Protein AF-K3X807-F1 (afdb_monomer)

pLDDT: mean 70.84, std 14.28, range [35.06, 91.25]

Structure (mmCIF, N/CA/C/O backbone):
data_AF-K3X807-F1
#
_entry.id   AF-K3X807-F1
#
loop_
_atom_site.group_PDB
_atom_site.id
_atom_site.type_symbol
_atom_site.label_atom_id
_atom_site.label_alt_id
_atom_site.label_comp_id
_atom_site.label_asym_id
_atom_site.label_entity_id
_atom_site.label_seq_id
_atom_site.pdbx_PDB_ins_code
_atom_site.Cartn_x
_atom_site.Cartn_y
_atom_site.Cartn_z
_atom_site.occupancy
_atom_site.B_iso_or_equiv
_atom_site.auth_seq_id
_atom_site.auth_comp_id
_atom_site.auth_asym_id
_atom_site.auth_atom_id
_atom_site.pdbx_PDB_model_num
ATOM 1 N N . MET A 1 1 ? 50.723 47.189 -40.783 1.00 45.72 1 MET A N 1
ATOM 2 C CA . MET A 1 1 ? 51.345 45.870 -40.535 1.00 45.72 1 MET A CA 1
ATOM 3 C C . MET A 1 1 ? 51.506 45.657 -39.024 1.00 45.72 1 MET A C 1
ATOM 5 O O . MET A 1 1 ? 52.571 45.286 -38.563 1.00 45.72 1 MET A O 1
ATOM 9 N N . GLU A 1 2 ? 50.443 45.919 -38.250 1.00 39.44 2 GLU A N 1
ATOM 10 C CA . GLU A 1 2 ? 50.491 45.964 -36.773 1.00 39.44 2 GLU A CA 1
ATOM 11 C C . GLU A 1 2 ? 49.161 45.498 -36.137 1.00 39.44 2 GLU A C 1
ATOM 13 O O . GLU A 1 2 ? 48.825 45.823 -35.007 1.00 39.44 2 GLU A O 1
ATOM 18 N N . THR A 1 3 ? 48.370 44.719 -36.880 1.00 37.34 3 THR A N 1
ATOM 19 C CA . THR A 1 3 ? 47.092 44.148 -36.415 1.00 37.34 3 THR A CA 1
ATOM 20 C C . THR A 1 3 ? 47.074 42.617 -36.438 1.00 37.34 3 THR A C 1
ATOM 22 O O . THR A 1 3 ? 46.111 42.013 -35.977 1.00 37.34 3 THR A O 1
ATOM 25 N N . ALA A 1 4 ? 48.152 41.967 -36.896 1.00 39.53 4 ALA A N 1
ATOM 26 C CA . ALA A 1 4 ? 48.264 40.504 -36.939 1.00 39.53 4 ALA A CA 1
ATOM 27 C C . ALA A 1 4 ? 48.944 39.892 -35.694 1.00 39.53 4 ALA A C 1
ATOM 29 O O . ALA A 1 4 ? 48.814 38.696 -35.449 1.00 39.53 4 ALA A O 1
ATOM 30 N N . THR A 1 5 ? 49.628 40.691 -34.869 1.00 41.91 5 THR A N 1
ATOM 31 C CA . THR A 1 5 ? 50.440 40.184 -33.743 1.00 41.91 5 THR A CA 1
ATOM 32 C C . THR A 1 5 ? 49.671 40.083 -32.418 1.00 41.91 5 THR A C 1
ATOM 34 O O . THR A 1 5 ? 50.084 39.353 -31.523 1.00 41.91 5 THR A O 1
ATOM 37 N N . LEU A 1 6 ? 48.515 40.747 -32.287 1.00 40.56 6 LEU A N 1
ATOM 38 C CA . LEU A 1 6 ? 47.689 40.702 -31.067 1.00 40.56 6 LEU A CA 1
ATOM 39 C C . LEU A 1 6 ? 46.666 39.556 -31.046 1.00 40.56 6 LEU A C 1
ATOM 41 O O . LEU A 1 6 ? 46.162 39.214 -29.975 1.00 40.56 6 LEU A O 1
ATOM 45 N N . LEU A 1 7 ? 46.387 38.918 -32.189 1.00 39.31 7 LEU A N 1
ATOM 46 C CA . LEU A 1 7 ? 45.428 37.810 -32.237 1.00 39.31 7 LEU A CA 1
ATOM 47 C C . LEU A 1 7 ? 46.014 36.485 -31.718 1.00 39.31 7 LEU A C 1
ATOM 49 O O . LEU A 1 7 ? 45.259 35.648 -31.242 1.00 39.31 7 LEU A O 1
ATOM 53 N N . ASN A 1 8 ? 47.343 36.312 -31.729 1.00 37.84 8 ASN A N 1
ATOM 54 C CA . ASN A 1 8 ? 48.001 35.070 -31.290 1.00 37.84 8 ASN A CA 1
ATOM 55 C C . ASN A 1 8 ? 48.311 35.000 -29.784 1.00 37.84 8 ASN A C 1
ATOM 57 O O . ASN A 1 8 ? 48.576 33.920 -29.261 1.00 37.84 8 ASN A O 1
ATOM 61 N N . ALA A 1 9 ? 48.235 36.115 -29.050 1.00 38.09 9 ALA A N 1
ATOM 62 C CA . ALA A 1 9 ? 48.459 36.110 -27.599 1.00 38.09 9 ALA A CA 1
ATOM 63 C C . ALA A 1 9 ? 47.201 35.723 -26.794 1.00 38.09 9 ALA A C 1
ATOM 65 O O . ALA A 1 9 ? 47.306 35.327 -25.632 1.00 38.09 9 ALA A O 1
ATOM 66 N N . LYS A 1 10 ? 46.007 35.809 -27.401 1.00 36.34 10 LYS A N 1
ATOM 67 C CA . LYS A 1 10 ? 44.731 35.479 -26.740 1.00 36.34 10 LYS A CA 1
ATOM 68 C C . LYS A 1 10 ? 44.309 34.018 -26.929 1.00 36.34 10 LYS A C 1
ATOM 70 O O . LYS A 1 10 ? 43.622 33.476 -26.070 1.00 36.34 10 LYS A O 1
ATOM 75 N N . THR A 1 11 ? 44.773 33.355 -27.987 1.00 37.78 11 THR A N 1
ATOM 76 C CA . THR A 1 11 ? 44.469 31.942 -28.286 1.00 37.78 11 THR A CA 1
ATOM 77 C C . THR A 1 11 ? 45.353 30.948 -27.530 1.00 37.78 11 THR A C 1
ATOM 79 O O . THR A 1 11 ? 44.925 29.825 -27.292 1.00 37.78 11 THR A O 1
ATOM 82 N N . LEU A 1 12 ? 46.539 31.353 -27.061 1.00 39.25 12 LEU A N 1
ATOM 83 C CA . LEU A 1 12 ? 47.438 30.477 -26.291 1.00 39.25 12 LEU A CA 1
ATOM 84 C C . LEU A 1 12 ? 47.172 30.462 -24.774 1.00 39.25 12 LEU A C 1
ATOM 86 O O . LEU A 1 12 ? 47.773 29.665 -24.060 1.00 39.25 12 LEU A O 1
ATOM 90 N N . ARG A 1 13 ? 46.249 31.290 -24.261 1.00 39.00 13 ARG A N 1
ATOM 91 C CA . ARG A 1 13 ? 45.828 31.254 -22.843 1.00 39.00 13 A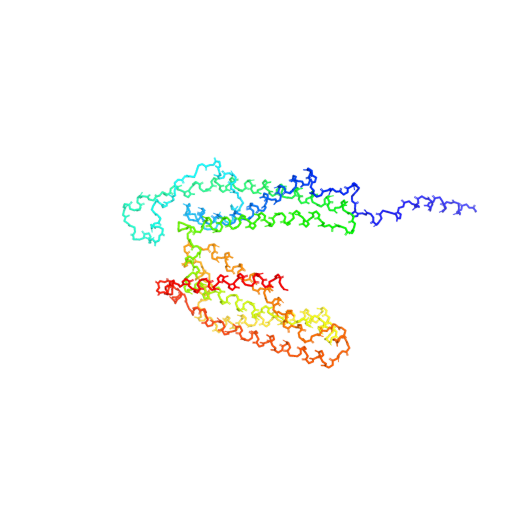RG A CA 1
ATOM 92 C C . ARG A 1 13 ? 44.563 30.436 -22.570 1.00 39.00 13 ARG A C 1
ATOM 94 O O . ARG A 1 13 ? 44.223 30.249 -21.408 1.00 39.00 13 ARG A O 1
ATOM 101 N N . HIS A 1 14 ? 43.903 29.908 -23.602 1.00 39.84 14 HIS A N 1
ATOM 102 C CA . HIS A 1 14 ? 42.716 29.055 -23.447 1.00 39.84 14 HIS A CA 1
ATOM 103 C C . HIS A 1 14 ? 42.963 27.557 -23.688 1.00 39.84 14 HIS A C 1
ATOM 105 O O . HIS A 1 14 ? 42.023 26.770 -23.653 1.00 39.84 14 HIS A O 1
ATOM 111 N N . GLY A 1 15 ? 44.220 27.128 -23.830 1.00 35.06 15 GLY A N 1
ATOM 11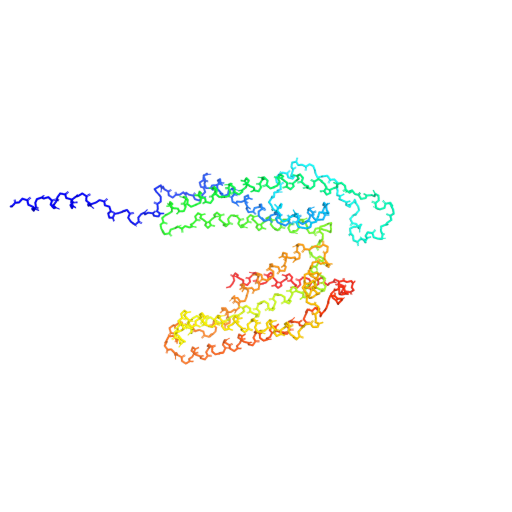2 C CA . GLY A 1 15 ? 44.594 25.713 -23.973 1.00 35.06 15 GLY A CA 1
ATOM 113 C C . GLY A 1 15 ? 44.569 24.882 -22.681 1.00 35.06 15 GLY A C 1
ATOM 114 O O . GLY A 1 15 ? 45.352 23.949 -22.567 1.00 35.06 15 GLY A O 1
ATOM 115 N N . GLY A 1 16 ? 43.736 25.222 -21.691 1.00 37.03 16 GLY A N 1
ATOM 116 C CA . GLY A 1 16 ? 43.791 24.607 -20.356 1.00 37.03 16 GLY A CA 1
ATOM 117 C C . GLY A 1 16 ? 42.452 24.248 -19.716 1.00 37.03 16 GLY A C 1
ATOM 118 O O . GLY A 1 16 ? 42.428 24.017 -18.510 1.00 37.03 16 GLY A O 1
ATOM 119 N N . ASP A 1 17 ? 41.345 24.224 -20.466 1.00 39.25 17 ASP A N 1
ATOM 120 C CA . ASP A 1 17 ? 40.018 23.976 -19.867 1.00 39.25 17 ASP A CA 1
ATOM 121 C C . ASP A 1 17 ? 39.166 22.911 -20.574 1.00 39.25 17 ASP A C 1
ATOM 123 O O . ASP A 1 17 ? 38.009 22.703 -20.215 1.00 39.25 17 ASP A O 1
ATOM 127 N N . SER A 1 18 ? 39.731 22.165 -21.527 1.00 37.16 18 SER A N 1
ATOM 128 C CA . SER A 1 18 ? 39.019 21.066 -22.198 1.00 37.16 18 SER A CA 1
ATOM 129 C C . SER A 1 18 ? 38.903 19.782 -21.365 1.00 37.16 18 SER A C 1
ATOM 131 O O . SER A 1 18 ? 38.337 18.812 -21.854 1.00 37.16 18 SER A O 1
ATOM 133 N N . ASP A 1 19 ? 39.394 19.769 -20.120 1.00 40.31 19 ASP A N 1
ATOM 134 C CA . ASP A 1 19 ? 39.337 18.596 -19.229 1.00 40.31 19 ASP A CA 1
ATOM 135 C C . ASP A 1 19 ? 38.418 18.791 -18.001 1.00 40.31 19 ASP A C 1
ATOM 137 O O . ASP A 1 19 ? 38.245 17.894 -17.175 1.00 40.31 19 ASP A O 1
ATOM 141 N N . LYS A 1 20 ? 37.769 19.961 -17.869 1.00 43.31 20 LYS A N 1
ATOM 142 C CA . LYS A 1 20 ? 36.852 20.250 -16.746 1.00 43.31 20 LYS A CA 1
ATOM 143 C C . LYS A 1 20 ? 35.375 19.978 -17.031 1.00 43.31 20 LYS A C 1
ATOM 145 O O . LYS A 1 20 ? 34.568 20.002 -16.104 1.00 43.31 20 LYS A O 1
ATOM 150 N N . SER A 1 21 ? 34.993 19.696 -18.277 1.00 39.69 21 SER A N 1
ATOM 151 C CA . SER A 1 21 ? 33.586 19.451 -18.633 1.00 39.69 21 SER A CA 1
ATOM 152 C C . SER A 1 21 ? 33.148 17.987 -18.484 1.00 39.69 21 SER A C 1
ATOM 154 O O . SER A 1 21 ? 31.949 17.725 -18.429 1.00 39.69 21 SER A O 1
ATOM 156 N N . VAL A 1 22 ? 34.085 17.039 -18.344 1.00 45.53 22 VAL A N 1
ATOM 157 C CA . VAL A 1 22 ? 33.782 15.598 -18.174 1.00 45.53 22 VAL A CA 1
ATOM 158 C C . VAL A 1 22 ? 33.858 15.154 -16.701 1.00 45.53 22 VAL A C 1
ATOM 160 O O . VAL A 1 22 ? 33.266 14.153 -16.305 1.00 45.53 22 VAL A O 1
ATOM 163 N N . THR A 1 23 ? 34.516 15.936 -15.845 1.00 46.97 23 THR A N 1
ATOM 164 C CA . THR A 1 23 ? 34.802 15.614 -14.433 1.00 46.97 23 THR A CA 1
ATOM 165 C C . THR A 1 23 ? 33.900 16.331 -13.421 1.00 46.97 23 THR A C 1
ATOM 167 O O . THR A 1 23 ? 34.031 16.110 -12.220 1.00 46.97 23 THR A O 1
ATOM 170 N N . GLY A 1 24 ? 32.930 17.138 -13.864 1.00 47.91 24 GLY A N 1
ATOM 171 C CA . GLY A 1 24 ? 32.088 17.960 -12.978 1.00 47.91 24 GLY A CA 1
ATOM 172 C C . GLY A 1 24 ? 31.165 17.190 -12.019 1.00 47.91 24 GLY A C 1
ATOM 173 O O . GLY A 1 24 ? 30.670 17.762 -11.051 1.00 47.91 24 GLY A O 1
ATOM 174 N N . ALA A 1 25 ? 30.936 15.893 -12.253 1.00 54.69 25 ALA A N 1
ATOM 175 C CA . ALA A 1 25 ? 30.078 15.058 -11.408 1.00 54.69 25 ALA A CA 1
ATOM 176 C C . ALA A 1 25 ? 30.838 14.260 -10.333 1.00 54.69 25 ALA A C 1
ATOM 178 O O . ALA A 1 25 ? 30.186 13.662 -9.468 1.00 54.69 25 ALA A O 1
ATOM 179 N N . LEU A 1 26 ? 32.174 14.222 -10.407 1.00 58.34 26 LEU A N 1
ATOM 180 C CA . LEU A 1 26 ? 33.029 13.416 -9.540 1.00 58.34 26 LEU A CA 1
ATOM 181 C C . LEU A 1 26 ? 33.805 14.318 -8.583 1.00 58.34 26 LEU A C 1
ATOM 183 O O . LEU A 1 26 ? 34.484 15.263 -8.979 1.00 58.34 26 LEU A O 1
ATOM 187 N N . ARG A 1 27 ? 33.705 14.027 -7.290 1.00 66.31 27 ARG A N 1
ATOM 188 C CA . ARG A 1 27 ? 34.417 14.761 -6.248 1.00 66.31 27 ARG A CA 1
ATOM 189 C C . ARG A 1 27 ? 35.758 14.082 -5.990 1.00 66.31 27 ARG A C 1
ATOM 191 O O . ARG A 1 27 ? 35.800 12.874 -5.799 1.00 66.31 27 ARG A O 1
ATOM 198 N N . GLY A 1 28 ? 36.840 14.859 -5.906 1.00 58.78 28 GLY A N 1
ATOM 199 C CA . GLY A 1 28 ? 38.162 14.327 -5.560 1.00 58.78 28 GLY A CA 1
ATOM 200 C C . GLY A 1 28 ? 38.173 13.573 -4.218 1.00 58.78 28 GLY A C 1
ATOM 201 O O . GLY A 1 28 ? 37.555 14.007 -3.236 1.00 58.78 28 GLY A O 1
ATOM 202 N N . GLY A 1 29 ? 38.878 12.441 -4.185 1.00 66.12 29 GLY A N 1
ATOM 203 C CA . GLY A 1 29 ? 39.029 11.554 -3.026 1.00 66.12 29 GLY A CA 1
ATOM 204 C C . GLY A 1 29 ? 38.926 10.078 -3.416 1.00 66.12 29 GLY A C 1
ATOM 205 O O . GLY A 1 29 ? 38.341 9.754 -4.442 1.00 66.12 29 GLY A O 1
ATOM 206 N N . SER A 1 30 ? 39.493 9.182 -2.604 1.00 68.00 30 SER A N 1
ATOM 207 C CA . SER A 1 30 ? 39.331 7.739 -2.803 1.00 68.00 30 SER A CA 1
ATOM 208 C C . SER A 1 30 ? 37.907 7.283 -2.475 1.00 68.00 30 SER A C 1
ATOM 210 O O . SER A 1 30 ? 37.242 7.846 -1.587 1.00 68.00 30 SER A O 1
ATOM 212 N N . GLU A 1 31 ? 37.463 6.237 -3.178 1.00 74.62 31 GLU A N 1
ATOM 213 C CA . GLU A 1 31 ? 36.243 5.501 -2.852 1.00 74.62 31 GLU A CA 1
ATOM 214 C C . GLU A 1 31 ? 36.267 5.121 -1.366 1.00 74.62 31 GLU A C 1
ATOM 216 O O . GLU A 1 31 ? 37.289 4.684 -0.828 1.00 74.62 31 GLU A O 1
ATOM 221 N N . GLN A 1 32 ? 35.152 5.351 -0.674 1.00 73.88 32 GLN A N 1
ATOM 222 C CA . GLN A 1 32 ? 35.041 4.964 0.726 1.00 73.88 32 GLN A CA 1
ATOM 223 C C . GLN A 1 32 ? 34.655 3.484 0.794 1.00 73.88 32 GLN A C 1
ATOM 225 O O . GLN A 1 32 ? 33.617 3.112 0.247 1.00 73.88 32 GLN A O 1
ATOM 230 N N . PRO A 1 33 ? 35.422 2.635 1.499 1.00 78.81 33 PRO A N 1
ATOM 231 C CA . PRO A 1 33 ? 35.004 1.264 1.744 1.00 78.81 33 PRO A CA 1
ATOM 232 C C . PRO A 1 33 ? 33.634 1.230 2.435 1.00 78.81 33 PRO A C 1
ATOM 234 O O . PRO A 1 33 ? 33.373 2.011 3.357 1.00 78.81 33 PRO A O 1
ATOM 237 N N . LEU A 1 34 ? 32.768 0.296 2.031 1.00 73.38 34 LEU A N 1
ATOM 238 C CA . LEU A 1 34 ? 31.403 0.190 2.571 1.00 73.38 34 LEU A CA 1
ATOM 239 C C . LEU A 1 34 ? 31.355 -0.036 4.089 1.00 73.38 34 LEU A C 1
ATOM 241 O O . LEU A 1 34 ? 30.411 0.391 4.743 1.00 73.38 34 LEU A O 1
ATOM 245 N N . LEU A 1 35 ? 32.380 -0.677 4.651 1.00 78.25 35 LEU A N 1
ATOM 246 C CA . LEU A 1 35 ? 32.499 -0.968 6.084 1.00 78.25 35 LEU A CA 1
ATOM 247 C C . LEU A 1 35 ? 33.518 -0.056 6.787 1.00 78.25 35 LEU A C 1
ATOM 249 O O . LEU A 1 35 ? 34.048 -0.403 7.839 1.00 78.25 35 LEU A O 1
ATOM 253 N N . SER A 1 36 ? 33.828 1.113 6.215 1.00 83.75 36 SER A N 1
ATOM 254 C CA . SER A 1 36 ? 34.693 2.082 6.896 1.00 83.75 36 SER A CA 1
ATOM 255 C C . SER A 1 36 ? 34.006 2.643 8.153 1.00 83.75 36 SER A C 1
ATOM 257 O O . SER A 1 36 ? 32.779 2.752 8.167 1.00 83.75 36 SER A O 1
ATOM 259 N N . PRO A 1 37 ? 34.746 3.098 9.182 1.00 79.38 37 PRO A N 1
ATOM 260 C CA . PRO A 1 37 ? 34.150 3.701 10.381 1.00 79.38 37 PRO A CA 1
ATOM 261 C C . PRO A 1 37 ? 33.208 4.881 10.084 1.00 79.38 37 PRO A C 1
ATOM 263 O O . PRO A 1 37 ? 32.211 5.080 10.774 1.00 79.38 37 PRO A O 1
ATOM 266 N N . LYS A 1 38 ? 33.490 5.648 9.020 1.00 78.69 38 LYS A N 1
ATOM 267 C CA . LYS A 1 38 ? 32.654 6.775 8.573 1.00 78.69 38 LYS A CA 1
ATOM 268 C C . LYS A 1 38 ? 31.366 6.293 7.903 1.00 78.69 38 LYS A C 1
ATOM 270 O O . LYS A 1 38 ? 30.298 6.843 8.160 1.00 78.69 38 LYS A O 1
ATOM 275 N N . THR A 1 39 ? 31.460 5.244 7.087 1.00 80.56 39 THR A N 1
ATOM 276 C CA . THR A 1 39 ? 30.296 4.603 6.462 1.00 80.56 39 THR A CA 1
ATOM 277 C C . THR A 1 39 ? 29.449 3.877 7.504 1.00 80.56 39 THR A C 1
ATOM 279 O O . THR A 1 39 ? 28.231 3.922 7.425 1.00 80.56 39 THR A O 1
ATOM 282 N N . LEU A 1 40 ? 30.059 3.289 8.535 1.00 83.12 40 LEU A N 1
ATOM 283 C CA . LEU A 1 40 ? 29.350 2.614 9.620 1.00 83.12 40 LEU A CA 1
ATOM 284 C C . LEU A 1 40 ? 28.491 3.585 10.440 1.00 83.12 40 LEU A C 1
ATOM 286 O O . LEU A 1 40 ? 27.353 3.259 10.760 1.00 83.12 40 LEU A O 1
ATOM 290 N N . GLY A 1 41 ? 28.990 4.796 10.717 1.00 83.50 41 GLY A N 1
ATOM 291 C CA . GLY A 1 41 ? 28.186 5.850 11.347 1.00 83.50 41 GLY A CA 1
ATOM 292 C C . GLY A 1 41 ? 26.984 6.265 10.489 1.00 83.50 41 GLY A C 1
ATOM 293 O O . GLY A 1 41 ? 25.880 6.441 11.004 1.00 83.50 41 GLY A O 1
ATOM 294 N N . LEU A 1 42 ? 27.174 6.342 9.168 1.00 84.12 42 LEU A N 1
ATOM 295 C CA . LEU A 1 42 ? 26.092 6.603 8.218 1.00 84.12 42 LEU A CA 1
ATOM 296 C C . LEU A 1 42 ? 25.069 5.454 8.209 1.00 84.12 42 LEU A C 1
ATOM 298 O O . LEU A 1 42 ? 23.874 5.696 8.330 1.00 84.12 42 LEU A O 1
ATOM 302 N N . LEU A 1 43 ? 25.525 4.201 8.156 1.00 84.88 43 LEU A N 1
ATOM 303 C CA . LEU A 1 43 ? 24.666 3.015 8.205 1.00 84.88 43 LEU A CA 1
ATOM 304 C C . LEU A 1 43 ? 23.886 2.926 9.518 1.00 84.88 43 LEU A C 1
ATOM 306 O O . LEU A 1 43 ? 22.692 2.655 9.485 1.00 84.88 43 LEU A O 1
ATOM 310 N N . ALA A 1 44 ? 24.517 3.218 10.657 1.00 84.69 44 ALA A N 1
ATOM 311 C CA . ALA A 1 44 ? 23.852 3.250 11.957 1.00 84.69 44 ALA A CA 1
ATOM 312 C C . ALA A 1 44 ? 22.731 4.302 11.998 1.00 84.69 44 ALA A C 1
ATOM 314 O O . ALA A 1 44 ? 21.637 4.013 12.483 1.00 84.69 44 ALA A O 1
ATOM 315 N N . LYS A 1 45 ? 22.954 5.492 11.419 1.00 85.62 45 LYS A N 1
ATOM 316 C CA . LYS A 1 45 ? 21.898 6.506 11.272 1.00 85.62 45 LYS A CA 1
ATOM 317 C C . LYS A 1 45 ? 20.744 5.992 10.413 1.00 85.62 45 LYS A C 1
ATOM 319 O O . LYS A 1 45 ? 19.590 6.202 10.775 1.00 85.62 45 LYS A O 1
ATOM 324 N N . TYR A 1 46 ? 21.020 5.353 9.275 1.00 84.62 46 TYR A N 1
ATOM 325 C CA . TYR A 1 46 ? 19.961 4.871 8.376 1.00 84.62 46 TYR A CA 1
ATOM 326 C C . TYR A 1 46 ? 19.237 3.638 8.926 1.00 84.62 46 TYR A C 1
ATOM 328 O O . TYR A 1 46 ? 18.034 3.507 8.727 1.00 84.62 46 TYR A O 1
ATOM 33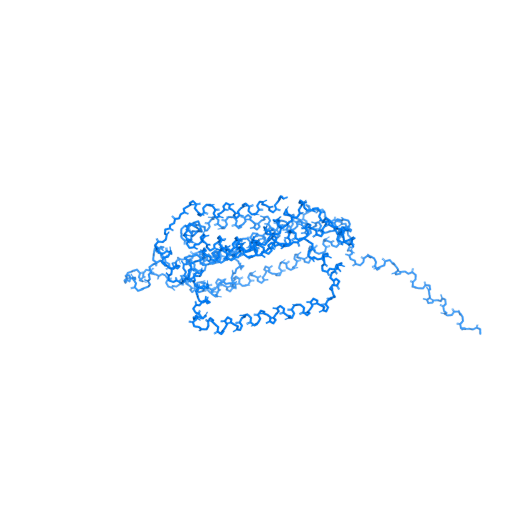6 N N . ALA A 1 47 ? 19.917 2.792 9.699 1.00 83.00 47 ALA A N 1
ATOM 337 C CA . ALA A 1 47 ? 19.294 1.738 10.493 1.00 83.00 47 ALA A CA 1
ATOM 338 C C . ALA A 1 47 ? 18.339 2.329 11.543 1.00 83.00 47 ALA A C 1
ATOM 340 O O . ALA A 1 47 ? 17.190 1.902 11.639 1.00 83.00 47 ALA A O 1
ATOM 341 N N . ALA A 1 48 ? 18.772 3.363 12.275 1.00 77.38 48 ALA A N 1
ATOM 342 C CA . ALA A 1 48 ? 17.921 4.078 13.224 1.00 77.38 48 ALA A CA 1
ATOM 343 C C . ALA A 1 48 ? 16.723 4.743 12.528 1.00 77.38 48 ALA A C 1
ATOM 345 O O . ALA A 1 48 ? 15.599 4.623 13.006 1.00 77.38 48 ALA A O 1
ATOM 346 N N . ALA A 1 49 ? 16.935 5.374 11.368 1.00 75.75 49 ALA A N 1
ATOM 347 C CA . ALA A 1 49 ? 15.863 5.906 10.528 1.00 75.75 49 ALA A CA 1
ATOM 348 C C . ALA A 1 49 ? 14.869 4.811 10.110 1.00 75.75 49 ALA A C 1
ATOM 350 O O . ALA A 1 49 ? 13.664 5.010 10.215 1.00 75.75 49 ALA A O 1
ATOM 351 N N . GLY A 1 50 ? 15.367 3.642 9.699 1.00 76.31 50 GLY A N 1
ATOM 352 C CA . GLY A 1 50 ? 14.552 2.472 9.385 1.00 76.31 50 GLY A CA 1
ATOM 353 C C . GLY A 1 50 ? 13.674 2.056 10.559 1.00 76.31 50 GLY A C 1
ATOM 354 O O . GLY A 1 50 ? 12.459 1.981 10.415 1.00 76.31 50 GLY A O 1
ATOM 355 N N . LEU A 1 51 ? 14.265 1.871 11.744 1.00 77.81 51 LEU A N 1
ATOM 356 C CA . LEU A 1 51 ? 13.527 1.530 12.966 1.00 77.81 51 LEU A CA 1
ATOM 357 C C . LEU A 1 51 ? 12.456 2.575 13.313 1.00 77.81 51 LEU A C 1
ATOM 359 O O . LEU A 1 51 ? 11.332 2.215 13.656 1.00 77.81 51 LEU A O 1
ATOM 363 N N . VAL A 1 52 ? 12.788 3.861 13.195 1.00 71.81 52 VAL A N 1
ATOM 364 C CA . VAL A 1 52 ? 11.888 5.000 13.435 1.00 71.81 52 VAL A CA 1
ATOM 365 C C . VAL A 1 52 ? 10.698 4.953 12.471 1.00 71.81 52 VAL A C 1
ATOM 367 O O . VAL A 1 52 ? 9.558 4.884 12.924 1.00 71.81 52 VAL A O 1
ATOM 370 N N . TYR A 1 53 ? 10.935 4.889 11.158 1.00 70.56 53 TYR A N 1
ATOM 371 C CA . TYR A 1 53 ? 9.862 4.811 10.160 1.00 70.56 53 TYR A CA 1
ATOM 372 C C . TYR A 1 53 ? 9.059 3.504 10.230 1.00 70.56 53 TYR A C 1
ATOM 374 O O . TYR A 1 53 ? 7.874 3.494 9.906 1.00 70.56 53 TYR A O 1
ATOM 382 N N . GLY A 1 54 ? 9.683 2.401 10.647 1.00 67.81 54 GLY A N 1
ATOM 383 C CA . GLY A 1 54 ? 9.026 1.102 10.764 1.00 67.81 54 GLY A CA 1
ATOM 384 C C . GLY A 1 54 ? 8.142 0.963 12.006 1.00 67.81 54 GLY A C 1
ATOM 385 O O . GLY A 1 54 ? 7.083 0.343 11.945 1.00 67.81 54 GLY A O 1
ATOM 386 N N . THR A 1 55 ? 8.537 1.551 13.136 1.00 68.25 55 THR A N 1
ATOM 387 C CA . THR A 1 55 ? 7.780 1.440 14.395 1.00 68.25 55 THR A CA 1
ATOM 388 C C . THR A 1 55 ? 6.742 2.545 14.549 1.00 68.25 55 THR A C 1
ATOM 390 O O . THR A 1 55 ? 5.603 2.280 14.932 1.00 68.25 55 THR A O 1
ATOM 393 N N . LEU A 1 56 ? 7.105 3.792 14.246 1.00 68.00 56 LEU A N 1
ATOM 394 C CA . LEU A 1 56 ? 6.368 4.938 14.767 1.00 68.00 56 LEU A CA 1
ATOM 395 C C . LEU A 1 56 ? 4.975 5.116 14.176 1.00 68.00 56 LEU A C 1
ATOM 397 O O . LEU A 1 56 ? 4.038 5.156 14.978 1.00 68.00 56 LEU A O 1
ATOM 401 N N . PRO A 1 57 ? 4.782 5.125 12.842 1.00 64.81 57 PRO A N 1
ATOM 402 C CA . PRO A 1 57 ? 3.446 5.243 12.262 1.00 64.81 57 PRO A CA 1
ATOM 403 C C . PRO A 1 57 ? 2.490 4.162 12.783 1.00 64.81 57 PRO A C 1
ATOM 405 O O . PRO A 1 57 ? 1.310 4.425 12.995 1.00 64.81 57 PRO A O 1
ATOM 408 N N . ASN A 1 58 ? 3.024 2.970 13.073 1.00 62.78 58 ASN A N 1
ATOM 409 C CA . ASN A 1 58 ? 2.265 1.827 13.575 1.00 62.78 58 ASN A CA 1
ATOM 410 C C . ASN A 1 58 ? 1.930 1.917 15.078 1.00 62.78 58 ASN A C 1
ATOM 412 O O . ASN A 1 58 ? 1.016 1.238 15.534 1.00 62.78 58 ASN A O 1
ATOM 416 N N . THR A 1 59 ? 2.632 2.752 15.855 1.00 65.81 59 THR A N 1
ATOM 417 C CA . THR A 1 59 ? 2.379 2.951 17.301 1.00 65.81 59 THR A CA 1
ATOM 418 C C . THR A 1 59 ? 1.456 4.123 17.622 1.00 65.81 59 THR A C 1
ATOM 420 O O . THR A 1 59 ? 0.860 4.148 18.700 1.00 65.81 59 THR A O 1
ATOM 423 N N . VAL A 1 60 ? 1.304 5.073 16.693 1.00 67.62 60 VAL A N 1
ATOM 424 C CA . VAL A 1 60 ? 0.520 6.301 16.899 1.00 67.62 60 VAL A CA 1
ATOM 425 C C . VAL A 1 60 ? -0.908 5.979 17.310 1.00 67.62 60 VAL A C 1
ATOM 427 O O . VAL A 1 60 ? -1.383 6.473 18.327 1.00 67.62 60 VAL A O 1
ATOM 430 N N . THR A 1 61 ? -1.590 5.122 16.558 1.00 65.12 61 THR A N 1
ATOM 431 C CA . THR A 1 61 ? -2.991 4.799 16.838 1.00 65.12 61 THR A CA 1
ATOM 432 C C . THR A 1 61 ? -3.156 3.967 18.111 1.00 65.12 61 THR A C 1
ATOM 434 O O . THR A 1 61 ? -3.950 4.373 18.964 1.00 65.12 61 THR A O 1
ATOM 437 N N . PRO A 1 62 ? -2.386 2.878 18.330 1.00 65.62 62 PRO A N 1
ATOM 438 C CA . PRO A 1 62 ? -2.400 2.160 19.602 1.00 65.62 62 PRO A CA 1
ATOM 439 C C . PRO A 1 62 ? -2.205 3.041 20.838 1.00 65.62 62 PRO A C 1
ATOM 441 O O . PRO A 1 62 ? -2.828 2.810 21.872 1.00 65.62 62 PRO A O 1
ATOM 444 N N . PHE A 1 63 ? -1.368 4.070 20.748 1.00 70.19 63 PHE A N 1
ATOM 445 C CA . PHE A 1 63 ? -1.064 4.917 21.892 1.00 70.19 63 PHE A CA 1
ATOM 446 C C . PHE A 1 63 ? -1.997 6.131 22.007 1.00 70.19 63 PHE A C 1
ATOM 448 O O . PHE A 1 63 ? -2.688 6.306 23.007 1.00 70.19 63 PHE A O 1
ATOM 455 N N . PHE A 1 64 ? -2.072 6.989 20.994 1.00 69.69 64 PHE A N 1
ATOM 456 C CA . PHE A 1 64 ? -2.846 8.227 21.110 1.00 69.69 64 PHE A CA 1
ATOM 457 C C . PHE A 1 64 ? -4.350 7.984 21.051 1.00 69.69 64 PHE A C 1
ATOM 459 O O . PHE A 1 64 ? -5.095 8.586 21.822 1.00 69.69 64 PHE A O 1
ATOM 466 N N . THR A 1 65 ? -4.795 7.080 20.181 1.00 66.50 65 THR A N 1
ATOM 467 C CA . THR A 1 65 ? -6.222 6.800 20.011 1.00 66.50 65 THR A CA 1
ATOM 468 C C . THR A 1 65 ? -6.709 5.796 21.048 1.00 66.50 65 THR A C 1
ATOM 470 O O . THR A 1 65 ? -7.664 6.083 21.757 1.00 66.50 65 THR A O 1
ATOM 473 N N . TYR A 1 66 ? -6.046 4.646 21.210 1.00 66.69 66 TYR A N 1
ATOM 474 C CA . TYR A 1 66 ? -6.530 3.625 22.151 1.00 66.69 66 TYR A CA 1
ATOM 475 C C . TYR A 1 66 ? -6.133 3.911 23.601 1.00 66.69 66 TYR A C 1
ATOM 477 O O . TYR A 1 66 ? -6.987 3.842 24.488 1.00 66.69 66 TYR A O 1
ATOM 485 N N . TYR A 1 67 ? -4.871 4.239 23.874 1.00 70.19 67 TYR A N 1
ATOM 486 C CA . TYR A 1 67 ? -4.411 4.410 25.255 1.00 70.19 67 TYR A CA 1
ATOM 487 C C . TYR A 1 67 ? -4.842 5.751 25.873 1.00 70.19 67 TYR A C 1
ATOM 489 O O . TYR A 1 67 ? -5.348 5.785 26.998 1.00 70.19 67 TYR A O 1
ATOM 497 N N . LEU A 1 68 ? -4.673 6.853 25.134 1.00 72.00 68 LEU A N 1
ATOM 498 C CA . LEU A 1 68 ? -4.975 8.211 25.610 1.00 72.00 68 LEU A CA 1
ATOM 499 C C . LEU A 1 68 ? -6.369 8.726 25.227 1.00 72.00 68 LEU A C 1
ATOM 501 O O . LEU A 1 68 ? -6.759 9.780 25.727 1.00 72.00 68 LEU A O 1
ATOM 505 N N . ASN A 1 69 ? -7.115 8.001 24.386 1.00 70.69 69 ASN A N 1
ATOM 506 C CA . ASN A 1 69 ? -8.458 8.376 23.926 1.00 70.69 69 ASN A CA 1
ATOM 507 C C . ASN A 1 69 ? -8.520 9.773 23.265 1.00 70.69 69 ASN A C 1
ATOM 509 O O . ASN A 1 69 ? -9.428 10.561 23.527 1.00 70.69 69 ASN A O 1
ATOM 513 N N . MET A 1 70 ? -7.517 10.111 22.443 1.00 67.25 70 MET A N 1
ATOM 514 C CA . MET A 1 70 ? -7.427 11.391 21.727 1.00 67.25 70 MET A CA 1
ATOM 515 C C . MET A 1 70 ? -8.112 11.348 20.352 1.00 67.25 70 MET A C 1
ATOM 517 O O . MET A 1 70 ? -8.101 10.322 19.669 1.00 67.25 70 MET A O 1
ATOM 521 N N . GLU A 1 71 ? -8.649 12.492 19.915 1.00 58.84 71 GLU A N 1
ATOM 522 C CA . GLU A 1 71 ? -9.294 12.654 18.605 1.00 58.84 71 GLU A CA 1
ATOM 523 C C . GLU A 1 71 ? -8.288 12.475 17.447 1.00 58.84 71 GLU A C 1
ATOM 525 O O . GLU A 1 71 ? -7.188 13.036 17.453 1.00 58.84 71 GLU A O 1
ATOM 530 N N . GLY A 1 72 ? -8.659 11.671 16.441 1.00 51.31 72 GLY A N 1
ATOM 531 C CA . GLY A 1 72 ? -7.741 11.152 15.416 1.00 51.31 72 GLY A CA 1
ATOM 532 C C . GLY A 1 72 ? -7.025 12.210 14.565 1.00 51.31 72 GLY A C 1
ATOM 533 O O . GLY A 1 72 ? -5.904 11.978 14.114 1.00 51.31 72 GLY A O 1
ATOM 534 N N . THR A 1 73 ? -7.596 13.404 14.399 1.00 46.12 73 THR A N 1
ATOM 535 C CA . THR A 1 73 ? -7.000 14.504 13.617 1.00 46.12 73 THR A CA 1
ATOM 536 C C . THR A 1 73 ? -5.755 15.116 14.268 1.00 46.12 73 THR A C 1
ATOM 538 O O . THR A 1 73 ? -4.890 15.619 13.554 1.00 46.12 73 THR A O 1
ATOM 541 N N . ALA A 1 74 ? -5.601 15.018 15.594 1.00 45.19 74 ALA A N 1
ATOM 542 C CA . ALA A 1 74 ? -4.425 15.519 16.315 1.00 45.19 74 ALA A CA 1
ATOM 543 C C . ALA A 1 74 ? -3.211 14.562 16.259 1.00 45.19 74 ALA A C 1
ATOM 545 O O . ALA A 1 74 ? -2.106 14.937 16.650 1.00 45.19 74 ALA A O 1
ATOM 546 N N . THR A 1 75 ? -3.397 13.326 15.776 1.00 47.97 75 THR A N 1
ATOM 547 C CA . THR A 1 75 ? -2.418 12.229 15.925 1.00 47.97 75 THR A CA 1
ATOM 548 C C . THR A 1 75 ? -1.481 12.036 14.730 1.00 47.97 75 THR A C 1
ATOM 550 O O . THR A 1 75 ? -0.359 11.561 14.898 1.00 47.97 75 THR A O 1
ATOM 553 N N . THR A 1 76 ? -1.869 12.480 13.532 1.00 43.81 76 THR A N 1
ATOM 554 C CA . THR A 1 76 ? -1.050 12.367 12.308 1.00 43.81 76 THR A CA 1
ATOM 555 C C . THR A 1 76 ? 0.227 13.209 12.352 1.00 43.81 76 THR A C 1
ATOM 557 O O . THR A 1 76 ? 1.209 12.864 11.701 1.00 43.81 76 THR A O 1
ATOM 560 N N . VAL A 1 77 ? 0.257 14.269 13.166 1.00 45.75 77 VAL A N 1
ATOM 561 C CA . VAL A 1 77 ? 1.413 15.176 13.304 1.00 45.75 77 VAL A CA 1
ATOM 562 C C . VAL A 1 77 ? 2.466 14.647 14.297 1.00 45.75 77 VAL A C 1
ATOM 564 O O . VAL A 1 77 ? 3.574 15.167 14.369 1.00 45.75 77 VAL A O 1
ATOM 567 N N . ALA A 1 78 ? 2.143 13.584 15.042 1.00 53.06 78 ALA A N 1
ATOM 568 C CA . ALA A 1 78 ? 2.976 12.987 16.089 1.00 53.06 78 ALA A CA 1
ATOM 569 C C . ALA A 1 78 ? 3.688 11.688 15.660 1.00 53.06 78 ALA A C 1
ATOM 571 O O . ALA A 1 78 ? 4.344 11.040 16.474 1.00 53.06 78 ALA A O 1
ATOM 572 N N . ALA A 1 79 ? 3.566 11.296 14.386 1.00 51.12 79 ALA A N 1
ATOM 573 C CA . ALA A 1 79 ? 4.027 10.004 13.867 1.00 51.12 79 ALA A CA 1
ATOM 574 C C . ALA A 1 79 ? 5.544 9.813 13.833 1.00 51.12 79 ALA A C 1
ATOM 576 O O . ALA A 1 79 ? 6.028 8.747 13.469 1.00 51.12 79 ALA A O 1
ATOM 577 N N . LEU A 1 80 ? 6.293 10.824 14.248 1.00 53.09 80 LEU A N 1
ATOM 578 C CA . LEU A 1 80 ? 7.700 10.724 14.554 1.00 53.09 80 LEU A CA 1
ATOM 579 C C . LEU A 1 80 ? 7.816 11.103 16.031 1.00 53.09 80 LEU A C 1
ATOM 581 O O . LEU A 1 80 ? 7.669 12.281 16.336 1.00 53.09 80 LEU A O 1
ATOM 585 N N . CYS A 1 81 ? 7.979 10.120 16.935 1.00 55.47 81 CYS A N 1
ATOM 586 C CA . CYS A 1 81 ? 8.909 10.118 18.086 1.00 55.47 81 CYS A CA 1
ATOM 587 C C . CYS A 1 81 ? 8.555 9.113 19.202 1.00 55.47 81 CYS A C 1
ATOM 589 O O . CYS A 1 81 ? 7.519 9.222 19.847 1.00 55.47 81 CYS A O 1
ATOM 591 N N . LEU A 1 82 ? 9.488 8.204 19.521 1.00 51.25 82 LEU A N 1
ATOM 592 C CA . LEU A 1 82 ? 9.416 7.306 20.693 1.00 51.25 82 LEU A CA 1
ATOM 593 C C . LEU A 1 82 ? 10.507 7.587 21.736 1.00 51.25 82 LEU A C 1
ATOM 595 O O . LEU A 1 82 ? 10.361 7.192 22.887 1.00 51.25 82 LEU A O 1
ATOM 599 N N . PHE A 1 83 ? 11.584 8.299 21.391 1.00 50.81 83 PHE A N 1
ATOM 600 C CA . PHE A 1 83 ? 12.704 8.467 22.326 1.00 50.81 83 PHE A CA 1
ATOM 601 C C . PHE A 1 83 ? 12.350 9.371 23.518 1.00 50.81 83 PHE A C 1
ATOM 603 O O . PHE A 1 83 ? 12.750 9.107 24.646 1.00 50.81 83 PHE A O 1
ATOM 610 N N . THR A 1 84 ? 11.522 10.394 23.293 1.00 52.31 84 THR A N 1
ATOM 611 C CA . THR A 1 84 ? 10.988 11.253 24.360 1.00 52.31 84 THR A CA 1
ATOM 612 C C . THR A 1 84 ? 9.920 10.549 25.202 1.00 52.31 84 THR A C 1
ATOM 614 O O . THR A 1 84 ? 9.777 10.872 26.376 1.00 52.31 84 THR A O 1
ATOM 617 N N . MET A 1 85 ? 9.217 9.555 24.643 1.00 54.38 85 MET A N 1
ATOM 618 C CA . MET A 1 85 ? 8.220 8.737 25.353 1.00 54.38 85 MET A CA 1
ATOM 619 C C . MET A 1 85 ? 8.858 7.749 26.330 1.00 54.38 85 MET A C 1
ATOM 621 O O . MET A 1 85 ? 8.312 7.541 27.404 1.00 54.38 85 MET A O 1
ATOM 625 N N . VAL A 1 86 ? 10.020 7.172 26.000 1.00 56.03 86 VAL A N 1
ATOM 626 C CA . VAL A 1 86 ? 10.736 6.249 26.905 1.00 56.03 86 VAL A CA 1
ATOM 627 C C . VAL A 1 86 ? 11.187 6.957 28.189 1.00 56.03 86 VAL A C 1
ATOM 629 O O . VAL A 1 86 ? 11.207 6.352 29.257 1.00 56.03 86 VAL A O 1
ATOM 632 N N . CYS A 1 87 ? 11.510 8.247 28.100 1.00 53.53 87 CYS A N 1
ATOM 633 C CA . CYS A 1 87 ? 11.987 9.039 29.234 1.00 53.53 87 CYS A CA 1
ATOM 634 C C . CYS A 1 87 ? 10.860 9.665 30.076 1.00 53.53 87 CYS A C 1
ATOM 636 O O . CYS A 1 87 ? 11.149 10.283 31.100 1.00 53.53 87 CYS A O 1
ATOM 638 N N . ILE A 1 88 ? 9.593 9.540 29.662 1.00 62.56 88 ILE A N 1
ATOM 639 C CA . ILE A 1 88 ? 8.437 10.097 30.373 1.00 62.56 88 ILE A CA 1
ATOM 640 C C . ILE A 1 88 ? 7.584 8.930 30.888 1.00 62.56 88 ILE A C 1
ATOM 642 O O . ILE A 1 88 ? 7.132 8.121 30.080 1.00 62.56 88 ILE A O 1
ATOM 646 N N . PRO A 1 89 ? 7.306 8.835 32.202 1.00 63.62 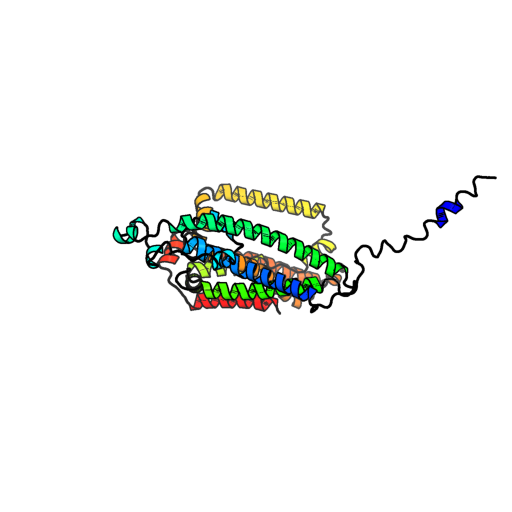89 PRO A N 1
ATOM 647 C CA . PRO A 1 89 ? 6.466 7.775 32.745 1.00 63.62 89 PRO A CA 1
ATOM 648 C C . PRO A 1 89 ? 5.119 7.696 32.018 1.00 63.62 89 PRO A C 1
ATOM 650 O O . PRO A 1 89 ? 4.422 8.704 31.837 1.00 63.62 89 PRO A O 1
ATOM 653 N N . ILE A 1 90 ? 4.757 6.483 31.599 1.00 65.62 90 ILE A N 1
ATOM 654 C CA . ILE A 1 90 ? 3.451 6.191 31.012 1.00 65.62 90 ILE A CA 1
ATOM 655 C C . ILE A 1 90 ? 2.415 6.372 32.132 1.00 65.62 90 ILE A C 1
ATOM 657 O O . ILE A 1 90 ? 2.309 5.551 33.038 1.00 65.62 90 ILE A O 1
ATOM 661 N N . GLY A 1 91 ? 1.724 7.516 32.116 1.00 68.31 91 GLY A N 1
ATOM 662 C CA . GLY A 1 91 ? 0.592 7.804 33.006 1.00 68.31 91 GLY A CA 1
ATOM 663 C C . GLY A 1 91 ? -0.563 6.826 32.781 1.00 68.31 91 GLY A C 1
ATOM 664 O O . GLY A 1 91 ? -0.566 6.117 31.786 1.00 68.31 91 GLY A O 1
ATOM 665 N N . SER A 1 92 ? -1.537 6.786 33.685 1.00 77.56 92 SER A N 1
ATOM 666 C CA . SER A 1 92 ? -2.613 5.790 33.663 1.00 77.56 92 SER A CA 1
ATOM 667 C C . SER A 1 92 ? -3.500 5.855 32.399 1.00 77.56 92 SER A C 1
ATOM 669 O O . SER A 1 92 ? -3.735 6.944 31.865 1.00 77.56 92 SER A O 1
ATOM 671 N N . PRO A 1 93 ? -4.013 4.702 31.913 1.00 76.69 93 PRO A N 1
ATOM 672 C CA . PRO A 1 93 ? -4.877 4.647 30.733 1.00 76.69 93 PRO A CA 1
ATOM 673 C C . PRO A 1 93 ? -6.208 5.356 30.996 1.00 76.69 93 PRO A C 1
ATOM 675 O O . PRO A 1 93 ? -6.669 5.399 32.138 1.00 76.69 93 PRO A O 1
ATOM 678 N N . TYR A 1 94 ? -6.847 5.871 29.938 1.00 77.56 94 TYR A N 1
ATOM 679 C CA . TYR A 1 94 ? -8.163 6.520 30.048 1.00 77.56 94 TYR A CA 1
ATOM 680 C C . TYR A 1 94 ? -9.234 5.570 30.609 1.00 77.56 94 TYR A C 1
ATOM 682 O O . TYR A 1 94 ? -10.012 5.958 31.480 1.00 77.56 94 TYR A O 1
ATOM 690 N N . PHE A 1 95 ? -9.238 4.325 30.121 1.00 77.38 95 PHE A N 1
ATOM 691 C CA . PHE A 1 95 ? -10.105 3.241 30.578 1.00 77.38 95 PHE A CA 1
ATOM 692 C C . PHE A 1 95 ? -9.297 2.305 31.491 1.00 77.38 95 PHE A C 1
ATOM 694 O O . PHE A 1 95 ? -8.405 1.616 30.986 1.00 77.38 95 PHE A O 1
ATOM 701 N N . PRO A 1 96 ? -9.552 2.279 32.812 1.00 74.50 96 PRO A N 1
ATOM 702 C CA . PRO A 1 96 ? -8.898 1.327 33.713 1.00 74.50 96 PRO A CA 1
ATOM 703 C C . PRO A 1 96 ? -9.308 -0.119 33.417 1.00 74.50 96 PRO A C 1
ATOM 705 O O . PRO A 1 96 ? -8.473 -1.017 33.481 1.00 74.50 96 PRO A O 1
ATOM 708 N N . ASP A 1 97 ? -10.578 -0.318 33.057 1.00 74.12 97 ASP A N 1
ATOM 709 C CA . ASP A 1 97 ? -11.110 -1.581 32.552 1.00 74.12 97 ASP A CA 1
ATOM 710 C C . ASP A 1 97 ? -11.216 -1.519 31.012 1.00 74.12 97 ASP A C 1
ATOM 712 O O . ASP A 1 97 ? -11.937 -0.662 30.487 1.00 74.12 97 ASP A O 1
ATOM 716 N N . PRO A 1 98 ? -10.501 -2.384 30.266 1.00 64.19 98 PRO A N 1
ATOM 717 C CA . PRO A 1 98 ? -10.554 -2.428 28.806 1.00 64.19 98 PRO A CA 1
ATOM 718 C C . PRO A 1 98 ? -11.952 -2.669 28.224 1.00 64.19 98 PRO A C 1
ATOM 720 O O . PRO A 1 98 ? -12.215 -2.213 27.110 1.00 64.19 98 PRO A O 1
ATOM 723 N N . GLU A 1 99 ? -12.850 -3.354 28.942 1.00 66.19 99 GLU A N 1
ATOM 724 C CA . GLU A 1 99 ? -14.184 -3.681 28.418 1.00 66.19 99 GLU A CA 1
ATOM 725 C C . GLU A 1 99 ? -15.089 -2.448 28.295 1.00 66.19 99 GLU A C 1
ATOM 727 O O . GLU A 1 99 ? -15.911 -2.366 27.377 1.00 66.19 99 GLU A O 1
ATOM 732 N N . LEU A 1 100 ? -14.858 -1.427 29.130 1.00 67.50 100 LEU A N 1
ATOM 733 C CA . LEU A 1 100 ? -15.578 -0.148 29.081 1.00 67.50 100 LEU A CA 1
ATOM 734 C C . LEU A 1 100 ? -15.400 0.588 27.752 1.00 67.50 100 LEU A C 1
ATOM 736 O O . LEU A 1 100 ? -16.264 1.378 27.386 1.00 67.50 100 LEU A O 1
ATOM 740 N N . ARG A 1 101 ? -14.326 0.314 26.997 1.00 63.38 101 ARG A N 1
ATOM 741 C CA . ARG A 1 101 ? -14.112 0.917 25.670 1.00 63.38 101 ARG A CA 1
ATOM 742 C C . ARG A 1 101 ? -15.223 0.545 24.682 1.00 63.38 101 ARG A C 1
ATOM 744 O O . ARG A 1 101 ? -15.503 1.311 23.763 1.00 63.38 101 ARG A O 1
ATOM 751 N N . HIS A 1 102 ? -15.813 -0.637 24.834 1.00 59.56 102 HIS A N 1
ATOM 752 C CA . HIS A 1 102 ? -16.772 -1.183 23.873 1.00 59.56 102 HIS A CA 1
ATOM 753 C C . HIS A 1 102 ? -18.232 -0.904 24.255 1.00 59.56 102 HIS A C 1
ATOM 755 O O . HIS A 1 102 ? -19.123 -1.058 23.414 1.00 59.56 102 HIS A O 1
ATOM 761 N N . ALA A 1 103 ? -18.481 -0.485 25.497 1.00 64.69 103 ALA A N 1
ATOM 762 C CA . ALA A 1 103 ? -19.789 -0.041 25.956 1.00 64.69 103 ALA A CA 1
ATOM 763 C C . ALA A 1 103 ? -20.055 1.400 25.491 1.00 64.69 103 ALA A C 1
ATOM 765 O O . ALA A 1 103 ? -19.141 2.217 25.372 1.00 64.69 103 ALA A O 1
ATOM 766 N N . LYS A 1 104 ? -21.313 1.728 25.178 1.00 60.84 104 LYS A N 1
ATOM 767 C CA . LYS A 1 104 ? -21.655 3.111 24.835 1.00 60.84 104 LYS A CA 1
ATOM 768 C C . LYS A 1 104 ? -21.663 3.967 26.102 1.00 60.84 104 LYS A C 1
ATOM 770 O O . LYS A 1 104 ? -22.075 3.464 27.142 1.00 60.84 104 LYS A O 1
ATOM 775 N N . PRO A 1 105 ? -21.349 5.271 26.007 1.00 66.62 105 PRO A N 1
ATOM 776 C CA . PRO A 1 105 ? -21.410 6.174 27.157 1.00 66.62 105 PRO A CA 1
ATOM 777 C C . PRO A 1 105 ? -22.770 6.215 27.867 1.00 66.62 105 PRO A C 1
ATOM 779 O O . PRO A 1 105 ? -22.829 6.460 29.063 1.00 66.62 105 PRO A O 1
ATOM 782 N N . GLU A 1 106 ? -23.854 5.963 27.130 1.00 68.69 106 GLU A N 1
ATOM 783 C CA . GLU A 1 106 ? -25.234 5.896 27.637 1.00 68.69 106 GLU A CA 1
ATOM 784 C C . GLU A 1 106 ? -25.488 4.671 28.534 1.00 68.69 106 GLU A C 1
ATOM 786 O O . GLU A 1 106 ? -26.390 4.698 29.366 1.00 68.69 106 GLU A O 1
ATOM 791 N N . ASP A 1 107 ? -24.687 3.615 28.365 1.00 74.06 107 ASP A N 1
ATOM 792 C CA . ASP A 1 107 ? -24.819 2.333 29.060 1.00 74.06 107 ASP A CA 1
ATOM 793 C C . ASP A 1 107 ? -23.887 2.237 30.287 1.00 74.06 107 ASP A C 1
ATOM 795 O O . ASP A 1 107 ? -23.820 1.193 30.937 1.00 74.06 107 ASP A O 1
ATOM 799 N N . TYR A 1 108 ? -23.137 3.300 30.604 1.00 76.88 108 TYR A N 1
ATOM 800 C CA . TYR A 1 108 ? -22.224 3.312 31.747 1.00 76.88 108 TYR A CA 1
ATOM 801 C C . TYR A 1 108 ? -22.992 3.410 33.063 1.00 76.88 108 TYR A C 1
ATOM 803 O O . TYR A 1 108 ? -23.885 4.242 33.231 1.00 76.88 108 TYR A O 1
ATOM 811 N N . THR A 1 109 ? -22.603 2.599 34.046 1.00 81.44 109 THR A N 1
ATOM 812 C CA . THR A 1 109 ? -23.048 2.834 35.422 1.00 81.44 109 THR A CA 1
ATOM 813 C C . THR A 1 109 ? -22.357 4.076 35.993 1.00 81.44 109 THR A C 1
ATOM 815 O O . THR A 1 109 ? -21.252 4.437 35.585 1.00 81.44 109 THR A O 1
ATOM 818 N N . LEU A 1 110 ? -22.978 4.725 36.983 1.00 78.19 110 LEU A N 1
ATOM 819 C CA . LEU A 1 110 ? -22.405 5.905 37.651 1.00 78.19 110 LEU A CA 1
ATOM 820 C C . LEU A 1 110 ? -21.005 5.632 38.237 1.00 78.19 110 LEU A C 1
ATOM 822 O O . LEU A 1 110 ? -20.143 6.507 38.221 1.00 78.19 110 LEU A O 1
ATOM 826 N N . GLU A 1 111 ? -20.760 4.411 38.721 1.00 77.81 111 GLU A N 1
ATOM 827 C CA . GLU A 1 111 ? -19.451 3.992 39.236 1.00 77.81 111 GLU A CA 1
ATOM 828 C C . GLU A 1 111 ? -18.421 3.792 38.115 1.00 77.81 111 GLU A C 1
ATOM 830 O O . GLU A 1 111 ? -17.271 4.219 38.238 1.00 77.81 111 GLU A O 1
ATOM 835 N N . GLN A 1 112 ? -18.836 3.199 36.993 1.00 77.75 112 GLN A N 1
ATOM 836 C CA . GLN A 1 112 ? -17.990 3.031 35.812 1.00 77.75 112 GLN A CA 1
ATOM 837 C C . GLN A 1 112 ? -17.606 4.381 35.205 1.00 77.75 112 GLN A C 1
ATOM 839 O O . GLN A 1 112 ? -16.437 4.595 34.884 1.00 77.75 112 GLN A O 1
ATOM 844 N N . GLU A 1 113 ? -18.546 5.323 35.117 1.00 78.62 113 GLU A N 1
ATOM 845 C CA . GLU A 1 113 ? -18.275 6.672 34.622 1.00 78.62 113 GLU A CA 1
ATOM 846 C C . GLU A 1 113 ? -17.312 7.445 35.541 1.00 78.62 113 GLU A C 1
ATOM 848 O O . GLU A 1 113 ? -16.439 8.170 35.052 1.00 78.62 113 GLU A O 1
ATOM 853 N N . ALA A 1 114 ? -17.425 7.258 36.862 1.00 79.38 114 ALA A N 1
ATOM 854 C CA . ALA A 1 114 ? -16.526 7.854 37.850 1.00 79.38 114 ALA A CA 1
ATOM 855 C C . ALA A 1 114 ? -15.106 7.256 37.819 1.00 79.38 114 ALA A C 1
ATOM 857 O O . ALA A 1 114 ? -14.145 7.949 38.152 1.00 79.38 114 ALA A O 1
ATOM 858 N N . SER A 1 115 ? -14.958 5.998 37.390 1.00 81.00 115 SER A N 1
ATOM 859 C CA . SER A 1 115 ? -13.656 5.328 37.265 1.00 81.00 115 SER A CA 1
ATOM 860 C C . SER A 1 115 ? -12.801 5.827 36.087 1.00 81.00 115 SER A C 1
ATOM 862 O O . SER A 1 115 ? -11.595 5.585 36.053 1.00 81.00 115 SER A O 1
ATOM 864 N N . LEU A 1 116 ? -13.390 6.542 35.119 1.00 80.31 116 LEU A N 1
ATOM 865 C CA . LEU A 1 116 ? -12.687 6.992 33.914 1.00 80.31 116 LEU A CA 1
ATOM 866 C C . LEU A 1 116 ? -11.639 8.072 34.224 1.00 80.31 116 LEU A C 1
ATOM 868 O O . LEU A 1 116 ? -11.941 9.135 34.776 1.00 80.31 116 LEU A O 1
ATOM 872 N N . HIS A 1 117 ? -10.405 7.873 33.758 1.00 80.88 117 HIS A N 1
ATOM 873 C CA . HIS A 1 117 ? -9.329 8.853 33.913 1.00 80.88 117 HIS A CA 1
ATOM 874 C C . HIS A 1 117 ? -9.429 9.984 32.877 1.00 80.88 117 HIS A C 1
ATOM 876 O O . HIS A 1 117 ? -8.646 10.070 31.927 1.00 80.88 117 HIS A O 1
ATOM 882 N N . ARG A 1 118 ? -10.357 10.926 33.087 1.00 76.62 118 ARG A N 1
ATOM 883 C CA . ARG A 1 118 ? -10.613 12.046 32.153 1.00 76.62 118 ARG A CA 1
ATOM 884 C C . ARG A 1 118 ? -9.434 13.002 31.932 1.00 76.62 118 ARG A C 1
ATOM 886 O O . ARG A 1 118 ? -9.457 13.774 30.982 1.00 76.62 118 ARG A O 1
ATOM 893 N N . GLN A 1 119 ? -8.405 12.960 32.779 1.00 72.62 119 GLN A N 1
ATOM 894 C CA . GLN A 1 119 ? -7.192 13.778 32.634 1.00 72.62 119 GLN A CA 1
ATOM 895 C C . GLN A 1 119 ? -6.156 13.169 31.675 1.00 72.62 119 GLN A C 1
ATOM 897 O O . GLN A 1 119 ? -5.242 13.876 31.246 1.00 72.62 119 GLN A O 1
ATOM 902 N N . ALA A 1 120 ? -6.296 11.892 31.301 1.00 73.62 120 ALA A N 1
ATOM 903 C CA . ALA A 1 120 ? -5.362 11.211 30.405 1.00 73.62 120 ALA A CA 1
ATOM 904 C C . ALA A 1 120 ? -5.143 11.943 29.058 1.00 73.62 120 ALA A C 1
ATOM 906 O O . ALA A 1 120 ? -3.977 12.120 28.685 1.00 73.62 120 ALA A O 1
ATOM 907 N N . PRO A 1 121 ? -6.176 12.482 28.369 1.00 69.88 121 PRO A N 1
ATOM 908 C CA . PRO A 1 121 ? -5.995 13.181 27.094 1.00 69.88 121 PRO A CA 1
ATOM 909 C C . PRO A 1 121 ? -5.173 14.474 27.228 1.00 69.88 121 PRO A C 1
ATOM 911 O O . PRO A 1 121 ? -4.392 14.808 26.337 1.00 69.88 121 PRO A O 1
ATOM 914 N N . ASN A 1 122 ? -5.264 15.173 28.370 1.00 69.88 122 ASN A N 1
ATOM 915 C CA . ASN A 1 122 ? -4.541 16.431 28.612 1.00 69.88 122 ASN A CA 1
ATOM 916 C C . ASN A 1 122 ? -3.021 16.227 28.703 1.00 69.88 122 ASN A C 1
ATOM 918 O O . ASN A 1 122 ? -2.250 17.129 28.377 1.00 69.88 122 ASN A O 1
ATOM 922 N N . THR A 1 123 ? -2.569 15.025 29.079 1.00 67.06 123 THR A N 1
ATOM 923 C CA . THR A 1 123 ? -1.137 14.673 29.058 1.00 67.06 123 THR A CA 1
ATOM 924 C C . THR A 1 123 ? -0.591 14.480 27.638 1.00 67.06 123 THR A C 1
ATOM 926 O O . THR A 1 123 ? 0.621 14.543 27.424 1.00 67.06 123 THR A O 1
ATOM 929 N N . GLY A 1 124 ? -1.471 14.288 26.647 1.00 64.88 124 GLY A N 1
ATOM 930 C CA . GLY A 1 124 ? -1.111 14.111 25.243 1.00 64.88 124 GLY A CA 1
ATOM 931 C C . GLY A 1 124 ? -0.589 15.383 24.571 1.00 64.88 124 GLY A C 1
ATOM 932 O O . GLY A 1 124 ? 0.324 15.303 23.756 1.00 64.88 124 GLY A O 1
ATOM 933 N N . GLY A 1 125 ? -1.090 16.567 24.942 1.00 67.12 125 GLY A N 1
ATOM 934 C CA . GLY A 1 125 ? -0.723 17.834 24.288 1.00 67.12 125 GLY A CA 1
ATOM 935 C C . GLY A 1 125 ? 0.761 18.202 24.420 1.00 67.12 125 GLY A C 1
ATOM 936 O O . GLY A 1 125 ? 1.429 18.472 23.423 1.00 67.12 125 GLY A O 1
ATOM 937 N N . VAL A 1 126 ? 1.315 18.140 25.638 1.00 67.44 126 VAL A N 1
ATOM 938 C CA . VAL A 1 126 ? 2.754 18.388 25.889 1.00 67.44 126 VAL A CA 1
ATOM 939 C C . VAL A 1 126 ? 3.621 17.367 25.153 1.00 67.44 126 VAL A C 1
ATOM 941 O O . VAL A 1 126 ? 4.661 17.710 24.591 1.00 67.44 126 VAL A O 1
ATOM 944 N N . ARG A 1 127 ? 3.164 16.113 25.102 1.00 67.69 127 ARG A N 1
ATOM 945 C CA . ARG A 1 127 ? 3.828 15.050 24.349 1.00 67.69 127 ARG A CA 1
ATOM 946 C C . ARG A 1 127 ? 3.854 15.381 22.857 1.00 67.69 127 ARG A C 1
ATOM 948 O O . ARG A 1 127 ? 4.913 15.264 22.255 1.00 67.69 127 ARG A O 1
ATOM 955 N N . ILE A 1 128 ? 2.751 15.862 22.278 1.00 66.75 128 ILE A N 1
ATOM 956 C CA . ILE A 1 128 ? 2.686 16.282 20.867 1.00 66.75 128 ILE A CA 1
ATOM 957 C C . ILE A 1 128 ? 3.723 17.359 20.550 1.00 66.75 128 ILE A C 1
ATOM 959 O O . ILE A 1 128 ? 4.489 17.196 19.604 1.00 66.75 128 ILE A O 1
ATOM 963 N N . VAL A 1 129 ? 3.818 18.409 21.366 1.00 68.62 129 VAL A N 1
ATOM 964 C CA . VAL A 1 129 ? 4.789 19.496 21.146 1.00 68.62 129 VAL A CA 1
ATOM 965 C C . VAL A 1 129 ? 6.237 18.994 21.232 1.00 68.62 129 VAL A C 1
ATOM 967 O O . VAL A 1 129 ? 7.064 19.334 20.383 1.00 68.62 129 VAL A O 1
ATOM 970 N N . LEU A 1 130 ? 6.555 18.139 22.210 1.00 66.19 130 LEU A N 1
ATOM 971 C CA . LEU A 1 130 ? 7.890 17.539 22.332 1.00 66.19 130 LEU A CA 1
ATOM 972 C C . LEU A 1 130 ? 8.227 16.622 21.141 1.00 66.19 130 LEU A C 1
ATOM 974 O O . LEU A 1 130 ? 9.360 16.632 20.654 1.00 66.19 130 LEU A O 1
ATOM 978 N N . MET A 1 131 ? 7.248 15.866 20.636 1.00 67.31 131 MET A N 1
ATOM 979 C CA . MET A 1 131 ? 7.399 15.029 19.440 1.00 67.31 131 MET A CA 1
ATOM 980 C C . MET A 1 131 ? 7.575 15.865 18.167 1.00 67.31 131 MET A C 1
ATOM 982 O O . MET A 1 131 ? 8.422 15.529 17.342 1.00 67.31 131 MET A O 1
ATOM 986 N N . MET A 1 132 ? 6.865 16.990 18.023 1.00 63.00 132 MET A N 1
ATOM 987 C CA . MET A 1 132 ? 7.062 17.932 16.911 1.00 63.00 132 MET A CA 1
ATOM 988 C C . MET A 1 132 ? 8.492 18.489 16.896 1.00 63.00 132 MET A C 1
ATOM 990 O O . MET A 1 132 ? 9.130 18.542 15.844 1.00 63.00 132 MET A O 1
ATOM 994 N N . LEU A 1 133 ? 9.039 18.847 18.062 1.00 66.06 133 LEU A N 1
ATOM 995 C CA . LEU A 1 133 ? 10.412 19.347 18.160 1.00 66.06 133 LEU A CA 1
ATOM 996 C C . LEU A 1 133 ? 11.446 18.271 17.795 1.00 66.06 133 LEU A C 1
ATOM 998 O O . LEU A 1 133 ? 12.425 18.545 17.101 1.00 66.06 133 LEU A O 1
ATOM 1002 N N . THR A 1 134 ? 11.222 17.029 18.222 1.00 67.56 134 THR A N 1
ATOM 1003 C CA . THR A 1 134 ? 12.113 15.916 17.866 1.00 67.56 134 THR A CA 1
ATOM 1004 C C . THR A 1 134 ? 11.952 15.497 16.396 1.00 67.56 134 THR A C 1
ATOM 1006 O O . THR A 1 134 ? 12.946 15.154 15.759 1.00 67.56 134 THR A O 1
ATOM 1009 N N . THR A 1 135 ? 10.759 15.637 15.808 1.00 65.94 135 THR A N 1
ATOM 1010 C CA . THR A 1 135 ? 10.521 15.484 14.359 1.00 65.94 135 THR A CA 1
ATOM 1011 C C . THR A 1 135 ? 11.373 16.460 13.558 1.00 65.94 135 THR A C 1
ATOM 1013 O O . THR A 1 135 ? 12.047 16.069 12.607 1.00 65.94 135 THR A O 1
ATOM 1016 N N . LEU A 1 136 ? 11.392 17.726 13.980 1.00 64.19 136 LEU A N 1
ATOM 1017 C CA . LEU A 1 136 ? 12.210 18.759 13.358 1.00 64.19 136 LEU A CA 1
ATOM 1018 C C . LEU A 1 136 ? 13.710 18.423 13.452 1.00 64.19 136 LEU A C 1
ATOM 1020 O O . LEU A 1 136 ? 14.428 18.515 12.458 1.00 64.19 136 LEU A O 1
ATOM 1024 N N . GLY A 1 137 ? 14.183 17.982 14.623 1.00 66.62 137 GLY A N 1
ATOM 1025 C CA . GLY A 1 137 ? 15.577 17.564 14.815 1.00 66.62 137 GLY A CA 1
ATOM 1026 C C . GLY A 1 137 ? 15.969 16.351 13.965 1.00 66.62 137 GLY A C 1
ATOM 1027 O O . GLY A 1 137 ? 17.039 16.338 13.352 1.00 66.62 137 GLY A O 1
ATOM 1028 N N . TYR A 1 138 ? 15.084 15.356 13.875 1.00 71.75 138 TYR A N 1
ATOM 1029 C CA . TYR A 1 138 ? 15.271 14.191 13.018 1.00 71.75 138 TYR A CA 1
ATOM 1030 C C . TYR A 1 138 ? 15.347 14.583 11.538 1.00 71.75 138 TYR A C 1
ATOM 1032 O O . TYR A 1 138 ? 16.262 14.139 10.849 1.00 71.75 138 TYR A O 1
ATOM 1040 N N . LEU A 1 139 ? 14.466 15.472 11.068 1.00 67.69 139 LEU A N 1
ATOM 1041 C CA . LEU A 1 139 ? 14.473 15.960 9.688 1.00 67.69 139 LEU A CA 1
ATOM 1042 C C . LEU A 1 139 ? 15.809 16.626 9.326 1.00 67.69 139 LEU A C 1
ATOM 1044 O O . LEU A 1 139 ? 16.375 16.348 8.270 1.00 67.69 139 LEU A O 1
ATOM 1048 N N . PHE A 1 140 ? 16.362 17.458 10.214 1.00 73.06 140 PHE A N 1
ATOM 1049 C CA . PHE A 1 140 ? 17.679 18.061 9.992 1.00 73.06 140 PHE A CA 1
ATOM 1050 C C . PHE A 1 140 ? 18.800 17.016 9.920 1.00 73.06 140 PHE A C 1
ATOM 1052 O O . PHE A 1 140 ? 19.680 17.118 9.062 1.00 73.06 140 PHE A O 1
ATOM 1059 N N . ALA A 1 141 ? 18.766 15.999 10.785 1.00 75.00 141 ALA A N 1
ATOM 1060 C CA . ALA A 1 141 ? 19.722 14.895 10.740 1.00 75.00 141 ALA A CA 1
ATOM 1061 C C . ALA A 1 141 ? 19.577 14.049 9.460 1.00 75.00 141 ALA A C 1
ATOM 1063 O O . ALA A 1 141 ? 20.579 13.571 8.919 1.00 75.00 141 ALA A O 1
ATOM 1064 N N . ASP A 1 142 ? 18.352 13.884 8.960 1.00 74.69 142 ASP A N 1
ATOM 1065 C CA . ASP A 1 142 ? 18.035 13.144 7.739 1.00 74.69 142 ASP A CA 1
ATOM 1066 C C . ASP A 1 142 ? 18.608 13.849 6.505 1.00 74.69 142 ASP A C 1
ATOM 1068 O O . ASP A 1 142 ? 19.465 13.286 5.821 1.00 74.69 142 ASP A O 1
ATOM 1072 N N . VAL A 1 143 ? 18.275 15.133 6.330 1.00 76.94 143 VAL A N 1
ATOM 1073 C CA . VAL A 1 143 ? 18.772 15.978 5.230 1.00 76.94 143 VAL A CA 1
ATOM 1074 C C . VAL A 1 143 ? 20.300 16.087 5.250 1.00 76.94 143 VAL A C 1
ATOM 1076 O O . VAL A 1 143 ? 20.956 16.003 4.208 1.00 76.94 143 VAL A O 1
ATOM 1079 N N . ALA A 1 144 ? 20.902 16.239 6.434 1.00 76.12 144 ALA A N 1
ATOM 1080 C CA . ALA A 1 144 ? 22.356 16.268 6.567 1.00 76.12 144 ALA A CA 1
ATOM 1081 C C . ALA A 1 144 ? 23.001 14.937 6.144 1.00 76.12 144 ALA A C 1
ATOM 1083 O O . ALA A 1 144 ? 24.069 14.935 5.528 1.00 76.12 144 ALA A O 1
ATOM 1084 N N . SER A 1 145 ? 22.352 13.811 6.441 1.00 79.50 145 SER A N 1
ATOM 1085 C CA . SER A 1 145 ? 22.839 12.480 6.077 1.00 79.50 145 SER A CA 1
ATOM 1086 C C . SER A 1 145 ? 22.683 12.195 4.585 1.00 79.50 145 SER A C 1
ATOM 1088 O O . SER A 1 145 ? 23.626 11.685 3.980 1.00 79.50 145 SER A O 1
ATOM 1090 N N . ASP A 1 146 ? 21.571 12.601 3.968 1.00 79.19 146 ASP A N 1
ATOM 1091 C CA . ASP A 1 146 ? 21.378 12.519 2.514 1.00 79.19 146 ASP A CA 1
ATOM 1092 C C . ASP A 1 146 ? 22.458 13.321 1.775 1.00 79.19 146 ASP A C 1
ATOM 1094 O O . ASP A 1 146 ? 23.076 12.841 0.821 1.00 79.19 146 ASP A O 1
ATOM 1098 N N . ALA A 1 147 ? 22.793 14.516 2.276 1.00 79.44 147 ALA A N 1
ATOM 1099 C CA . ALA A 1 147 ? 23.894 15.304 1.732 1.00 79.44 147 ALA A CA 1
ATOM 1100 C C . ALA A 1 147 ? 25.252 14.583 1.850 1.00 79.44 147 ALA A C 1
ATOM 1102 O O . ALA A 1 147 ? 26.115 14.748 0.984 1.00 79.44 147 ALA A O 1
ATOM 1103 N N . VAL A 1 148 ? 25.477 13.782 2.897 1.00 83.06 148 VAL A N 1
ATOM 1104 C CA . VAL A 1 148 ? 26.690 12.955 3.043 1.00 83.06 148 VAL A CA 1
ATOM 1105 C C . VAL A 1 148 ? 26.681 11.773 2.069 1.00 83.06 148 VAL A C 1
ATOM 1107 O O . VAL A 1 148 ? 27.713 11.521 1.445 1.00 83.06 148 VAL A O 1
ATOM 1110 N N . VAL A 1 149 ? 25.538 11.109 1.864 1.00 82.38 149 VAL A N 1
ATOM 1111 C CA . VAL A 1 149 ? 25.387 10.033 0.865 1.00 82.38 149 VAL A CA 1
ATOM 1112 C C . VAL A 1 149 ? 25.736 10.544 -0.528 1.00 82.38 149 VAL A C 1
ATOM 1114 O O . VAL A 1 149 ? 26.544 9.923 -1.214 1.00 82.38 149 VAL A O 1
ATOM 1117 N N . VAL A 1 150 ? 25.223 11.715 -0.922 1.00 81.25 150 VAL A N 1
ATOM 1118 C CA . VAL A 1 150 ? 25.550 12.332 -2.219 1.00 81.25 150 VAL A CA 1
ATOM 1119 C C . VAL A 1 150 ? 27.052 12.592 -2.338 1.00 81.25 150 VAL A C 1
ATOM 1121 O O . VAL A 1 150 ? 27.655 12.276 -3.363 1.00 81.25 150 VAL A O 1
ATOM 1124 N N . LYS A 1 151 ? 27.694 13.109 -1.282 1.00 79.69 151 LYS A N 1
ATOM 1125 C CA . LYS A 1 151 ? 29.149 13.340 -1.276 1.00 79.69 151 LYS A CA 1
ATOM 1126 C C . LYS A 1 151 ? 29.951 12.048 -1.433 1.00 79.69 151 LYS A C 1
ATOM 1128 O O . LYS A 1 151 ? 31.026 12.096 -2.025 1.00 79.69 151 LYS A O 1
ATOM 1133 N N . TYR A 1 152 ? 29.476 10.932 -0.885 1.00 80.06 152 TYR A N 1
ATOM 1134 C CA . TYR A 1 152 ? 30.136 9.631 -1.018 1.00 80.06 152 TYR A CA 1
ATOM 1135 C C . TYR A 1 152 ? 29.878 9.012 -2.393 1.00 80.06 152 TYR A C 1
ATOM 1137 O O . TYR A 1 152 ? 30.833 8.599 -3.041 1.00 80.06 152 TYR A O 1
ATOM 1145 N N . ALA A 1 153 ? 28.649 9.083 -2.905 1.00 77.44 153 ALA A N 1
ATOM 1146 C CA . ALA A 1 153 ? 28.298 8.631 -4.252 1.00 77.44 153 ALA A CA 1
ATOM 1147 C C . ALA A 1 153 ? 29.021 9.425 -5.359 1.00 77.44 153 ALA A C 1
ATOM 1149 O O . ALA A 1 153 ? 29.306 8.897 -6.429 1.00 77.44 153 ALA A O 1
ATOM 1150 N N . GLN A 1 154 ? 29.354 10.698 -5.120 1.00 78.12 154 GLN A N 1
ATOM 1151 C CA . GLN A 1 154 ? 30.190 11.501 -6.024 1.00 78.12 154 GLN A CA 1
ATOM 1152 C C . GLN A 1 154 ? 31.672 11.089 -6.025 1.00 78.12 154 GLN A C 1
ATOM 1154 O O . GLN A 1 154 ? 32.404 11.525 -6.906 1.00 78.12 154 GLN A O 1
ATOM 1159 N N . ARG A 1 155 ? 32.139 10.303 -5.046 1.00 79.69 155 ARG A N 1
ATOM 1160 C CA . ARG A 1 155 ? 33.517 9.776 -4.991 1.00 79.69 155 ARG A CA 1
ATOM 1161 C C . ARG A 1 155 ? 33.641 8.374 -5.589 1.00 79.69 155 ARG A C 1
ATOM 1163 O O . ARG A 1 155 ? 34.751 7.865 -5.703 1.00 79.69 155 ARG A O 1
ATOM 1170 N N . GLU A 1 156 ? 32.522 7.742 -5.930 1.00 76.00 156 GLU A N 1
ATOM 1171 C CA . GLU A 1 156 ? 32.509 6.424 -6.556 1.00 76.00 156 GLU A CA 1
ATOM 1172 C C . GLU A 1 156 ? 32.871 6.538 -8.046 1.00 76.00 156 GLU A C 1
ATOM 1174 O O . GLU A 1 156 ? 32.376 7.444 -8.730 1.00 76.00 156 GLU A O 1
ATOM 1179 N N . PRO A 1 157 ? 33.706 5.628 -8.579 1.00 76.69 157 PRO A N 1
ATOM 1180 C CA . PRO A 1 157 ? 33.929 5.510 -10.015 1.00 76.69 157 PRO A CA 1
ATOM 1181 C C . PRO A 1 157 ? 32.612 5.343 -10.784 1.00 76.69 157 PRO A C 1
ATOM 1183 O O . PRO A 1 157 ? 31.674 4.714 -10.298 1.00 76.69 157 PRO A O 1
ATOM 1186 N N . LEU A 1 158 ? 32.551 5.834 -12.028 1.00 71.62 158 LEU A N 1
ATOM 1187 C CA . LEU A 1 158 ? 31.334 5.757 -12.856 1.00 71.62 158 LEU A CA 1
ATOM 1188 C C . LEU A 1 158 ? 30.785 4.327 -13.007 1.00 71.62 158 LEU A C 1
ATOM 1190 O O . LEU A 1 158 ? 29.575 4.157 -13.095 1.00 71.62 158 LEU A O 1
ATOM 1194 N N . ALA A 1 159 ? 31.654 3.311 -12.991 1.00 71.69 159 ALA A N 1
ATOM 1195 C CA . ALA A 1 159 ? 31.264 1.906 -13.107 1.00 71.69 159 ALA A CA 1
ATOM 1196 C C . ALA A 1 159 ? 30.560 1.336 -11.857 1.00 71.69 159 ALA A C 1
ATOM 1198 O O . ALA A 1 159 ? 29.822 0.363 -11.972 1.00 71.69 159 ALA A O 1
ATOM 1199 N N . THR A 1 160 ? 30.781 1.911 -10.671 1.00 71.31 160 THR A N 1
ATOM 1200 C CA . THR A 1 160 ? 30.251 1.413 -9.383 1.00 71.31 160 THR A CA 1
ATOM 1201 C C . THR A 1 160 ? 29.373 2.438 -8.661 1.00 71.31 160 THR A C 1
ATOM 1203 O O . THR A 1 160 ? 28.985 2.233 -7.509 1.00 71.31 160 THR A O 1
ATOM 1206 N N . ARG A 1 161 ? 29.029 3.538 -9.340 1.00 69.31 161 ARG A N 1
ATOM 1207 C CA . ARG A 1 161 ? 28.258 4.652 -8.790 1.00 69.31 161 ARG A CA 1
ATOM 1208 C C . ARG A 1 161 ? 26.852 4.223 -8.373 1.00 69.31 161 ARG A C 1
ATOM 1210 O O . ARG A 1 161 ? 26.130 3.589 -9.134 1.00 69.31 161 ARG A O 1
ATOM 1217 N N . GLY A 1 162 ? 26.448 4.626 -7.172 1.00 73.31 162 GLY A N 1
ATOM 1218 C CA . GLY A 1 162 ? 25.164 4.269 -6.565 1.00 73.31 162 GLY A CA 1
ATOM 1219 C C . GLY A 1 162 ? 25.259 3.104 -5.579 1.00 73.31 162 GLY A C 1
ATOM 1220 O O . GLY A 1 162 ? 24.260 2.763 -4.940 1.00 73.31 162 GLY A O 1
ATOM 1221 N N . ARG A 1 163 ? 26.447 2.518 -5.387 1.00 77.69 163 ARG A N 1
ATOM 1222 C CA . ARG A 1 163 ? 26.674 1.413 -4.446 1.00 77.69 163 ARG A CA 1
ATOM 1223 C C . ARG A 1 163 ? 26.446 1.850 -2.999 1.00 77.69 163 ARG A C 1
ATOM 1225 O O . ARG A 1 163 ? 25.697 1.187 -2.283 1.00 77.69 163 ARG A O 1
ATOM 1232 N N . THR A 1 164 ? 27.008 2.986 -2.584 1.00 77.94 164 THR A N 1
ATOM 1233 C CA . THR A 1 164 ? 26.788 3.566 -1.248 1.00 77.94 164 THR A CA 1
ATOM 1234 C C . THR A 1 164 ? 25.309 3.868 -1.022 1.00 77.94 164 THR A C 1
ATOM 1236 O O . THR A 1 164 ? 24.768 3.518 0.023 1.00 77.94 164 THR A O 1
ATOM 1239 N N . GLN A 1 165 ? 24.633 4.457 -2.014 1.00 76.25 165 GLN A N 1
ATOM 1240 C CA . GLN A 1 165 ? 23.207 4.784 -1.939 1.00 76.25 165 GLN A CA 1
ATOM 1241 C C . GLN A 1 165 ? 22.347 3.522 -1.769 1.00 76.25 165 GLN A C 1
ATOM 1243 O O . GLN A 1 165 ? 21.520 3.451 -0.863 1.00 76.25 165 GLN A O 1
ATOM 1248 N N . THR A 1 166 ? 22.588 2.505 -2.598 1.00 82.38 166 THR A N 1
ATOM 1249 C CA . THR A 1 166 ? 21.876 1.221 -2.536 1.00 82.38 166 THR A CA 1
ATOM 1250 C C . THR A 1 166 ? 22.072 0.552 -1.178 1.00 82.38 166 THR A C 1
ATOM 1252 O O . THR A 1 166 ? 21.110 0.102 -0.565 1.00 82.38 166 THR A O 1
ATOM 1255 N N . PHE A 1 167 ? 23.306 0.524 -0.669 1.00 81.75 167 PHE A N 1
ATOM 1256 C CA . PHE A 1 167 ? 23.642 -0.135 0.593 1.00 81.75 167 PHE A CA 1
ATOM 1257 C C . PHE A 1 167 ? 23.020 0.555 1.815 1.00 81.75 167 PHE A C 1
ATOM 1259 O O . PHE A 1 167 ? 22.492 -0.099 2.719 1.00 81.75 167 PHE A O 1
ATOM 1266 N N . VAL A 1 168 ? 23.038 1.887 1.819 1.00 82.56 168 VAL A N 1
ATOM 1267 C CA . VAL A 1 168 ? 22.444 2.713 2.871 1.00 82.56 168 VAL A CA 1
ATOM 1268 C C . VAL A 1 168 ? 20.916 2.581 2.891 1.00 82.56 168 VAL A C 1
ATOM 1270 O O . VAL A 1 168 ? 20.350 2.313 3.953 1.00 82.56 168 VAL A O 1
ATOM 1273 N N . TYR A 1 169 ? 20.243 2.673 1.739 1.00 80.75 169 TYR A N 1
ATOM 1274 C CA . TYR A 1 169 ? 18.789 2.487 1.693 1.00 80.75 169 TYR A CA 1
ATOM 1275 C C . TYR A 1 169 ? 18.377 1.042 1.985 1.00 80.75 169 TYR A C 1
ATOM 1277 O O . TYR A 1 169 ? 17.415 0.834 2.717 1.00 80.75 169 TYR A O 1
ATOM 1285 N N . ALA A 1 170 ? 19.124 0.039 1.513 1.00 82.50 170 ALA A N 1
ATOM 1286 C CA . ALA A 1 170 ? 18.866 -1.358 1.867 1.00 82.50 170 ALA A CA 1
ATOM 1287 C C . ALA A 1 170 ? 18.924 -1.574 3.387 1.00 82.50 170 ALA A C 1
ATOM 1289 O O . ALA A 1 170 ? 18.059 -2.240 3.951 1.00 82.50 170 ALA A O 1
ATOM 1290 N N . THR A 1 171 ? 19.892 -0.947 4.063 1.00 85.81 171 THR A N 1
ATOM 1291 C CA . THR A 1 171 ? 19.987 -0.978 5.528 1.00 85.81 171 THR A CA 1
ATOM 1292 C C . THR A 1 171 ? 18.755 -0.337 6.171 1.00 85.81 171 THR A C 1
ATOM 1294 O O . THR A 1 171 ? 18.148 -0.938 7.054 1.00 85.81 171 THR A O 1
ATOM 1297 N N . GLN A 1 172 ? 18.320 0.835 5.700 1.00 86.75 172 GLN A N 1
ATOM 1298 C CA . GLN A 1 172 ? 17.098 1.479 6.192 1.00 86.75 172 GLN A CA 1
ATOM 1299 C C . GLN A 1 172 ? 15.864 0.575 6.048 1.00 86.75 172 GLN A C 1
ATOM 1301 O O . GLN A 1 172 ? 15.110 0.414 7.007 1.00 86.75 172 GLN A O 1
ATOM 1306 N N . TYR A 1 173 ? 15.666 -0.045 4.883 1.00 81.69 173 TYR A N 1
ATOM 1307 C CA . TYR A 1 173 ? 14.514 -0.915 4.645 1.00 81.69 173 TYR A CA 1
ATOM 1308 C C . TYR A 1 173 ? 14.551 -2.191 5.491 1.00 81.69 173 TYR A C 1
ATOM 1310 O O . TYR A 1 173 ? 13.527 -2.552 6.064 1.00 81.69 173 TYR A O 1
ATOM 1318 N N . LEU A 1 174 ? 15.708 -2.845 5.639 1.00 86.06 174 LEU A N 1
ATOM 1319 C CA . LEU A 1 174 ? 15.836 -4.062 6.453 1.00 86.06 174 LEU A CA 1
ATOM 1320 C C . LEU A 1 174 ? 15.465 -3.816 7.920 1.00 86.06 174 LEU A C 1
ATOM 1322 O O . LEU A 1 174 ? 14.674 -4.562 8.500 1.00 86.06 174 LEU A O 1
ATOM 1326 N N . PHE A 1 175 ? 15.994 -2.742 8.508 1.00 82.19 175 PHE A N 1
ATOM 1327 C CA . PHE A 1 175 ? 15.662 -2.363 9.880 1.00 82.19 175 PHE A CA 1
ATOM 1328 C C . PHE A 1 175 ? 14.209 -1.887 10.005 1.00 82.19 175 PHE A C 1
ATOM 1330 O O . PHE A 1 175 ? 13.551 -2.203 10.994 1.00 82.19 175 PHE A O 1
ATOM 1337 N N . GLY A 1 176 ? 13.679 -1.196 8.991 1.00 79.44 176 GLY A N 1
ATOM 1338 C CA . GLY A 1 176 ? 12.270 -0.805 8.935 1.00 79.44 176 GLY A CA 1
ATOM 1339 C C . GLY A 1 176 ? 11.312 -1.992 8.908 1.00 79.44 176 GLY A C 1
ATOM 1340 O O . GLY A 1 176 ? 10.361 -2.013 9.683 1.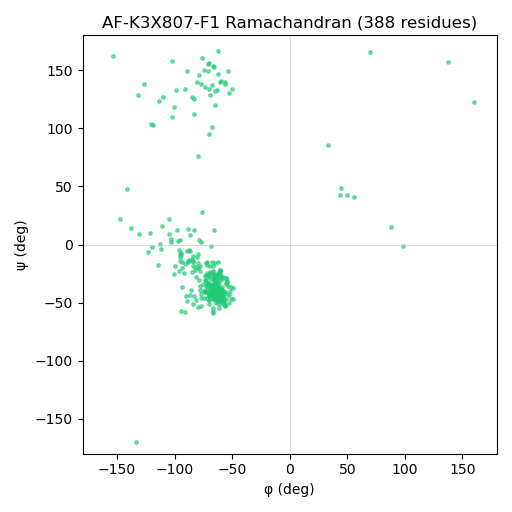00 79.44 176 GLY A O 1
ATOM 1341 N N . ILE A 1 177 ? 11.589 -3.013 8.097 1.00 79.12 177 ILE A N 1
ATOM 1342 C CA . ILE A 1 177 ? 10.798 -4.251 8.050 1.00 79.12 177 ILE A CA 1
ATOM 1343 C C . ILE A 1 177 ? 10.839 -4.960 9.406 1.00 79.12 177 ILE A C 1
ATOM 1345 O O . ILE A 1 177 ? 9.791 -5.321 9.938 1.00 79.12 177 ILE A O 1
ATOM 1349 N N . GLY A 1 178 ? 12.026 -5.111 10.004 1.00 77.06 178 GLY A N 1
ATOM 1350 C CA . GLY A 1 178 ? 12.166 -5.720 11.331 1.00 77.06 178 GLY A CA 1
ATOM 1351 C C . GLY A 1 178 ? 11.353 -4.986 12.401 1.00 77.06 178 GLY A C 1
ATOM 1352 O O . GLY A 1 178 ? 10.623 -5.611 13.170 1.00 77.06 178 GLY A O 1
ATOM 1353 N N . ALA A 1 179 ? 11.408 -3.653 12.399 1.00 74.19 179 ALA A N 1
ATOM 1354 C CA . ALA A 1 179 ? 10.588 -2.807 13.260 1.00 74.19 179 ALA A CA 1
ATOM 1355 C C . ALA A 1 179 ? 9.083 -3.001 13.028 1.00 74.19 179 ALA A C 1
ATOM 1357 O O . ALA A 1 179 ? 8.340 -3.172 13.992 1.00 74.19 179 ALA A O 1
ATOM 1358 N N . GLN A 1 180 ? 8.632 -3.026 11.770 1.00 72.38 180 GLN A N 1
ATOM 1359 C CA . GLN A 1 180 ? 7.220 -3.235 11.437 1.00 72.38 180 GLN A CA 1
ATOM 1360 C C . GLN A 1 180 ? 6.710 -4.600 11.895 1.00 72.38 180 GLN A C 1
ATOM 1362 O O . GLN A 1 180 ? 5.591 -4.689 12.390 1.00 72.38 180 GLN A O 1
ATOM 1367 N N . VAL A 1 181 ? 7.523 -5.652 11.784 1.00 73.81 181 VAL A N 1
ATOM 1368 C CA . VAL A 1 181 ? 7.176 -6.985 12.294 1.00 73.81 181 VAL A CA 1
ATOM 1369 C C . VAL A 1 181 ? 7.036 -6.943 13.818 1.00 73.81 181 VAL A C 1
ATOM 1371 O O . VAL A 1 181 ? 6.010 -7.357 14.351 1.00 73.81 181 VAL A O 1
ATOM 1374 N N . ILE A 1 182 ? 8.015 -6.383 14.532 1.00 73.31 182 ILE A N 1
ATOM 1375 C CA . ILE A 1 182 ? 7.984 -6.308 16.002 1.00 73.31 182 ILE A CA 1
ATOM 1376 C C . ILE A 1 182 ? 6.781 -5.494 16.488 1.00 73.31 182 ILE A C 1
ATOM 1378 O O . ILE A 1 182 ? 6.067 -5.933 17.386 1.00 73.31 182 ILE A O 1
ATOM 1382 N N . THR A 1 183 ? 6.521 -4.331 15.892 1.00 69.19 183 THR A N 1
ATOM 1383 C CA . THR A 1 183 ? 5.383 -3.484 16.261 1.00 69.19 183 THR A CA 1
ATOM 1384 C C . THR A 1 183 ? 4.056 -4.108 15.847 1.00 69.19 183 THR A C 1
ATOM 1386 O O . THR A 1 183 ? 3.122 -4.128 16.643 1.00 69.19 183 THR A O 1
ATOM 1389 N N . GLY A 1 184 ? 3.974 -4.659 14.636 1.00 65.38 184 GLY A N 1
ATOM 1390 C CA . GLY A 1 184 ? 2.775 -5.297 14.107 1.00 65.38 184 GLY A CA 1
ATOM 1391 C C . GLY A 1 184 ? 2.337 -6.486 14.954 1.00 65.38 184 GLY A C 1
ATOM 1392 O O . GLY A 1 184 ? 1.179 -6.545 15.351 1.00 65.38 184 GLY A O 1
ATOM 1393 N N . PHE A 1 185 ? 3.246 -7.399 15.305 1.00 68.75 185 PHE A N 1
ATOM 1394 C CA . PHE A 1 185 ? 2.922 -8.542 16.167 1.00 68.75 185 PHE A CA 1
ATOM 1395 C C . PHE A 1 185 ? 2.839 -8.158 17.652 1.00 68.75 185 PHE A C 1
ATOM 1397 O O . PHE A 1 185 ? 1.941 -8.625 18.351 1.00 68.75 185 PHE A O 1
ATOM 1404 N N . GLY A 1 186 ? 3.722 -7.280 18.136 1.00 66.00 186 GLY A N 1
ATOM 1405 C CA . GLY A 1 186 ? 3.784 -6.868 19.542 1.00 66.00 186 GLY A CA 1
ATOM 1406 C C . GLY A 1 186 ? 2.605 -6.002 19.996 1.00 66.00 186 GLY A C 1
ATOM 1407 O O . GLY A 1 186 ? 2.148 -6.143 21.128 1.00 66.00 186 GLY A O 1
ATOM 1408 N N . LEU A 1 187 ? 2.066 -5.154 19.112 1.00 63.62 187 LEU A N 1
ATOM 1409 C CA . LEU A 1 187 ? 0.871 -4.336 19.365 1.00 63.62 187 LEU A CA 1
ATOM 1410 C C . LEU A 1 187 ? -0.416 -4.958 18.800 1.00 63.62 187 LEU A C 1
ATOM 1412 O O . LEU A 1 187 ? -1.448 -4.300 18.768 1.00 63.62 187 LEU A O 1
ATOM 1416 N N . SER A 1 188 ? -0.394 -6.229 18.386 1.00 64.56 188 SER A N 1
ATOM 1417 C CA . SER A 1 188 ? -1.604 -6.972 17.987 1.00 64.56 188 SER A CA 1
ATOM 1418 C C . SER A 1 188 ? -2.299 -7.684 19.156 1.00 64.56 188 SER A C 1
ATOM 1420 O O . SER A 1 188 ? -3.158 -8.538 18.931 1.00 64.56 188 SER A O 1
ATOM 1422 N N . SER A 1 189 ? -1.951 -7.372 20.407 1.00 60.97 189 SER A N 1
ATOM 1423 C CA . SER A 1 189 ? -2.635 -7.949 21.568 1.00 60.97 189 SER A CA 1
ATOM 1424 C C . SER A 1 189 ? -4.071 -7.400 21.708 1.00 60.97 189 SER A C 1
ATOM 1426 O O . SER A 1 189 ? -4.368 -6.309 21.207 1.00 60.97 189 SER A O 1
ATOM 1428 N N . PRO A 1 190 ? -4.992 -8.133 22.374 1.00 57.94 190 PRO A N 1
ATOM 1429 C CA . PRO A 1 190 ? -6.391 -7.715 22.534 1.00 57.94 190 PRO A CA 1
ATOM 1430 C C . PRO A 1 190 ? -6.606 -6.264 23.025 1.00 57.94 190 PRO A C 1
ATOM 1432 O O . PRO A 1 190 ? -7.483 -5.602 22.473 1.00 57.94 190 PRO A O 1
ATOM 1435 N N . PRO A 1 191 ? -5.785 -5.699 23.944 1.00 54.16 191 PRO A N 1
ATOM 1436 C CA . PRO A 1 191 ? -5.911 -4.300 24.383 1.00 54.16 191 PRO A CA 1
ATOM 1437 C C . PRO A 1 191 ? -5.742 -3.241 23.273 1.00 54.16 191 PRO A C 1
ATOM 1439 O O . PRO A 1 191 ? -6.211 -2.107 23.416 1.00 54.16 191 PRO A O 1
ATOM 1442 N N . TYR A 1 192 ? -5.080 -3.598 22.168 1.00 53.81 192 TYR A N 1
ATOM 1443 C CA . TYR A 1 192 ? -4.750 -2.712 21.044 1.00 53.81 192 TYR A CA 1
ATOM 1444 C C . TYR A 1 192 ? -5.536 -3.041 19.758 1.00 53.81 192 TYR A C 1
ATOM 1446 O O . TYR A 1 192 ? -5.175 -2.586 18.675 1.00 53.81 192 TYR A O 1
ATOM 1454 N N . GLY A 1 193 ? -6.621 -3.820 19.858 1.00 57.03 193 GLY A N 1
ATOM 1455 C CA . GLY A 1 193 ? -7.562 -4.027 18.748 1.00 57.03 193 GLY A CA 1
ATOM 1456 C C . GLY A 1 193 ? -7.229 -5.182 17.791 1.00 57.03 193 GLY A C 1
ATOM 1457 O O . GLY A 1 193 ? -7.785 -5.229 16.697 1.00 57.03 193 GLY A O 1
ATOM 1458 N N . GLY A 1 194 ? -6.323 -6.096 18.172 1.00 69.44 194 GLY A N 1
ATOM 1459 C CA . GLY A 1 194 ? -6.100 -7.427 17.578 1.00 69.44 194 GLY A CA 1
ATOM 1460 C C . GLY A 1 194 ? -6.326 -7.588 16.066 1.00 69.44 194 GLY A C 1
ATOM 1461 O O . GLY A 1 194 ? -7.379 -8.063 15.643 1.00 69.44 194 GLY A O 1
ATOM 1462 N N . LEU A 1 195 ? -5.312 -7.295 15.241 1.00 70.94 195 LEU A N 1
ATOM 1463 C CA . LEU A 1 195 ? -5.380 -7.379 13.769 1.00 70.94 195 LEU A CA 1
ATOM 1464 C C . LEU A 1 195 ? -5.888 -8.737 13.253 1.00 70.94 195 LEU A C 1
ATOM 1466 O O . LEU A 1 195 ? -6.684 -8.804 12.316 1.00 70.94 195 LEU A O 1
ATOM 1470 N N . TRP A 1 196 ? -5.452 -9.825 13.891 1.00 74.88 196 TRP A N 1
ATOM 1471 C CA . TRP A 1 196 ? -5.890 -11.176 13.550 1.00 74.88 196 TRP A CA 1
ATOM 1472 C C . TRP A 1 196 ? -7.399 -11.358 13.745 1.00 74.88 196 TRP A C 1
ATOM 1474 O O . TRP A 1 196 ? -8.061 -11.887 12.860 1.00 74.88 196 TRP A O 1
ATOM 1484 N N . LEU A 1 197 ? -7.964 -10.857 14.846 1.00 72.50 197 LEU A N 1
ATOM 1485 C CA . LEU A 1 197 ? -9.406 -10.917 15.113 1.00 72.50 197 LEU A CA 1
ATOM 1486 C C . LEU A 1 197 ? -10.198 -10.096 14.087 1.00 72.50 197 LEU A C 1
ATOM 1488 O O . LEU A 1 197 ? -11.260 -10.527 13.639 1.00 72.50 197 LEU A O 1
ATOM 1492 N N . ALA A 1 198 ? -9.654 -8.951 13.662 1.00 73.50 198 ALA A N 1
ATOM 1493 C CA . ALA A 1 198 ? -10.270 -8.120 12.633 1.00 73.50 198 ALA A CA 1
ATOM 1494 C C . ALA A 1 198 ? -10.333 -8.841 11.276 1.00 73.50 198 ALA A C 1
ATOM 1496 O O . ALA A 1 198 ? -11.397 -8.889 10.663 1.00 73.50 198 ALA A O 1
ATOM 1497 N N . ILE A 1 199 ? -9.234 -9.463 10.831 1.00 76.69 199 ILE A N 1
ATOM 1498 C CA . ILE A 1 199 ? -9.167 -10.177 9.541 1.00 76.69 199 ILE A CA 1
ATOM 1499 C C . ILE A 1 199 ? -10.103 -11.394 9.503 1.00 76.69 199 ILE A C 1
ATOM 1501 O O . ILE A 1 199 ? -10.610 -11.747 8.441 1.00 76.69 199 ILE A O 1
ATOM 1505 N N . GLN A 1 200 ? -10.382 -12.026 10.646 1.00 79.00 200 GLN A N 1
ATOM 1506 C CA . GLN A 1 200 ? -11.337 -13.137 10.717 1.00 79.00 200 GLN A CA 1
ATOM 1507 C C . GLN A 1 200 ? -12.791 -12.710 10.491 1.00 79.00 200 GLN A C 1
ATOM 1509 O O . GLN A 1 200 ? -13.638 -13.562 10.210 1.00 79.00 200 GLN A O 1
ATOM 1514 N N . ASN A 1 201 ? -13.109 -11.422 10.633 1.00 77.75 201 ASN A N 1
ATOM 1515 C CA . ASN A 1 201 ? -14.468 -10.933 10.468 1.00 77.75 201 ASN A CA 1
ATOM 1516 C C . ASN A 1 201 ? -14.892 -11.000 8.997 1.00 77.75 201 ASN A C 1
ATOM 1518 O O . ASN A 1 201 ? -14.178 -10.540 8.103 1.00 77.75 201 ASN A O 1
ATOM 1522 N N . LYS A 1 202 ? -16.103 -11.513 8.759 1.00 77.75 202 LYS A N 1
ATOM 1523 C CA . LYS A 1 202 ? -16.668 -11.661 7.417 1.00 77.75 202 LYS A CA 1
ATOM 1524 C C . LYS A 1 202 ? -16.659 -10.399 6.572 1.00 77.75 202 LYS A C 1
ATOM 1526 O O . LYS A 1 202 ? -16.279 -10.464 5.407 1.00 77.75 202 LYS A O 1
ATOM 1531 N N . ALA A 1 203 ? -17.010 -9.259 7.153 1.00 71.44 203 ALA A N 1
ATOM 1532 C CA . ALA A 1 203 ? -16.997 -8.001 6.416 1.00 71.44 203 ALA A CA 1
ATOM 1533 C C . ALA A 1 203 ? -15.574 -7.602 5.979 1.00 71.44 203 ALA A C 1
ATOM 1535 O O . ALA A 1 203 ? -15.390 -7.041 4.903 1.00 71.44 203 ALA A O 1
ATOM 1536 N N . VAL A 1 204 ? -14.564 -7.920 6.792 1.00 74.38 204 VAL A N 1
ATOM 1537 C CA . VAL A 1 204 ? -13.182 -7.473 6.585 1.00 74.38 204 VAL A CA 1
ATOM 1538 C C . VAL A 1 204 ? -12.503 -8.285 5.488 1.00 74.38 204 VAL A C 1
ATOM 1540 O O . VAL A 1 204 ? -12.025 -7.697 4.517 1.00 74.38 204 VAL A O 1
ATOM 1543 N N . TYR A 1 205 ? -12.511 -9.622 5.561 1.00 79.81 205 TYR A N 1
ATOM 1544 C CA . TYR A 1 205 ? -11.880 -10.427 4.507 1.00 79.81 205 TYR A CA 1
ATOM 1545 C C . TYR A 1 205 ? -12.585 -10.294 3.149 1.00 79.81 205 TYR A C 1
ATOM 1547 O O . TYR A 1 205 ? -11.932 -10.391 2.114 1.00 79.81 205 TYR A O 1
ATOM 1555 N N . GLN A 1 206 ? -13.896 -10.017 3.120 1.00 77.88 206 GLN A N 1
ATOM 1556 C CA . GLN A 1 206 ? -14.626 -9.757 1.872 1.00 77.88 206 GLN A CA 1
ATOM 1557 C C . GLN A 1 206 ? -14.148 -8.476 1.181 1.00 77.88 206 GLN A C 1
ATOM 1559 O O . GLN A 1 206 ? -13.924 -8.474 -0.030 1.00 77.88 206 GLN A O 1
ATOM 1564 N N . VAL A 1 207 ? -13.949 -7.400 1.949 1.00 75.31 207 VAL A N 1
ATOM 1565 C CA . VAL A 1 207 ? -13.418 -6.134 1.426 1.00 75.31 207 VAL A CA 1
ATOM 1566 C C . VAL A 1 207 ? -11.972 -6.305 0.962 1.00 75.31 207 VAL A C 1
ATOM 1568 O O . VAL A 1 207 ? -11.634 -5.851 -0.129 1.00 75.31 207 VAL A O 1
ATOM 1571 N N . ILE A 1 208 ? -11.131 -7.002 1.736 1.00 80.56 208 ILE A N 1
ATOM 1572 C CA . ILE A 1 208 ? -9.736 -7.271 1.352 1.00 80.56 208 ILE A CA 1
ATOM 1573 C C . ILE A 1 208 ? -9.679 -8.096 0.059 1.00 80.56 208 ILE A C 1
ATOM 1575 O O . ILE A 1 208 ? -8.914 -7.762 -0.845 1.00 80.56 208 ILE A O 1
ATOM 1579 N N . ALA A 1 209 ? -10.504 -9.139 -0.062 1.00 84.69 209 ALA A N 1
ATOM 1580 C CA . ALA A 1 209 ? -10.587 -9.950 -1.272 1.00 84.69 209 ALA A CA 1
ATOM 1581 C C . ALA A 1 209 ? -11.047 -9.115 -2.474 1.00 84.69 209 ALA A C 1
ATOM 1583 O O . ALA A 1 209 ? -10.415 -9.161 -3.527 1.00 84.69 209 ALA A O 1
ATOM 1584 N N . TYR A 1 210 ? -12.093 -8.298 -2.318 1.00 83.50 210 TYR A N 1
ATOM 1585 C CA . TYR A 1 210 ? -12.532 -7.389 -3.376 1.00 83.50 210 TYR A CA 1
ATOM 1586 C C . TYR A 1 210 ? -11.402 -6.460 -3.836 1.00 83.50 210 TYR A C 1
ATOM 1588 O O . TYR A 1 210 ? -11.110 -6.418 -5.030 1.00 83.50 210 TYR A O 1
ATOM 1596 N N . LEU A 1 211 ? -10.754 -5.744 -2.910 1.00 79.81 211 LEU A N 1
ATOM 1597 C CA . LEU A 1 211 ? -9.696 -4.789 -3.247 1.00 79.81 211 LEU A CA 1
ATOM 1598 C C . LEU A 1 211 ? -8.524 -5.471 -3.947 1.00 79.81 211 LEU A C 1
ATOM 1600 O O . LEU A 1 211 ? -8.047 -4.970 -4.962 1.00 79.81 211 LEU A O 1
ATOM 1604 N N . PHE A 1 212 ? -8.097 -6.628 -3.439 1.00 89.44 212 PHE A N 1
ATOM 1605 C CA . PHE A 1 212 ? -6.980 -7.360 -4.013 1.00 89.44 212 PHE A CA 1
ATOM 1606 C C . PHE A 1 212 ? -7.305 -7.888 -5.414 1.00 89.44 212 PHE A C 1
ATOM 1608 O O . PHE A 1 212 ? -6.636 -7.523 -6.375 1.00 89.44 212 PHE A O 1
ATOM 1615 N N . PHE A 1 213 ? -8.346 -8.713 -5.564 1.00 90.00 213 PHE A N 1
ATOM 1616 C CA . PHE A 1 213 ? -8.633 -9.380 -6.837 1.00 90.00 213 PHE A CA 1
ATOM 1617 C C . PHE A 1 213 ? -9.168 -8.416 -7.900 1.00 90.00 213 PHE A C 1
ATOM 1619 O O . PHE A 1 213 ? -8.763 -8.503 -9.059 1.00 90.00 213 PHE A O 1
ATOM 1626 N N . SER A 1 214 ? -10.017 -7.452 -7.520 1.00 84.69 214 SER A N 1
ATOM 1627 C CA . SER A 1 214 ? -10.452 -6.397 -8.442 1.00 84.69 214 SER A CA 1
ATOM 1628 C C . SER A 1 214 ? -9.276 -5.513 -8.855 1.00 84.69 214 SER A C 1
ATOM 1630 O O . SER A 1 214 ? -9.128 -5.228 -10.042 1.00 84.69 214 SER A O 1
ATOM 1632 N N . GLY A 1 215 ? -8.404 -5.149 -7.904 1.00 86.38 215 GLY A N 1
ATOM 1633 C CA . GLY A 1 215 ? -7.181 -4.389 -8.162 1.00 86.38 215 GLY A CA 1
ATOM 1634 C C . GLY A 1 215 ? -6.236 -5.114 -9.117 1.00 86.38 215 GLY A C 1
ATOM 1635 O O . GLY A 1 215 ? -5.811 -4.528 -10.108 1.00 86.38 215 GLY A O 1
ATOM 1636 N N . VAL A 1 216 ? -5.997 -6.413 -8.900 1.00 91.25 216 VAL A N 1
ATOM 1637 C CA . VAL A 1 216 ? -5.176 -7.244 -9.792 1.00 91.25 216 VAL A CA 1
ATOM 1638 C C . VAL A 1 216 ? -5.791 -7.299 -11.191 1.00 91.25 216 VAL A C 1
ATOM 1640 O O . VAL A 1 216 ? -5.116 -6.987 -12.168 1.00 91.25 216 VAL A O 1
ATOM 1643 N N . CYS A 1 217 ? -7.081 -7.623 -11.321 1.00 89.94 217 CYS A N 1
ATOM 1644 C CA . CYS A 1 217 ? -7.747 -7.696 -12.625 1.00 89.94 217 CYS A CA 1
ATOM 1645 C C . CYS A 1 217 ? -7.782 -6.351 -13.367 1.00 89.94 217 CYS A C 1
ATOM 1647 O O . CYS A 1 217 ? -7.636 -6.321 -14.589 1.00 89.94 217 CYS A O 1
ATOM 1649 N N . MET A 1 218 ? -7.958 -5.242 -12.645 1.00 87.06 218 MET A N 1
ATOM 1650 C CA . MET A 1 218 ? -7.916 -3.889 -13.209 1.00 87.06 218 MET A CA 1
ATOM 1651 C C . MET A 1 218 ? -6.500 -3.449 -13.593 1.00 87.06 218 MET A C 1
ATOM 1653 O O . MET A 1 218 ? -6.344 -2.723 -14.579 1.00 87.06 218 MET A O 1
ATOM 1657 N N . GLY A 1 219 ? -5.496 -3.884 -12.830 1.00 88.12 219 GLY A N 1
ATOM 1658 C CA . GLY A 1 219 ? -4.087 -3.550 -13.018 1.00 88.12 219 GLY A CA 1
ATOM 1659 C C . GLY A 1 219 ? -3.388 -4.361 -14.107 1.00 88.12 219 GLY A C 1
ATOM 1660 O O . GLY A 1 219 ? -2.354 -3.921 -14.607 1.00 88.12 219 GLY A O 1
ATOM 1661 N N . ILE A 1 220 ? -3.931 -5.523 -14.500 1.00 88.38 220 ILE A N 1
ATOM 1662 C CA . ILE A 1 220 ? -3.365 -6.311 -15.604 1.00 88.38 220 ILE A CA 1
ATOM 1663 C C . ILE A 1 220 ? -3.384 -5.447 -16.863 1.00 88.38 220 ILE A C 1
ATOM 1665 O O . ILE A 1 220 ? -4.332 -4.699 -17.109 1.00 88.38 220 ILE A O 1
ATOM 1669 N N . SER A 1 221 ? -2.323 -5.552 -17.654 1.00 86.44 221 SER A N 1
ATOM 1670 C CA . SER A 1 221 ? -2.146 -4.853 -18.924 1.00 86.44 221 SER A CA 1
ATOM 1671 C C . SER A 1 221 ? -1.652 -5.833 -19.993 1.00 86.44 221 SER A C 1
ATOM 1673 O O . SER A 1 221 ? -1.653 -7.04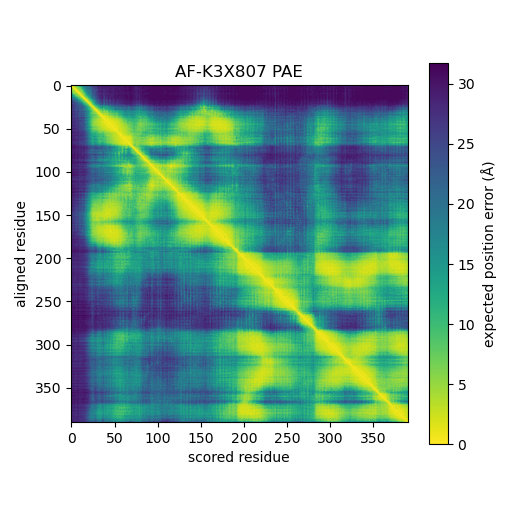8 -19.792 1.00 86.44 221 SER A O 1
ATOM 1675 N N . TYR A 1 222 ? -1.236 -5.327 -21.149 1.00 86.00 222 TYR A N 1
ATOM 1676 C CA . TYR A 1 222 ? -0.550 -6.097 -22.179 1.00 86.00 222 TYR A CA 1
ATOM 1677 C C . TYR A 1 222 ? 0.771 -5.408 -22.548 1.00 86.00 222 TYR A C 1
ATOM 1679 O O . TYR A 1 222 ? 0.840 -4.188 -22.671 1.00 86.00 222 TYR A O 1
ATOM 1687 N N . VAL A 1 223 ? 1.839 -6.193 -22.715 1.00 85.38 223 VAL A N 1
ATOM 1688 C CA . VAL A 1 223 ? 3.218 -5.678 -22.861 1.00 85.38 223 VAL A CA 1
ATOM 1689 C C . VAL A 1 223 ? 3.421 -4.872 -24.150 1.00 85.38 223 VAL A C 1
ATOM 1691 O O . VAL A 1 223 ? 4.235 -3.957 -24.193 1.00 85.38 223 VAL A O 1
ATOM 1694 N N . ALA A 1 224 ? 2.654 -5.169 -25.199 1.00 85.12 224 ALA A N 1
ATOM 1695 C CA . ALA A 1 224 ? 2.796 -4.517 -26.499 1.00 85.12 224 ALA A CA 1
ATOM 1696 C C . ALA A 1 224 ? 2.153 -3.117 -26.583 1.00 85.12 224 ALA A C 1
ATOM 1698 O O . ALA A 1 224 ? 2.160 -2.523 -27.660 1.00 85.12 224 ALA A O 1
ATOM 1699 N N . GLN A 1 225 ? 1.603 -2.578 -25.488 1.00 84.31 225 GLN A N 1
ATOM 1700 C CA . GLN A 1 225 ? 0.892 -1.297 -25.499 1.00 84.31 225 GLN A CA 1
ATOM 1701 C C . GLN A 1 225 ? 1.755 -0.146 -26.027 1.00 84.31 225 GLN A C 1
ATOM 1703 O O . GLN A 1 225 ? 1.339 0.560 -26.950 1.00 84.31 225 GLN A O 1
ATOM 1708 N N . ASP A 1 226 ? 2.967 0.016 -25.495 1.00 82.88 226 ASP A N 1
ATOM 1709 C CA . ASP A 1 226 ? 3.844 1.122 -25.890 1.00 82.88 226 ASP A CA 1
ATOM 1710 C C . ASP A 1 226 ? 4.420 0.929 -27.307 1.00 82.88 226 ASP A C 1
ATOM 1712 O O . ASP A 1 226 ? 4.310 1.856 -28.119 1.00 82.88 226 ASP A O 1
ATOM 1716 N N . PRO A 1 227 ? 4.943 -0.261 -27.687 1.00 80.75 227 PRO A N 1
ATOM 1717 C CA . PRO A 1 227 ? 5.403 -0.508 -29.053 1.00 80.75 227 PRO A CA 1
ATOM 1718 C C . PRO A 1 227 ? 4.318 -0.323 -30.121 1.00 80.75 227 PRO A C 1
ATOM 1720 O O . PRO A 1 227 ? 4.597 0.256 -31.165 1.00 80.75 227 PRO A O 1
ATOM 1723 N N . ILE A 1 228 ? 3.075 -0.757 -29.883 1.00 83.75 228 ILE A N 1
ATOM 1724 C CA . ILE A 1 228 ? 1.969 -0.563 -30.840 1.00 83.75 228 ILE A CA 1
ATOM 1725 C C . ILE A 1 228 ? 1.631 0.918 -30.984 1.00 83.75 228 ILE A C 1
ATOM 1727 O O . ILE A 1 228 ? 1.461 1.413 -32.101 1.00 83.75 228 ILE A O 1
ATOM 1731 N N . THR A 1 229 ? 1.550 1.630 -29.859 1.00 80.69 229 THR A N 1
ATOM 1732 C CA . THR A 1 229 ? 1.248 3.065 -29.841 1.00 80.69 229 THR A CA 1
ATOM 1733 C C . THR A 1 229 ? 2.305 3.861 -30.615 1.00 80.69 229 THR A C 1
ATOM 1735 O O . THR A 1 229 ? 1.971 4.793 -31.350 1.00 80.69 229 THR A O 1
ATOM 1738 N N . SER A 1 230 ? 3.572 3.452 -30.513 1.00 77.06 230 SER A N 1
ATOM 1739 C CA . SER A 1 230 ? 4.701 4.079 -31.204 1.00 77.06 230 SER A CA 1
ATOM 1740 C C . SER A 1 230 ? 4.827 3.661 -32.677 1.00 77.06 230 SER A C 1
ATOM 1742 O O . SER A 1 230 ? 4.854 4.515 -33.561 1.00 77.06 230 SER A O 1
ATOM 1744 N N . TYR A 1 231 ? 4.877 2.360 -32.975 1.00 80.12 231 TYR A N 1
ATOM 1745 C CA . TYR A 1 231 ? 5.214 1.855 -34.311 1.00 80.12 231 TYR A CA 1
ATOM 1746 C C . TYR A 1 231 ? 4.010 1.753 -35.247 1.00 80.12 231 TYR A C 1
ATOM 1748 O O . TYR A 1 231 ? 4.111 2.144 -36.408 1.00 80.12 231 TYR A O 1
ATOM 1756 N N . TRP A 1 232 ? 2.869 1.252 -34.767 1.00 82.44 232 TRP A N 1
ATOM 1757 C CA . TRP A 1 232 ? 1.686 1.040 -35.613 1.00 82.44 232 TRP A CA 1
ATOM 1758 C C . TRP A 1 232 ? 0.786 2.264 -35.655 1.00 82.44 232 TRP A C 1
ATOM 1760 O O . TRP A 1 232 ? 0.373 2.702 -36.726 1.00 82.44 232 TRP A O 1
ATOM 1770 N N . VAL A 1 233 ? 0.481 2.823 -34.483 1.00 81.94 233 VAL A N 1
ATOM 1771 C CA . VAL A 1 233 ? -0.412 3.981 -34.363 1.00 81.94 233 VAL A CA 1
ATOM 1772 C C . VAL A 1 233 ? 0.336 5.279 -34.662 1.00 81.94 233 VAL A C 1
ATOM 1774 O O . VAL A 1 233 ? -0.275 6.239 -35.129 1.00 81.94 233 VAL A O 1
ATOM 1777 N N . ARG A 1 234 ? 1.656 5.313 -34.418 1.00 76.94 234 ARG A N 1
ATOM 1778 C CA . ARG A 1 234 ? 2.500 6.511 -34.567 1.00 76.94 234 ARG A CA 1
ATOM 1779 C C . ARG A 1 234 ? 1.885 7.710 -33.846 1.00 76.94 234 ARG A C 1
ATOM 1781 O O . ARG A 1 234 ? 1.833 8.821 -34.377 1.00 76.94 234 ARG A O 1
ATOM 1788 N N . ALA A 1 235 ? 1.367 7.461 -32.641 1.00 77.00 235 ALA A N 1
ATOM 1789 C CA . ALA A 1 235 ? 0.699 8.478 -31.851 1.00 77.00 235 ALA A CA 1
ATOM 1790 C C . ALA A 1 235 ? 1.704 9.571 -31.464 1.00 77.00 235 ALA A C 1
ATOM 1792 O O . ALA A 1 235 ? 2.705 9.312 -30.800 1.00 77.00 235 ALA A O 1
ATOM 1793 N N . THR A 1 236 ? 1.438 10.807 -31.880 1.00 83.75 236 THR A N 1
ATOM 1794 C CA . THR A 1 236 ? 2.203 11.970 -31.425 1.00 83.75 236 THR A CA 1
ATOM 1795 C C . THR A 1 236 ? 1.791 12.343 -30.000 1.00 83.75 236 THR A C 1
ATOM 1797 O O . THR A 1 236 ? 0.687 12.010 -29.559 1.00 83.75 236 THR A O 1
ATOM 1800 N N . SER A 1 237 ? 2.628 13.102 -29.286 1.00 81.12 237 SER A N 1
ATOM 1801 C CA . SER A 1 237 ? 2.272 13.629 -27.959 1.00 81.12 237 SER A CA 1
ATOM 1802 C C . SER A 1 237 ? 0.951 14.403 -27.987 1.00 81.12 237 SER A C 1
ATOM 1804 O O . SER A 1 237 ? 0.156 14.285 -27.064 1.00 81.12 237 SER A O 1
ATOM 1806 N N . PHE A 1 238 ? 0.673 15.118 -29.083 1.00 82.00 238 PHE A N 1
ATOM 1807 C CA . PHE A 1 238 ? -0.600 15.805 -29.298 1.00 82.00 238 PHE A CA 1
ATOM 1808 C C . PHE A 1 238 ? -1.790 14.835 -29.374 1.00 82.00 238 PHE A C 1
ATOM 1810 O O . PHE A 1 238 ? -2.797 15.052 -28.701 1.00 82.00 238 PHE A O 1
ATOM 1817 N N . ASN A 1 239 ? -1.665 13.732 -30.122 1.00 80.31 239 ASN A N 1
ATOM 1818 C CA . ASN A 1 239 ? -2.708 12.703 -30.207 1.00 80.31 239 ASN A CA 1
ATOM 1819 C C . ASN A 1 239 ? -2.971 12.054 -28.837 1.00 80.31 239 ASN A C 1
ATOM 1821 O O . ASN A 1 239 ? -4.126 11.836 -28.469 1.00 80.31 239 ASN A O 1
ATOM 1825 N N . LEU A 1 240 ? -1.916 11.796 -28.056 1.00 77.06 240 LEU A N 1
ATOM 1826 C CA . LEU A 1 240 ? -2.034 11.281 -26.687 1.00 77.06 240 LEU A CA 1
ATOM 1827 C C . LEU A 1 240 ? -2.699 12.299 -25.750 1.00 77.06 240 LEU A C 1
ATOM 1829 O O . LEU A 1 240 ? -3.557 11.921 -24.955 1.00 77.06 240 LEU A O 1
ATOM 1833 N N . SER A 1 241 ? -2.375 13.590 -25.875 1.00 83.00 241 SER A N 1
ATOM 1834 C CA . SER A 1 241 ? -3.034 14.659 -25.117 1.00 83.00 241 SER A CA 1
ATOM 1835 C C . SER A 1 241 ? -4.521 14.777 -25.454 1.00 83.00 241 SER A C 1
ATOM 1837 O O . SER A 1 241 ? -5.330 14.907 -24.538 1.00 83.00 241 SER A O 1
ATOM 1839 N N . ILE A 1 242 ? -4.908 14.670 -26.732 1.00 86.25 242 ILE A N 1
ATOM 1840 C CA . ILE A 1 242 ? -6.323 14.635 -27.138 1.00 86.25 242 ILE A CA 1
ATOM 1841 C C . ILE A 1 242 ? -7.021 13.403 -26.559 1.00 86.25 242 ILE A C 1
ATOM 1843 O O . ILE A 1 242 ? -8.121 13.527 -26.026 1.00 86.25 242 ILE A O 1
ATOM 1847 N N . SER A 1 243 ? -6.391 12.226 -26.618 1.00 79.31 243 SER A N 1
ATOM 1848 C CA . SER A 1 243 ? -6.948 11.006 -26.024 1.00 79.31 243 SER A CA 1
ATOM 1849 C C . SER A 1 243 ? -7.131 11.145 -24.510 1.00 79.31 243 SER A C 1
ATOM 1851 O O . SER A 1 243 ? -8.151 10.717 -23.974 1.00 79.31 243 SER A O 1
ATOM 1853 N N . GLY A 1 244 ? -6.175 11.770 -23.819 1.00 78.69 244 GLY A N 1
ATOM 1854 C CA . GLY A 1 244 ? -6.280 12.088 -22.396 1.00 78.69 244 GLY A CA 1
ATOM 1855 C C . GLY A 1 244 ? -7.409 13.077 -22.103 1.00 78.69 244 GLY A C 1
ATOM 1856 O O . GLY A 1 244 ? -8.176 12.865 -21.166 1.00 78.69 244 GLY A O 1
ATOM 1857 N N . LEU A 1 245 ? -7.573 14.107 -22.940 1.00 86.38 245 LEU A N 1
ATOM 1858 C CA . LEU A 1 245 ? -8.664 15.076 -22.825 1.00 86.38 245 LEU A CA 1
ATOM 1859 C C . LEU A 1 245 ? -10.027 14.401 -23.021 1.00 86.38 245 LEU A C 1
ATOM 1861 O O . LEU A 1 245 ? -10.924 14.605 -22.212 1.00 86.38 245 LEU A O 1
ATOM 1865 N N . LEU A 1 246 ? -10.167 13.557 -24.048 1.00 84.88 246 LEU A N 1
ATOM 1866 C CA . LEU A 1 246 ? -11.377 12.777 -24.320 1.00 84.88 246 LEU A CA 1
ATOM 1867 C C . LEU A 1 246 ? -11.683 11.790 -23.191 1.00 84.88 246 LEU A C 1
ATOM 1869 O O . LEU A 1 246 ? -12.827 11.669 -22.767 1.00 84.88 246 LEU A O 1
ATOM 1873 N N . SER A 1 247 ? -10.669 11.111 -22.657 1.00 78.12 247 SER A N 1
ATOM 1874 C CA . SER A 1 247 ? -10.841 10.260 -21.478 1.00 78.12 247 SER A CA 1
ATOM 1875 C C . SER A 1 247 ? -11.307 11.079 -20.273 1.00 78.12 247 SER A C 1
ATOM 1877 O O . SER A 1 247 ? -12.193 10.646 -19.540 1.00 78.12 247 SER A O 1
ATOM 1879 N N . GLY A 1 248 ? -10.745 12.274 -20.079 1.00 76.12 248 GLY A N 1
ATOM 1880 C CA . GLY A 1 248 ? -11.154 13.211 -19.039 1.00 76.12 248 GLY A CA 1
ATOM 1881 C C . GLY A 1 248 ? -12.594 13.694 -19.214 1.00 76.12 248 GLY A C 1
ATOM 1882 O O . GLY A 1 248 ? -13.347 13.704 -18.246 1.00 76.12 248 GLY A O 1
ATOM 1883 N N . THR A 1 249 ? -13.024 14.028 -20.435 1.00 86.19 249 THR A N 1
ATOM 1884 C CA . THR A 1 249 ? -14.409 14.446 -20.703 1.00 86.19 249 THR A CA 1
ATOM 1885 C C . THR A 1 249 ? -15.390 13.293 -20.554 1.00 86.19 249 THR A C 1
ATOM 1887 O O . THR A 1 249 ? -16.453 13.497 -19.978 1.00 86.19 249 THR A O 1
ATOM 1890 N N . VAL A 1 250 ? -15.036 12.078 -20.983 1.00 85.00 250 VAL A N 1
ATOM 1891 C CA . VAL A 1 250 ? -15.834 10.867 -20.735 1.00 85.00 250 VAL A CA 1
ATOM 1892 C C . VAL A 1 250 ? -15.932 10.588 -19.241 1.00 85.00 250 VAL A C 1
ATOM 1894 O O . VAL A 1 250 ? -17.018 10.279 -18.760 1.00 85.00 250 VAL A O 1
ATOM 1897 N N . MET A 1 251 ? -14.846 10.747 -18.483 1.00 71.38 251 MET A N 1
ATOM 1898 C CA . MET A 1 251 ? -14.867 10.616 -17.027 1.00 71.38 251 MET A CA 1
ATOM 1899 C C . MET A 1 251 ? -15.778 11.670 -16.388 1.00 71.38 251 MET A C 1
ATOM 1901 O O . MET A 1 251 ? -16.638 11.312 -15.593 1.00 71.38 251 MET A O 1
ATOM 1905 N N . VAL A 1 252 ? -15.664 12.945 -16.772 1.00 76.19 252 VAL A N 1
ATOM 1906 C CA . VAL A 1 252 ? -16.539 14.026 -16.285 1.00 76.19 252 VAL A CA 1
ATOM 1907 C C . VAL A 1 252 ? -17.996 13.779 -16.675 1.00 76.19 252 VAL A C 1
ATOM 1909 O O . VAL A 1 252 ? -18.879 13.965 -15.846 1.00 76.19 252 VAL A O 1
ATOM 1912 N N . ALA A 1 253 ? -18.270 13.308 -17.892 1.00 77.00 253 ALA A N 1
ATOM 1913 C CA . ALA A 1 253 ? -19.614 12.962 -18.348 1.00 77.00 253 ALA A CA 1
ATOM 1914 C C . ALA A 1 253 ? -20.175 11.745 -17.602 1.00 77.00 253 ALA A C 1
ATOM 1916 O O . ALA A 1 253 ? -21.347 11.743 -17.242 1.00 77.00 253 ALA A O 1
ATOM 1917 N N . THR A 1 254 ? -19.341 10.742 -17.321 1.00 74.06 254 THR A N 1
ATOM 1918 C CA . THR A 1 254 ? -19.698 9.570 -16.510 1.00 74.06 254 THR A CA 1
ATOM 1919 C C . THR A 1 254 ? -20.000 9.991 -15.079 1.00 74.06 254 THR A C 1
ATOM 1921 O O . THR A 1 254 ? -21.022 9.587 -14.542 1.00 74.06 254 THR A O 1
ATOM 1924 N N . LEU A 1 255 ? -19.185 10.865 -14.484 1.00 63.66 255 LEU A N 1
ATOM 1925 C CA . LEU A 1 255 ? -19.418 11.433 -13.155 1.00 63.66 255 LEU A CA 1
ATOM 1926 C C . LEU A 1 255 ? -20.656 12.338 -13.117 1.00 63.66 255 LEU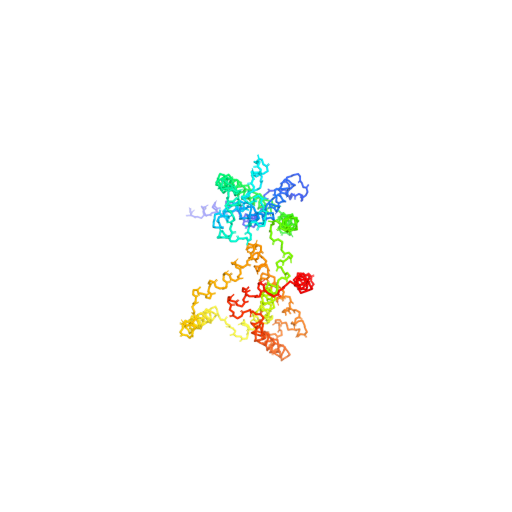 A C 1
ATOM 1928 O O . LEU A 1 255 ? -21.397 12.311 -12.143 1.00 63.66 255 LEU A O 1
ATOM 1932 N N . ALA A 1 256 ? -20.926 13.113 -14.169 1.00 67.88 256 ALA A N 1
ATOM 1933 C CA . ALA A 1 256 ? -22.131 13.934 -14.283 1.00 67.88 256 ALA A CA 1
ATOM 1934 C C . ALA A 1 256 ? -23.386 13.075 -14.504 1.00 67.88 256 ALA A C 1
ATOM 1936 O O . ALA A 1 256 ? -24.450 13.386 -13.972 1.00 67.88 256 ALA A O 1
ATOM 1937 N N . ALA A 1 257 ? -23.267 11.973 -15.248 1.00 66.69 257 ALA A N 1
ATOM 1938 C CA . ALA A 1 257 ? -24.313 10.970 -15.400 1.00 66.69 257 ALA A CA 1
ATOM 1939 C C . ALA A 1 257 ? -24.559 10.236 -14.076 1.00 66.69 257 ALA A C 1
ATOM 1941 O O . ALA A 1 257 ? -25.711 10.120 -13.673 1.00 66.69 257 ALA A O 1
ATOM 1942 N N . MET A 1 258 ? -23.509 9.839 -13.351 1.00 54.59 258 MET A N 1
ATOM 1943 C CA . MET A 1 258 ? -23.610 9.363 -11.967 1.00 54.59 258 MET A CA 1
ATOM 1944 C C . MET A 1 258 ? -24.312 10.414 -11.101 1.00 54.59 258 MET A C 1
ATOM 1946 O O . MET A 1 258 ? -25.310 10.116 -10.465 1.00 54.59 258 MET A O 1
ATOM 1950 N N . GLY A 1 259 ? -23.924 11.685 -11.191 1.00 46.72 259 GLY A N 1
ATOM 1951 C CA . GLY A 1 259 ? -24.593 12.789 -10.502 1.00 46.72 259 GLY A CA 1
ATOM 1952 C C . GLY A 1 259 ? -26.060 13.001 -10.899 1.00 46.72 259 GLY A C 1
ATOM 1953 O O . GLY A 1 259 ? -26.813 13.548 -10.106 1.00 46.72 259 GLY A O 1
ATOM 1954 N N . LYS A 1 260 ? -26.500 12.567 -12.087 1.00 61.56 260 LYS A N 1
ATOM 1955 C CA . LYS A 1 260 ? -27.886 12.705 -12.572 1.00 61.56 260 LYS A CA 1
ATOM 1956 C C . LYS A 1 260 ? -28.755 11.479 -12.270 1.00 61.56 260 LYS A C 1
ATOM 1958 O O . LYS A 1 260 ? -29.936 11.643 -11.981 1.00 61.56 260 LYS A O 1
ATOM 1963 N N . TYR A 1 261 ? -28.189 10.273 -12.340 1.00 59.62 261 TYR A N 1
ATOM 1964 C CA . TYR A 1 261 ? -28.898 8.997 -12.170 1.00 59.62 261 TYR A CA 1
ATOM 1965 C C . TYR A 1 261 ? -28.723 8.385 -10.769 1.00 59.62 261 TYR A C 1
ATOM 1967 O O . TYR A 1 261 ? -29.601 7.663 -10.304 1.00 59.62 261 TYR A O 1
ATOM 1975 N N . GLU A 1 262 ? -27.637 8.703 -10.063 1.00 46.56 262 GLU A N 1
ATOM 1976 C CA . GLU A 1 262 ? -27.380 8.301 -8.671 1.00 46.56 262 GLU A CA 1
ATOM 1977 C C . GLU A 1 262 ? -27.798 9.387 -7.663 1.00 46.56 262 GLU A C 1
ATOM 1979 O O . GLU A 1 262 ? -27.615 9.206 -6.466 1.00 46.56 262 GLU A O 1
ATOM 1984 N N . LEU A 1 263 ? -28.406 10.503 -8.097 1.00 42.06 263 LEU A N 1
ATOM 1985 C CA . LEU A 1 263 ? -28.791 11.638 -7.233 1.00 42.06 263 LEU A CA 1
ATOM 1986 C C . LEU A 1 263 ? -29.790 11.261 -6.120 1.00 42.06 263 LEU A C 1
ATOM 1988 O O . LEU A 1 263 ? -29.899 11.948 -5.106 1.00 42.06 263 LEU A O 1
ATOM 1992 N N . HIS A 1 264 ? -30.526 10.163 -6.302 1.00 48.88 264 HIS A N 1
ATOM 1993 C CA . HIS A 1 264 ? -31.438 9.611 -5.294 1.00 48.88 264 HIS A CA 1
ATOM 1994 C C . HIS A 1 264 ? -30.703 8.800 -4.224 1.00 48.88 264 HIS A C 1
ATOM 1996 O O . HIS A 1 264 ? -31.259 8.497 -3.167 1.00 48.88 264 HIS A O 1
ATOM 2002 N N . TRP A 1 265 ? -29.454 8.425 -4.492 1.00 53.38 265 TRP A N 1
ATOM 2003 C CA . TRP A 1 265 ? -28.568 7.875 -3.494 1.00 53.38 265 TRP A CA 1
ATOM 2004 C C . TRP A 1 265 ? -27.910 9.025 -2.765 1.00 53.38 265 TRP A C 1
ATOM 2006 O O . TRP A 1 265 ? -27.327 9.942 -3.337 1.00 53.38 265 TRP A O 1
ATOM 2016 N N . ASN A 1 266 ? -28.029 8.988 -1.451 1.00 48.81 266 ASN A N 1
ATOM 2017 C CA . ASN A 1 266 ? -27.491 10.032 -0.619 1.00 48.81 266 ASN A CA 1
ATOM 2018 C C . ASN A 1 266 ? -25.955 9.909 -0.662 1.00 48.81 266 ASN A C 1
ATOM 2020 O O . ASN A 1 266 ? -25.373 9.075 0.021 1.00 48.81 266 ASN A O 1
ATOM 2024 N N . TRP A 1 267 ? -25.295 10.670 -1.541 1.00 42.91 267 TRP A N 1
ATOM 2025 C CA . TRP A 1 267 ? -23.851 10.588 -1.814 1.00 42.91 267 TRP A CA 1
ATOM 2026 C C . TRP A 1 267 ? -23.010 10.963 -0.594 1.00 42.91 267 TRP A C 1
ATOM 2028 O O . TRP A 1 267 ? -21.921 10.431 -0.399 1.00 42.91 267 TRP A O 1
ATOM 2038 N N . ARG A 1 268 ? -23.559 11.815 0.286 1.00 37.47 268 ARG A N 1
ATOM 2039 C CA . ARG A 1 268 ? -23.013 12.035 1.624 1.00 37.47 268 ARG A CA 1
ATOM 2040 C C . ARG A 1 268 ? -23.044 10.736 2.391 1.00 37.47 268 ARG A C 1
ATOM 2042 O O . ARG A 1 268 ? -22.031 10.378 2.953 1.00 37.47 268 ARG A O 1
ATOM 2049 N N . THR A 1 269 ? -24.143 9.988 2.342 1.00 47.47 269 THR A N 1
ATOM 2050 C CA . THR A 1 269 ? -24.226 8.638 2.897 1.00 47.47 269 THR A CA 1
ATOM 2051 C C . THR A 1 269 ? -23.336 7.658 2.145 1.00 47.47 269 THR A C 1
ATOM 2053 O O . THR A 1 269 ? -22.761 6.851 2.822 1.00 47.47 269 THR A O 1
ATOM 2056 N N . ILE A 1 270 ? -23.095 7.711 0.835 1.00 51.66 270 ILE A N 1
ATOM 2057 C CA . ILE A 1 270 ? -22.159 6.783 0.162 1.00 51.66 270 ILE A CA 1
ATOM 2058 C C . ILE A 1 270 ? -20.700 7.073 0.520 1.00 51.66 270 ILE A C 1
ATOM 2060 O O . ILE A 1 270 ? -19.968 6.134 0.806 1.00 51.66 270 ILE A O 1
ATOM 2064 N N . GLN A 1 271 ? -20.286 8.339 0.594 1.00 44.06 271 GLN A N 1
ATOM 2065 C CA . GLN A 1 271 ? -18.942 8.713 1.041 1.00 44.06 271 GLN A CA 1
ATOM 2066 C C . GLN A 1 271 ? -18.780 8.430 2.541 1.00 44.06 271 GLN A C 1
ATOM 2068 O O . GLN A 1 271 ? -17.814 7.811 2.953 1.00 44.06 271 GLN A O 1
ATOM 2073 N N . ILE A 1 272 ? -19.779 8.770 3.362 1.00 43.12 272 ILE A N 1
ATOM 2074 C CA . ILE A 1 272 ? -19.857 8.410 4.787 1.00 43.12 272 ILE A CA 1
ATOM 2075 C C . ILE A 1 272 ? -19.995 6.891 4.942 1.00 43.12 272 ILE A C 1
ATOM 2077 O O . ILE A 1 272 ? -19.553 6.372 5.936 1.00 43.12 272 ILE A O 1
ATOM 2081 N N . ILE A 1 273 ? -20.542 6.118 4.008 1.00 49.75 273 ILE A N 1
ATOM 2082 C CA . ILE A 1 273 ? -20.645 4.652 4.099 1.00 49.75 273 ILE A CA 1
ATOM 2083 C C . ILE A 1 273 ? -19.352 4.010 3.643 1.00 49.75 273 ILE A C 1
ATOM 2085 O O . ILE A 1 273 ? -18.895 3.121 4.329 1.00 49.75 273 ILE A O 1
ATOM 2089 N N . ALA A 1 274 ? -18.722 4.427 2.554 1.00 50.75 274 ALA A N 1
ATOM 2090 C CA . ALA A 1 274 ? -17.419 3.909 2.158 1.00 50.75 274 ALA A CA 1
ATOM 2091 C C . ALA A 1 274 ? -16.380 4.246 3.235 1.00 50.75 274 ALA A C 1
ATOM 2093 O O . ALA A 1 274 ? -15.678 3.361 3.712 1.00 50.75 274 ALA A O 1
ATOM 2094 N N . THR A 1 275 ? -16.387 5.488 3.720 1.00 46.00 275 THR A N 1
ATOM 2095 C CA . THR A 1 275 ? -15.481 5.946 4.768 1.00 46.00 275 THR A CA 1
ATOM 2096 C C . THR A 1 275 ? -15.876 5.402 6.150 1.00 46.00 275 THR A C 1
ATOM 2098 O O . THR A 1 275 ? -15.009 4.835 6.778 1.00 46.00 275 THR A O 1
ATOM 2101 N N . LEU A 1 276 ? -17.135 5.412 6.631 1.00 41.50 276 LEU A N 1
ATOM 2102 C CA . LEU A 1 276 ? -17.528 4.813 7.939 1.00 41.50 276 LEU A CA 1
ATOM 2103 C C . LEU A 1 276 ? -17.746 3.287 7.937 1.00 41.50 276 LEU A C 1
ATOM 2105 O O . LEU A 1 276 ? -17.746 2.698 9.012 1.00 41.50 276 LEU A O 1
ATOM 2109 N N . SER A 1 277 ? -17.966 2.611 6.811 1.00 47.94 277 SER A N 1
ATOM 2110 C CA . SER A 1 277 ? -17.955 1.131 6.793 1.00 47.94 277 SER A CA 1
ATOM 2111 C C . SER A 1 277 ? -16.531 0.605 6.918 1.00 47.94 277 SER A C 1
ATOM 2113 O O . SER A 1 277 ? -16.340 -0.489 7.438 1.00 47.94 277 SER A O 1
ATOM 2115 N N . ILE A 1 278 ? -15.555 1.399 6.465 1.00 48.97 278 ILE A N 1
ATOM 2116 C CA . ILE A 1 278 ? -14.126 1.158 6.648 1.00 48.97 278 ILE A CA 1
ATOM 2117 C C . ILE A 1 278 ? -13.641 1.716 8.007 1.00 48.97 278 ILE A C 1
ATOM 2119 O O . ILE A 1 278 ? -12.862 1.043 8.673 1.00 48.97 278 ILE A O 1
ATOM 2123 N N . LEU A 1 279 ? -14.133 2.886 8.454 1.00 45.28 279 LEU A N 1
ATOM 2124 C CA . LEU A 1 279 ? -13.713 3.572 9.692 1.00 45.28 279 LEU A CA 1
ATOM 2125 C C . LEU A 1 279 ? -14.590 3.274 10.927 1.00 45.28 279 LEU A C 1
ATOM 2127 O O . LEU A 1 279 ? -14.092 2.796 11.934 1.00 45.28 279 LEU A O 1
ATOM 2131 N N . ALA A 1 280 ? -15.903 3.520 10.900 1.00 41.22 280 ALA A N 1
ATOM 2132 C CA . ALA A 1 280 ? -16.747 3.523 12.113 1.00 41.22 280 ALA A CA 1
ATOM 2133 C C . ALA A 1 280 ? -17.234 2.143 12.578 1.00 41.22 280 ALA A C 1
ATOM 2135 O O . ALA A 1 280 ? -18.159 2.032 13.387 1.00 41.22 280 ALA A O 1
ATOM 2136 N N . GLY A 1 281 ? -16.665 1.082 12.019 1.00 46.50 281 GLY A N 1
ATOM 2137 C CA . GLY A 1 281 ? -17.013 -0.288 12.342 1.00 46.50 281 GLY A CA 1
ATOM 2138 C C . GLY A 1 281 ? -15.914 -1.038 13.071 1.00 46.50 281 GLY A C 1
ATOM 2139 O O . GLY A 1 281 ? -16.149 -2.186 13.410 1.00 46.50 281 GLY A O 1
ATOM 2140 N N . LEU A 1 282 ? -14.726 -0.493 13.304 1.00 49.56 282 LEU A N 1
ATOM 2141 C CA . LEU A 1 282 ? -13.597 -1.301 13.767 1.00 49.56 282 LEU A CA 1
ATOM 2142 C C . LEU A 1 282 ? -12.940 -0.608 14.952 1.00 49.56 282 LEU A C 1
ATOM 2144 O O . LEU A 1 282 ? -12.534 0.540 14.840 1.00 49.56 282 LEU A O 1
ATOM 2148 N N . ASP A 1 283 ? -12.753 -1.335 16.054 1.00 50.78 283 ASP A N 1
ATOM 2149 C CA . ASP A 1 283 ? -11.929 -0.899 17.192 1.00 50.78 283 ASP A CA 1
ATOM 2150 C C . ASP A 1 283 ? -10.430 -0.777 16.804 1.00 50.78 283 ASP A C 1
ATOM 2152 O O . ASP A 1 283 ? -9.571 -0.712 17.677 1.00 50.78 283 ASP A O 1
ATOM 2156 N N . ASN A 1 284 ? -10.109 -0.810 15.494 1.00 56.97 284 ASN A N 1
ATOM 2157 C CA . ASN A 1 284 ? -8.770 -0.764 14.914 1.00 56.97 284 ASN A CA 1
ATOM 2158 C C . ASN A 1 284 ? -8.657 0.075 13.608 1.00 56.97 284 ASN A C 1
ATOM 2160 O O . ASN A 1 284 ? -8.119 -0.385 12.599 1.00 56.97 284 ASN A O 1
ATOM 2164 N N . GLU A 1 285 ? -9.207 1.292 13.599 1.00 55.84 285 GLU A N 1
ATOM 2165 C CA . GLU A 1 285 ? -9.419 2.144 12.412 1.00 55.84 285 GLU A CA 1
ATOM 2166 C C . GLU A 1 285 ? -8.161 2.373 11.544 1.00 55.84 285 GLU A C 1
ATOM 2168 O O . GLU A 1 285 ? -8.174 2.142 10.332 1.00 55.84 285 GLU A O 1
ATOM 2173 N N . ALA A 1 286 ? -7.041 2.769 12.155 1.00 53.53 286 ALA A N 1
ATOM 2174 C CA . ALA A 1 286 ? -5.822 3.070 11.403 1.00 53.53 286 ALA A CA 1
ATOM 2175 C C . ALA A 1 286 ? -5.079 1.821 10.910 1.00 53.53 286 ALA A C 1
ATOM 2177 O O . ALA A 1 286 ? -4.512 1.846 9.818 1.00 53.53 286 ALA A O 1
ATOM 2178 N N . ALA A 1 287 ? -5.099 0.716 11.668 1.00 60.12 287 ALA A N 1
ATOM 2179 C CA . ALA A 1 287 ? -4.502 -0.538 11.208 1.00 60.12 287 ALA A CA 1
ATOM 2180 C C . ALA A 1 287 ? -5.262 -1.093 9.998 1.00 60.12 287 ALA A C 1
ATOM 2182 O O . ALA A 1 287 ? -4.657 -1.646 9.084 1.00 60.12 287 ALA A O 1
ATOM 2183 N N . MET A 1 288 ? -6.582 -0.895 9.959 1.00 63.91 288 MET A N 1
ATOM 2184 C CA . MET A 1 288 ? -7.416 -1.254 8.815 1.00 63.91 288 MET A CA 1
ATOM 2185 C C . MET A 1 288 ? -7.150 -0.346 7.619 1.00 63.91 288 MET A C 1
ATOM 2187 O O . MET A 1 288 ? -6.953 -0.853 6.521 1.00 63.91 288 MET A O 1
ATOM 2191 N N . TYR A 1 289 ? -7.035 0.970 7.814 1.00 61.09 289 TYR A N 1
ATOM 2192 C CA . TYR A 1 289 ? -6.623 1.876 6.738 1.00 61.09 289 TYR A CA 1
ATOM 2193 C C . TYR A 1 289 ? -5.251 1.497 6.153 1.00 61.09 289 TYR A C 1
ATOM 2195 O O . TYR A 1 289 ? -5.103 1.387 4.934 1.00 61.09 289 TYR A O 1
ATOM 2203 N N . GLY A 1 290 ? -4.267 1.225 7.018 1.00 65.56 290 GLY A N 1
ATOM 2204 C CA . GLY A 1 290 ? -2.945 0.744 6.619 1.00 65.56 290 GLY A CA 1
ATOM 2205 C C . GLY A 1 290 ? -3.018 -0.574 5.849 1.00 65.56 290 GLY A C 1
ATOM 2206 O O . GLY A 1 290 ? -2.457 -0.677 4.763 1.00 65.56 290 GLY A O 1
ATOM 2207 N N . LEU A 1 291 ? -3.777 -1.552 6.351 1.00 72.62 291 LEU A N 1
ATOM 2208 C CA . LEU A 1 291 ? -3.971 -2.847 5.695 1.00 72.62 291 LEU A CA 1
ATOM 2209 C C . LEU A 1 291 ? -4.599 -2.703 4.303 1.00 72.62 291 LEU A C 1
ATOM 2211 O O . LEU A 1 291 ? -4.090 -3.277 3.345 1.00 72.62 291 LEU A O 1
ATOM 2215 N N . LEU A 1 292 ? -5.677 -1.929 4.165 1.00 70.94 292 LEU A N 1
ATOM 2216 C CA . LEU A 1 292 ? -6.367 -1.743 2.884 1.00 70.94 292 LEU A CA 1
ATOM 2217 C C . LEU A 1 292 ? -5.497 -0.982 1.870 1.00 70.94 292 LEU A C 1
ATOM 2219 O O . LEU A 1 292 ? -5.495 -1.316 0.681 1.00 70.94 292 LEU A O 1
ATOM 2223 N N . SER A 1 293 ? -4.715 -0.004 2.336 1.00 67.12 293 SER A N 1
ATOM 2224 C CA . SER A 1 293 ? -3.712 0.682 1.515 1.00 67.12 293 SER A CA 1
ATOM 2225 C C . SER A 1 293 ? -2.632 -0.292 1.035 1.00 67.12 293 SER A C 1
ATOM 2227 O O . SER A 1 293 ? -2.364 -0.371 -0.163 1.00 67.12 293 SER A O 1
ATOM 2229 N N . THR A 1 294 ? -2.086 -1.120 1.931 1.00 77.06 294 THR A N 1
ATOM 2230 C CA . THR A 1 294 ? -1.103 -2.158 1.584 1.00 77.06 294 THR A CA 1
ATOM 2231 C C . THR A 1 294 ? -1.659 -3.147 0.566 1.00 77.06 294 THR A C 1
ATOM 2233 O O . THR A 1 294 ? -0.982 -3.462 -0.406 1.00 77.06 294 THR A O 1
ATOM 2236 N N . VAL A 1 295 ? -2.905 -3.595 0.727 1.00 80.12 295 VAL A N 1
ATOM 2237 C CA . VAL A 1 295 ? -3.565 -4.505 -0.224 1.00 80.12 295 VAL A CA 1
ATOM 2238 C C . VAL A 1 295 ? -3.682 -3.868 -1.610 1.00 80.12 295 VAL A C 1
ATOM 2240 O O . VAL A 1 295 ? -3.414 -4.520 -2.618 1.00 80.12 295 VAL A O 1
ATOM 2243 N N . THR A 1 296 ? -4.030 -2.581 -1.667 1.00 78.44 296 THR A N 1
ATOM 2244 C CA . THR A 1 296 ? -4.117 -1.834 -2.930 1.00 78.44 296 THR A CA 1
ATOM 2245 C C . THR A 1 296 ? -2.737 -1.690 -3.577 1.00 78.44 296 THR A C 1
ATOM 2247 O O . THR A 1 296 ? -2.580 -1.972 -4.767 1.00 78.44 296 THR A O 1
ATOM 2250 N N . ASN A 1 297 ? -1.720 -1.347 -2.784 1.00 78.19 297 ASN A N 1
ATOM 2251 C CA . ASN A 1 297 ? -0.338 -1.221 -3.243 1.00 78.19 297 ASN A CA 1
ATOM 2252 C C . ASN A 1 297 ? 0.261 -2.559 -3.694 1.00 78.19 297 ASN A C 1
ATOM 2254 O O . ASN A 1 297 ? 1.076 -2.552 -4.605 1.00 78.19 297 ASN A O 1
ATOM 2258 N N . LEU A 1 298 ? -0.173 -3.688 -3.121 1.00 87.12 298 LEU A N 1
ATOM 2259 C CA . LEU A 1 298 ? 0.252 -5.039 -3.507 1.00 87.12 298 LEU A CA 1
ATOM 2260 C C . LEU A 1 298 ? -0.448 -5.546 -4.778 1.00 87.12 298 LEU A C 1
ATOM 2262 O O . LEU A 1 298 ? 0.120 -6.317 -5.547 1.00 87.12 298 LEU A O 1
ATOM 2266 N N . SER A 1 299 ? -1.683 -5.107 -5.032 1.00 87.38 299 SER A N 1
ATOM 2267 C CA . SER A 1 299 ? -2.439 -5.539 -6.216 1.00 87.38 299 SER A CA 1
ATOM 2268 C C . SER A 1 299 ? -1.779 -5.114 -7.537 1.00 87.38 299 SER A C 1
ATOM 2270 O O . SER A 1 299 ? -1.812 -5.861 -8.514 1.00 87.38 299 SER A O 1
ATOM 2272 N N . THR A 1 300 ? -1.123 -3.948 -7.556 1.00 88.38 300 THR A N 1
ATOM 2273 C CA . THR A 1 300 ? -0.448 -3.390 -8.741 1.00 88.38 300 THR A CA 1
ATOM 2274 C C . THR A 1 300 ? 0.769 -4.216 -9.193 1.00 88.38 300 THR A C 1
ATOM 2276 O O . THR A 1 300 ? 0.778 -4.659 -10.343 1.00 88.38 300 THR A O 1
ATOM 2279 N N . PRO A 1 301 ? 1.792 -4.467 -8.352 1.00 87.88 301 PRO A N 1
ATOM 2280 C CA . PRO A 1 301 ? 2.936 -5.293 -8.733 1.00 87.88 301 PRO A CA 1
ATOM 2281 C C . PRO A 1 301 ? 2.526 -6.738 -9.041 1.00 87.88 301 PRO A C 1
ATOM 2283 O O . PRO A 1 301 ? 2.972 -7.283 -10.049 1.00 87.88 301 PRO A O 1
ATOM 2286 N N . ALA A 1 302 ? 1.587 -7.323 -8.287 1.00 90.25 302 ALA A N 1
ATOM 2287 C CA . ALA A 1 302 ? 1.038 -8.642 -8.608 1.00 90.25 302 ALA A CA 1
ATOM 2288 C C . ALA A 1 302 ? 0.403 -8.687 -10.014 1.00 90.25 302 ALA A C 1
ATOM 2290 O O . ALA A 1 3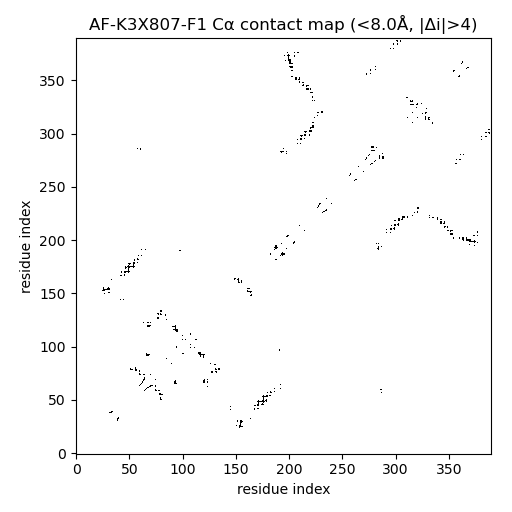02 ? 0.598 -9.648 -10.764 1.00 90.25 302 ALA A O 1
ATOM 2291 N N . ALA A 1 303 ? -0.312 -7.630 -10.411 1.00 90.38 303 ALA A N 1
ATOM 2292 C CA . ALA A 1 303 ? -0.881 -7.506 -11.749 1.00 90.38 303 ALA A CA 1
ATOM 2293 C C . ALA A 1 303 ? 0.183 -7.384 -12.850 1.00 90.38 303 ALA A C 1
ATOM 2295 O O . ALA A 1 303 ? 0.018 -7.958 -13.932 1.00 90.38 303 ALA A O 1
ATOM 2296 N N . LEU A 1 304 ? 1.281 -6.668 -12.584 1.00 87.56 304 LEU A N 1
ATOM 2297 C CA . LEU A 1 304 ? 2.412 -6.550 -13.506 1.00 87.56 304 LEU A CA 1
ATOM 2298 C C . LEU A 1 304 ? 3.120 -7.893 -13.693 1.00 87.56 304 LEU A C 1
ATOM 2300 O O . LEU A 1 304 ? 3.342 -8.303 -14.832 1.00 87.56 304 LEU A O 1
ATOM 2304 N N . THR A 1 305 ? 3.402 -8.620 -12.610 1.00 89.25 305 THR A N 1
ATOM 2305 C CA . THR A 1 305 ? 4.007 -9.956 -12.692 1.00 89.25 305 THR A CA 1
ATOM 2306 C C . THR A 1 305 ? 3.111 -10.923 -13.456 1.00 89.25 305 THR A C 1
ATOM 2308 O O . THR A 1 305 ? 3.570 -11.661 -14.326 1.00 89.25 305 THR A O 1
ATOM 2311 N N . LEU A 1 306 ? 1.800 -10.890 -13.213 1.00 88.19 306 LEU A N 1
ATOM 2312 C CA . LEU A 1 306 ? 0.870 -11.716 -13.974 1.00 88.19 306 LEU A CA 1
ATOM 2313 C C . LEU A 1 306 ? 0.838 -11.309 -15.458 1.00 88.19 306 LEU A C 1
ATOM 2315 O O . LEU A 1 306 ? 0.852 -12.172 -16.333 1.00 88.19 306 LEU A O 1
ATOM 2319 N N . THR A 1 307 ? 0.876 -10.007 -15.752 1.00 88.81 307 THR A N 1
ATOM 2320 C CA . THR A 1 307 ? 0.952 -9.474 -17.121 1.00 88.81 307 THR A CA 1
ATOM 2321 C C . THR A 1 307 ? 2.180 -9.996 -17.862 1.00 88.81 307 THR A C 1
ATOM 2323 O O . THR A 1 307 ? 2.054 -10.473 -18.991 1.00 88.81 307 THR A O 1
ATOM 2326 N N . THR A 1 308 ? 3.370 -9.946 -17.261 1.00 87.19 308 THR A N 1
ATOM 2327 C CA . THR A 1 308 ? 4.593 -10.429 -17.920 1.00 87.19 308 THR A CA 1
ATOM 2328 C C . THR A 1 308 ? 4.515 -11.931 -18.169 1.00 87.19 308 THR A C 1
ATOM 2330 O O . THR A 1 308 ? 4.742 -12.370 -19.297 1.00 87.19 308 THR A O 1
ATOM 2333 N N . ARG A 1 309 ? 4.081 -12.713 -17.174 1.00 85.50 309 ARG A N 1
ATOM 2334 C CA . ARG A 1 309 ? 3.914 -14.173 -17.280 1.00 85.50 309 ARG A CA 1
ATOM 2335 C C . ARG A 1 309 ? 2.934 -14.586 -18.370 1.00 85.50 309 ARG A C 1
ATOM 2337 O O . ARG A 1 309 ? 3.235 -15.493 -19.140 1.00 85.50 309 ARG A O 1
ATOM 2344 N N . LEU A 1 310 ? 1.798 -13.901 -18.473 1.00 85.19 310 LEU A N 1
ATOM 2345 C CA . LEU A 1 310 ? 0.798 -14.153 -19.512 1.00 85.19 310 LEU A CA 1
ATOM 2346 C C . LEU A 1 310 ? 1.313 -13.838 -20.920 1.00 85.19 310 LEU A C 1
ATOM 2348 O O . LEU A 1 310 ? 0.833 -14.432 -21.881 1.00 85.19 310 LEU A O 1
ATOM 2352 N N . ASN A 1 311 ? 2.280 -12.925 -21.058 1.00 84.69 311 ASN A N 1
ATOM 2353 C CA . ASN A 1 311 ? 2.849 -12.552 -22.353 1.00 84.69 311 ASN A CA 1
ATOM 2354 C C . ASN A 1 311 ? 3.977 -13.491 -22.821 1.00 84.69 311 ASN A C 1
ATOM 2356 O O . ASN A 1 311 ? 4.184 -13.610 -24.029 1.00 84.69 311 ASN A O 1
ATOM 2360 N N . VAL A 1 312 ? 4.663 -14.205 -21.913 1.00 86.12 312 VAL A N 1
ATOM 2361 C CA . VAL A 1 312 ? 5.781 -15.116 -22.254 1.00 86.12 312 VAL A CA 1
ATOM 2362 C C . VAL A 1 312 ? 5.440 -16.117 -23.374 1.00 86.12 312 VAL A C 1
ATOM 2364 O O . VAL A 1 312 ? 6.237 -16.234 -24.309 1.00 86.12 312 VAL A O 1
ATOM 2367 N N . PRO A 1 313 ? 4.285 -16.816 -23.366 1.00 85.50 313 PRO A N 1
ATOM 2368 C CA . PRO A 1 313 ? 3.964 -17.802 -24.400 1.00 85.50 313 PRO A CA 1
ATOM 2369 C C . PRO A 1 313 ? 3.835 -17.211 -25.808 1.00 85.50 313 PRO A C 1
ATOM 2371 O O . PRO A 1 313 ? 4.039 -17.924 -26.788 1.00 85.50 313 PRO A O 1
ATOM 2374 N N . PHE A 1 314 ? 3.503 -15.922 -25.918 1.00 83.12 314 PHE A N 1
ATOM 2375 C CA . PHE A 1 314 ? 3.260 -15.259 -27.198 1.00 83.12 314 PHE A CA 1
ATOM 2376 C C . PHE A 1 314 ? 4.542 -14.751 -27.870 1.00 83.12 314 PHE A C 1
ATOM 2378 O O . PHE A 1 314 ? 4.482 -14.407 -29.047 1.00 83.12 314 PHE A O 1
ATOM 2385 N N . LYS A 1 315 ? 5.682 -14.723 -27.153 1.00 79.88 315 LYS A N 1
ATOM 2386 C CA . LYS A 1 315 ? 7.025 -14.368 -27.667 1.00 79.88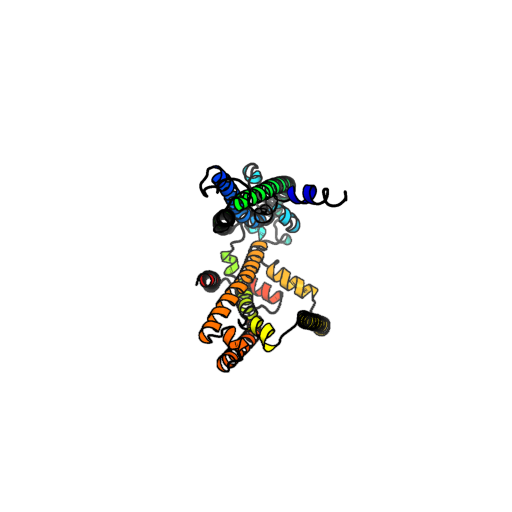 315 LYS A CA 1
ATOM 2387 C C . LYS A 1 315 ? 7.031 -13.142 -28.596 1.00 79.88 315 LYS A C 1
ATOM 2389 O O . LYS A 1 315 ? 7.675 -13.149 -29.639 1.00 79.88 315 LYS A O 1
ATOM 2394 N N . VAL A 1 316 ? 6.284 -12.102 -28.232 1.00 78.94 316 VAL A N 1
ATOM 2395 C CA . VAL A 1 316 ? 6.162 -10.882 -29.036 1.00 78.94 316 VAL A CA 1
ATOM 2396 C C . VAL A 1 316 ? 7.347 -9.965 -28.735 1.00 78.94 316 VAL A C 1
ATOM 2398 O O . VAL A 1 316 ? 7.429 -9.428 -27.631 1.00 78.94 316 VAL A O 1
ATOM 2401 N N . HIS A 1 317 ? 8.245 -9.768 -29.704 1.00 82.06 317 HIS A N 1
ATOM 2402 C CA . HIS A 1 317 ? 9.369 -8.833 -29.587 1.00 82.06 317 HIS A CA 1
ATOM 2403 C C . HIS A 1 317 ? 9.098 -7.539 -30.355 1.00 82.06 317 HIS A C 1
ATOM 2405 O O . HIS A 1 317 ? 8.320 -7.510 -31.309 1.00 82.06 317 HIS A O 1
ATOM 2411 N N . ASN A 1 318 ? 9.789 -6.463 -29.975 1.00 80.12 318 ASN A N 1
ATOM 2412 C CA . ASN A 1 318 ? 9.637 -5.156 -30.617 1.00 80.12 318 ASN A CA 1
ATOM 2413 C C . ASN A 1 318 ? 9.948 -5.197 -32.120 1.00 80.12 318 ASN A C 1
ATOM 2415 O O . ASN A 1 318 ? 9.242 -4.555 -32.892 1.00 80.12 318 ASN A O 1
ATOM 2419 N N . ASP A 1 319 ? 10.936 -5.990 -32.541 1.00 76.06 319 ASP A N 1
ATOM 2420 C CA . ASP A 1 319 ? 11.279 -6.152 -33.959 1.00 76.06 319 ASP A CA 1
ATOM 2421 C C . ASP A 1 319 ? 10.161 -6.846 -34.746 1.00 76.06 319 ASP A C 1
ATOM 2423 O O . ASP A 1 319 ? 9.902 -6.503 -35.900 1.00 76.06 319 ASP A O 1
ATOM 2427 N N . ASP A 1 320 ? 9.449 -7.790 -34.128 1.00 80.25 320 ASP A N 1
ATOM 2428 C CA . ASP A 1 320 ? 8.320 -8.468 -34.766 1.00 80.25 320 ASP A CA 1
ATOM 2429 C C . ASP A 1 320 ? 7.120 -7.523 -34.933 1.00 80.25 320 ASP A C 1
ATOM 2431 O O . ASP A 1 320 ? 6.391 -7.617 -35.922 1.00 80.25 320 ASP A O 1
ATOM 2435 N N . ILE A 1 321 ? 6.943 -6.590 -33.989 1.00 80.88 321 ILE A N 1
ATOM 2436 C CA . ILE A 1 321 ? 5.943 -5.516 -34.062 1.00 80.88 321 ILE A CA 1
ATOM 2437 C C . ILE A 1 321 ? 6.338 -4.512 -35.148 1.00 80.88 321 ILE A C 1
ATOM 2439 O O . ILE A 1 321 ? 5.513 -4.181 -35.996 1.00 80.88 321 ILE A O 1
ATOM 2443 N N . LEU A 1 322 ? 7.593 -4.057 -35.173 1.00 78.44 322 LEU A N 1
ATOM 2444 C CA . LEU A 1 322 ? 8.086 -3.091 -36.159 1.00 78.44 322 LEU A CA 1
ATOM 2445 C C . LEU A 1 322 ? 7.937 -3.611 -37.597 1.00 78.44 322 LEU A C 1
ATOM 2447 O O . LEU A 1 322 ? 7.552 -2.857 -38.486 1.00 78.44 322 LEU A O 1
ATOM 2451 N N . ASN A 1 323 ? 8.194 -4.904 -37.807 1.00 79.81 323 ASN A N 1
ATOM 2452 C CA . ASN A 1 323 ? 8.072 -5.567 -39.107 1.00 79.81 323 ASN A CA 1
ATOM 2453 C C . ASN A 1 323 ? 6.650 -6.097 -39.408 1.00 79.81 323 ASN A C 1
ATOM 2455 O O . ASN A 1 323 ? 6.482 -6.832 -40.379 1.00 79.81 323 ASN A O 1
ATOM 2459 N N . ASP A 1 324 ? 5.651 -5.773 -38.575 1.00 81.62 324 ASP A N 1
ATOM 2460 C CA . ASP A 1 324 ? 4.242 -6.211 -38.669 1.00 81.62 324 ASP A CA 1
ATOM 2461 C C . ASP A 1 324 ? 4.077 -7.713 -38.982 1.00 81.62 324 ASP A C 1
ATOM 2463 O O . ASP A 1 324 ? 3.338 -8.126 -39.880 1.00 81.62 324 ASP A O 1
ATOM 2467 N N . ARG A 1 325 ? 4.798 -8.570 -38.245 1.00 85.88 325 ARG A N 1
ATOM 2468 C CA . ARG A 1 325 ? 4.702 -10.023 -38.437 1.00 85.88 325 ARG A CA 1
ATOM 2469 C C . ARG A 1 325 ? 3.325 -10.539 -38.018 1.00 85.88 325 ARG A C 1
ATOM 2471 O O . ARG A 1 325 ? 2.820 -10.226 -36.938 1.00 85.88 325 ARG A O 1
ATOM 2478 N N . TYR A 1 326 ? 2.757 -11.432 -38.831 1.00 86.06 326 TYR A N 1
ATOM 2479 C CA . TYR A 1 326 ? 1.426 -12.007 -38.594 1.00 86.06 326 TYR A CA 1
ATOM 2480 C C . TYR A 1 326 ? 1.291 -12.696 -37.224 1.00 86.06 326 TYR A C 1
ATOM 2482 O O . TYR A 1 326 ? 0.282 -12.528 -36.537 1.00 86.06 326 TYR A O 1
ATOM 2490 N N . GLU A 1 327 ? 2.313 -13.441 -36.792 1.00 84.69 327 GLU A N 1
ATOM 2491 C CA . GLU A 1 327 ? 2.307 -14.138 -35.499 1.00 84.69 327 GLU A CA 1
ATOM 2492 C C . GLU A 1 327 ? 2.278 -13.166 -34.313 1.00 84.69 327 GLU A C 1
ATOM 2494 O O . GLU A 1 327 ? 1.490 -13.360 -33.384 1.00 84.69 327 GLU A O 1
ATOM 2499 N N . ALA A 1 328 ? 3.050 -12.076 -34.384 1.00 84.56 328 ALA A N 1
ATOM 2500 C CA . ALA A 1 328 ? 3.053 -11.024 -33.371 1.00 84.56 328 ALA A CA 1
ATOM 2501 C C . ALA A 1 328 ? 1.690 -10.328 -33.292 1.00 84.56 328 ALA A C 1
ATOM 2503 O O . ALA A 1 328 ? 1.128 -10.188 -32.206 1.00 84.56 328 ALA A O 1
ATOM 2504 N N . ARG A 1 329 ? 1.096 -9.981 -34.442 1.00 87.12 329 ARG A N 1
ATOM 2505 C CA . ARG A 1 329 ? -0.248 -9.390 -34.508 1.00 87.12 329 ARG A CA 1
ATOM 2506 C C . ARG A 1 329 ? -1.313 -10.311 -33.913 1.00 87.12 329 ARG A C 1
ATOM 2508 O O . ARG A 1 329 ? -2.154 -9.852 -33.140 1.00 87.12 329 ARG A O 1
ATOM 2515 N N . ARG A 1 330 ? -1.264 -11.614 -34.204 1.00 88.56 330 ARG A N 1
ATOM 2516 C CA . ARG A 1 330 ? -2.179 -12.598 -33.605 1.00 88.56 330 ARG A CA 1
ATOM 2517 C C . ARG A 1 330 ? -1.977 -12.710 -32.092 1.00 88.56 330 ARG A C 1
ATOM 2519 O O . ARG A 1 330 ? -2.970 -12.709 -31.365 1.00 88.56 330 ARG A O 1
ATOM 2526 N N . GLY A 1 331 ? -0.731 -12.783 -31.621 1.00 87.06 331 GLY A N 1
ATOM 2527 C CA . GLY A 1 331 ? -0.410 -12.848 -30.193 1.00 87.06 331 GLY A CA 1
ATOM 2528 C C . GLY A 1 331 ? -0.929 -11.632 -29.429 1.00 87.06 331 GLY A C 1
ATOM 2529 O O . GLY A 1 331 ? -1.631 -11.783 -28.432 1.00 87.06 331 GLY A O 1
ATOM 2530 N N . ILE A 1 332 ? -0.695 -10.436 -29.971 1.00 88.81 332 ILE A N 1
ATOM 2531 C CA . ILE A 1 332 ? -1.184 -9.159 -29.436 1.00 88.81 332 ILE A CA 1
ATOM 2532 C C . ILE A 1 332 ? -2.712 -9.121 -29.343 1.00 88.81 332 ILE A C 1
ATOM 2534 O O . ILE A 1 332 ? -3.265 -8.705 -28.329 1.00 88.81 332 ILE A O 1
ATOM 2538 N N . ILE A 1 333 ? -3.426 -9.555 -30.385 1.00 89.44 333 ILE A N 1
ATOM 2539 C CA . ILE A 1 333 ? -4.896 -9.547 -30.373 1.00 89.44 333 ILE A CA 1
ATOM 2540 C C . ILE A 1 333 ? -5.433 -10.477 -29.278 1.00 89.44 333 ILE A C 1
ATOM 2542 O O . ILE A 1 333 ? -6.410 -10.140 -28.606 1.00 89.44 333 ILE A O 1
ATOM 2546 N N . VAL A 1 334 ? -4.811 -11.643 -29.086 1.00 88.50 334 VAL A N 1
ATOM 2547 C CA . VAL A 1 334 ? -5.214 -12.588 -28.036 1.00 88.50 334 VAL A CA 1
ATOM 2548 C C . VAL A 1 334 ? -4.959 -11.999 -26.648 1.00 88.50 334 VAL A C 1
ATOM 2550 O O . VAL A 1 334 ? -5.865 -12.034 -25.814 1.00 88.50 334 VAL A O 1
ATOM 2553 N N . THR A 1 335 ? -3.788 -11.405 -26.404 1.00 88.56 335 THR A N 1
ATOM 2554 C CA . THR A 1 335 ? -3.462 -10.797 -25.102 1.00 88.56 335 THR A CA 1
ATOM 2555 C C . THR A 1 335 ? -4.329 -9.572 -24.806 1.00 88.56 335 THR A C 1
ATOM 2557 O O . THR A 1 335 ? -4.811 -9.425 -23.685 1.00 88.56 335 THR A O 1
ATOM 2560 N N . MET A 1 336 ? -4.647 -8.756 -25.815 1.00 88.75 336 MET A N 1
ATOM 2561 C CA . MET A 1 336 ? -5.566 -7.618 -25.694 1.00 88.75 336 MET A CA 1
ATOM 2562 C C . MET A 1 336 ? -7.004 -8.061 -25.379 1.00 88.75 336 MET A C 1
ATOM 2564 O O . MET A 1 336 ? -7.658 -7.474 -24.518 1.00 88.75 336 MET A O 1
ATOM 2568 N N . ARG A 1 337 ? -7.508 -9.126 -26.020 1.00 88.06 337 ARG A N 1
ATOM 2569 C CA . ARG A 1 337 ? -8.832 -9.699 -25.696 1.00 88.06 337 ARG A CA 1
ATOM 2570 C C . ARG A 1 337 ? -8.877 -10.249 -24.277 1.00 88.06 337 ARG A C 1
ATOM 2572 O O . ARG A 1 337 ? -9.853 -10.018 -23.568 1.00 88.06 337 ARG A O 1
ATOM 2579 N N . PHE A 1 338 ? -7.828 -10.955 -23.868 1.00 87.38 338 PHE A N 1
ATOM 2580 C CA . PHE A 1 338 ? -7.713 -11.497 -22.520 1.00 87.38 338 PHE A CA 1
ATOM 2581 C C . PHE A 1 338 ? -7.692 -10.385 -21.461 1.00 87.38 338 PHE A C 1
ATOM 2583 O O . PHE A 1 338 ? -8.405 -10.465 -20.464 1.00 87.38 338 PHE A O 1
ATOM 2590 N N . TRP A 1 339 ? -6.960 -9.303 -21.723 1.00 87.25 339 TRP A N 1
ATOM 2591 C CA . TRP A 1 339 ? -6.938 -8.108 -20.884 1.00 87.25 339 TRP A CA 1
ATOM 2592 C C . TRP A 1 339 ? -8.326 -7.473 -20.707 1.00 87.25 339 TRP A C 1
ATOM 2594 O O . TRP A 1 339 ? -8.767 -7.265 -19.576 1.00 87.25 339 TRP A O 1
ATOM 2604 N N . TYR A 1 340 ? -9.058 -7.222 -21.801 1.00 86.81 340 TYR A N 1
ATOM 2605 C CA . TYR A 1 340 ? -10.426 -6.696 -21.706 1.00 86.81 340 TYR A CA 1
ATOM 2606 C C . TYR A 1 340 ? -11.373 -7.658 -20.982 1.00 86.81 340 TYR A C 1
ATOM 2608 O O . TYR A 1 340 ? -12.209 -7.211 -20.199 1.00 86.81 340 TYR A O 1
ATOM 2616 N N . ALA A 1 341 ? -11.229 -8.968 -21.201 1.00 89.31 341 ALA A N 1
ATOM 2617 C CA . ALA A 1 341 ? -12.028 -9.977 -20.514 1.00 89.31 341 ALA A CA 1
ATOM 2618 C C . ALA A 1 341 ? -11.783 -9.963 -18.999 1.00 89.31 341 ALA A C 1
ATOM 2620 O O . ALA A 1 341 ? -12.743 -9.997 -18.235 1.00 89.31 341 ALA A O 1
ATOM 2621 N N . LEU A 1 342 ? -10.530 -9.836 -18.554 1.00 86.50 342 LEU A N 1
ATOM 2622 C CA . LEU A 1 342 ? -10.189 -9.709 -17.134 1.00 86.50 342 LEU A CA 1
ATOM 2623 C C . LEU A 1 342 ? -10.706 -8.407 -16.518 1.00 86.50 342 LEU A C 1
ATOM 2625 O O . LEU A 1 342 ? -11.203 -8.419 -15.392 1.00 86.50 342 LEU A O 1
ATOM 2629 N N . LYS A 1 343 ? -10.658 -7.295 -17.261 1.00 83.06 343 LYS A N 1
ATOM 2630 C CA . LYS A 1 343 ? -11.246 -6.030 -16.807 1.00 83.06 343 LYS A CA 1
ATOM 2631 C C . LYS A 1 343 ? -12.761 -6.111 -16.657 1.00 83.06 343 LYS A C 1
ATOM 2633 O O . LYS A 1 343 ? -13.307 -5.572 -15.704 1.00 83.06 343 LYS A O 1
ATOM 2638 N N . LEU A 1 344 ? -13.446 -6.810 -17.558 1.00 83.50 344 LEU A N 1
ATOM 2639 C CA . LEU A 1 344 ? -14.878 -7.074 -17.417 1.00 83.50 344 LEU A CA 1
ATOM 2640 C C . LEU A 1 344 ? -15.162 -8.048 -16.269 1.00 83.50 344 LEU A C 1
ATOM 2642 O O . LEU A 1 344 ? -16.103 -7.834 -15.507 1.00 83.50 344 LEU A O 1
ATOM 2646 N N . ALA A 1 345 ? -14.330 -9.077 -16.103 1.00 83.00 345 ALA A N 1
ATOM 2647 C CA . ALA A 1 345 ? -14.435 -10.021 -14.997 1.00 83.00 345 ALA A CA 1
ATOM 2648 C C . ALA A 1 345 ? -14.249 -9.333 -13.640 1.00 83.00 345 ALA A C 1
ATOM 2650 O O . ALA A 1 345 ? -14.862 -9.754 -12.666 1.00 83.00 345 ALA A O 1
ATOM 2651 N N . SER A 1 346 ? -13.500 -8.227 -13.553 1.00 81.06 346 SER A N 1
ATOM 2652 C CA . SER A 1 346 ? -13.359 -7.522 -12.276 1.00 81.06 346 SER A CA 1
ATOM 2653 C C . SER A 1 346 ? -14.701 -7.010 -11.721 1.00 81.06 346 SER A C 1
ATOM 2655 O O . SER A 1 346 ? -14.878 -6.913 -10.505 1.00 81.06 346 SER A O 1
ATOM 2657 N N . LEU A 1 347 ? -15.691 -6.769 -12.593 1.00 75.94 347 LEU A N 1
ATOM 2658 C CA . LEU A 1 347 ? -17.041 -6.359 -12.203 1.00 75.94 347 LEU A CA 1
ATOM 2659 C C . LEU A 1 347 ? -17.766 -7.436 -11.389 1.00 75.94 347 LEU A C 1
ATOM 2661 O O . LEU A 1 347 ? -18.621 -7.097 -10.569 1.00 75.94 347 LEU A O 1
ATOM 2665 N N . THR A 1 348 ? -17.423 -8.720 -11.555 1.00 78.62 348 THR A N 1
ATOM 2666 C CA . THR A 1 348 ? -18.059 -9.797 -10.783 1.00 78.62 348 THR A CA 1
ATOM 2667 C C . THR A 1 348 ? -17.676 -9.734 -9.308 1.00 78.62 348 THR A C 1
ATOM 2669 O O . THR A 1 348 ? -18.505 -10.068 -8.457 1.00 78.62 348 THR A O 1
ATOM 2672 N N . PHE A 1 349 ? -16.475 -9.230 -8.982 1.00 75.12 349 PHE A N 1
ATOM 2673 C CA . PHE A 1 349 ? -16.018 -9.066 -7.596 1.00 75.12 349 PHE A CA 1
ATOM 2674 C C . PHE A 1 349 ? -16.823 -8.020 -6.824 1.00 75.12 349 PHE A C 1
ATOM 2676 O O . PHE A 1 349 ? -16.862 -8.078 -5.598 1.00 75.12 349 PHE A O 1
ATOM 2683 N N . ARG A 1 350 ? -17.549 -7.120 -7.504 1.00 67.56 350 ARG A N 1
ATOM 2684 C CA . ARG A 1 350 ? -18.481 -6.187 -6.847 1.00 67.56 350 ARG A CA 1
ATOM 2685 C C . ARG A 1 350 ? -19.524 -6.915 -5.992 1.00 67.56 350 ARG A C 1
ATOM 2687 O O . ARG A 1 350 ? -19.969 -6.370 -4.989 1.00 67.56 350 ARG A O 1
ATOM 2694 N N . SER A 1 351 ? -19.871 -8.150 -6.353 1.00 66.44 351 SER A N 1
ATOM 2695 C CA . SER A 1 351 ? -20.819 -8.994 -5.613 1.00 66.44 351 SER A CA 1
ATOM 2696 C C . SER A 1 351 ? -20.304 -9.435 -4.236 1.00 66.44 351 SER A C 1
ATOM 2698 O O . SER A 1 351 ? -21.089 -9.915 -3.426 1.00 66.44 351 SER A O 1
ATOM 2700 N N . TRP A 1 352 ? -18.999 -9.307 -3.967 1.00 67.31 352 TRP A N 1
ATOM 2701 C CA . TRP A 1 352 ? -18.406 -9.621 -2.663 1.00 67.31 352 TRP A CA 1
ATOM 2702 C C . TRP A 1 352 ? -18.501 -8.471 -1.663 1.00 67.31 352 TRP A C 1
ATOM 2704 O O . TRP A 1 352 ? -18.319 -8.702 -0.470 1.00 67.31 352 TRP A O 1
ATOM 2714 N N . LEU A 1 353 ? -18.809 -7.254 -2.121 1.00 65.38 353 LEU A N 1
ATOM 2715 C CA . LEU A 1 353 ? -19.040 -6.125 -1.231 1.00 65.38 353 LEU A CA 1
ATOM 2716 C C . LEU A 1 353 ? -20.467 -6.162 -0.657 1.00 65.38 353 LEU A C 1
ATOM 2718 O O . LEU A 1 353 ? -21.417 -6.429 -1.399 1.00 65.38 353 LEU A O 1
ATOM 2722 N N . PRO A 1 354 ? -20.647 -5.835 0.636 1.00 60.00 354 PRO A N 1
ATOM 2723 C CA . PRO A 1 354 ? -21.973 -5.609 1.202 1.00 60.00 354 PRO A CA 1
ATOM 2724 C C . PRO A 1 354 ? -22.661 -4.445 0.477 1.00 60.00 354 PRO A C 1
ATOM 2726 O O . PRO A 1 354 ? -22.031 -3.436 0.148 1.00 60.00 354 PRO A O 1
ATOM 2729 N N . ARG A 1 355 ? -23.964 -4.573 0.207 1.00 54.69 355 ARG A N 1
ATOM 2730 C CA . ARG A 1 355 ? -24.702 -3.638 -0.656 1.00 54.69 355 ARG A CA 1
ATOM 2731 C C . ARG A 1 355 ? -24.942 -2.294 0.034 1.00 54.69 355 ARG A C 1
ATOM 2733 O O . ARG A 1 355 ? -25.103 -1.296 -0.665 1.00 54.69 355 ARG A O 1
ATOM 2740 N N . GLN A 1 356 ? -24.989 -2.248 1.374 1.00 55.62 356 GLN A N 1
ATOM 2741 C CA . GLN A 1 356 ? -25.287 -1.038 2.162 1.00 55.62 356 GLN A CA 1
ATOM 2742 C C . GLN A 1 356 ? -24.671 -1.042 3.578 1.00 55.62 356 GLN A C 1
ATOM 2744 O O . GLN A 1 356 ? -24.380 -2.095 4.140 1.00 55.62 356 GLN A O 1
ATOM 2749 N N . LYS A 1 357 ? -24.578 0.143 4.214 1.00 54.12 357 LYS A N 1
ATOM 2750 C CA . LYS A 1 357 ? -24.086 0.337 5.604 1.00 54.12 357 LYS A CA 1
ATOM 2751 C C . LYS A 1 357 ? -24.722 -0.600 6.619 1.00 54.12 357 LYS A C 1
ATOM 2753 O O . LYS A 1 357 ? -24.039 -1.134 7.486 1.00 54.12 357 LYS A O 1
ATOM 2758 N N . ALA A 1 358 ? -26.048 -0.716 6.545 1.00 56.78 358 ALA A N 1
ATOM 2759 C CA . ALA A 1 358 ? -26.835 -1.474 7.504 1.00 56.78 358 ALA A CA 1
ATOM 2760 C C . ALA A 1 358 ? -26.493 -2.963 7.414 1.00 56.78 358 ALA A C 1
ATOM 2762 O O . ALA A 1 358 ? -26.352 -3.624 8.437 1.00 56.78 358 ALA A O 1
ATOM 2763 N N . GLU A 1 359 ? -26.262 -3.455 6.195 1.00 61.62 359 GLU A N 1
ATOM 2764 C CA . GLU A 1 359 ? -25.795 -4.813 5.944 1.00 61.62 359 GLU A CA 1
ATOM 2765 C C . GLU A 1 359 ? -24.369 -5.008 6.476 1.00 61.62 359 GLU A C 1
ATOM 2767 O O . GLU A 1 359 ? -24.138 -5.969 7.198 1.00 61.62 359 GLU A O 1
ATOM 2772 N N . THR A 1 360 ? -23.439 -4.070 6.259 1.00 62.03 360 THR A N 1
ATOM 2773 C CA . THR A 1 360 ? -22.085 -4.152 6.842 1.00 62.03 360 THR A CA 1
ATOM 2774 C C . THR A 1 360 ? -22.111 -4.181 8.373 1.00 62.03 360 THR A C 1
ATOM 2776 O O . THR A 1 360 ? -21.415 -4.981 8.995 1.00 62.03 360 THR A O 1
ATOM 2779 N N . GLN A 1 361 ? -22.937 -3.340 9.003 1.00 57.03 361 GLN A N 1
ATOM 2780 C CA . GLN A 1 361 ? -23.088 -3.323 10.461 1.00 57.03 361 GLN A CA 1
ATOM 2781 C C . GLN A 1 361 ? -23.761 -4.599 10.986 1.00 57.03 361 GLN A C 1
ATOM 2783 O O . GLN A 1 361 ? -23.367 -5.104 12.038 1.00 57.03 361 GLN A O 1
ATOM 2788 N N . ALA A 1 362 ? -24.725 -5.156 10.248 1.00 62.06 362 ALA A N 1
ATOM 2789 C CA . ALA A 1 362 ? -25.339 -6.442 10.564 1.00 62.06 362 ALA A CA 1
ATOM 2790 C C . ALA A 1 362 ? -24.347 -7.603 10.403 1.00 62.06 362 ALA A C 1
ATOM 2792 O O . ALA A 1 362 ? -24.286 -8.468 11.269 1.00 62.06 362 ALA A O 1
ATOM 2793 N N . LEU A 1 363 ? -23.515 -7.600 9.358 1.00 65.50 363 LEU A N 1
ATOM 2794 C CA . LEU A 1 363 ? -22.433 -8.568 9.162 1.00 65.50 363 LEU A CA 1
ATOM 2795 C C . LEU A 1 363 ? -21.359 -8.456 10.243 1.00 65.50 363 LEU A C 1
ATOM 2797 O O . LEU A 1 363 ? -20.849 -9.476 10.690 1.00 65.50 363 LEU A O 1
ATOM 2801 N N . LYS A 1 364 ? -21.051 -7.250 10.727 1.00 61.62 364 LYS A N 1
ATOM 2802 C CA . LYS A 1 364 ? -20.150 -7.093 11.871 1.00 61.62 364 LYS A CA 1
ATOM 2803 C C . LYS A 1 364 ? -20.742 -7.722 13.136 1.00 61.62 364 LYS A C 1
ATOM 2805 O O . LYS A 1 364 ? -20.030 -8.423 13.845 1.00 61.62 364 LYS A O 1
ATOM 2810 N N . ARG A 1 365 ? -22.021 -7.449 13.424 1.00 63.31 365 ARG A N 1
ATOM 2811 C CA . ARG A 1 365 ? -22.698 -7.907 14.652 1.00 63.31 365 ARG A CA 1
ATOM 2812 C C . ARG A 1 365 ? -23.014 -9.404 14.637 1.00 63.31 365 ARG A C 1
ATOM 2814 O O . ARG A 1 365 ? -22.843 -10.062 15.652 1.00 63.31 365 ARG A O 1
ATOM 2821 N N . ASN A 1 366 ? -23.437 -9.932 13.490 1.00 67.12 366 ASN A N 1
ATOM 2822 C CA . ASN A 1 366 ? -24.037 -11.266 13.376 1.00 67.12 366 ASN A CA 1
ATOM 2823 C C . ASN A 1 366 ? -23.302 -12.188 12.384 1.00 67.12 366 ASN A C 1
ATOM 2825 O O . ASN A 1 366 ? -23.660 -13.354 12.256 1.00 67.12 366 ASN A O 1
ATOM 2829 N N . GLY A 1 367 ? -22.311 -11.688 11.637 1.00 63.31 367 GLY A N 1
ATOM 2830 C CA . GLY A 1 367 ? -21.660 -12.425 10.544 1.00 63.31 367 GLY A CA 1
ATOM 2831 C C . GLY A 1 367 ? -20.599 -13.436 10.979 1.00 63.31 367 GLY A C 1
ATOM 2832 O O . GLY A 1 367 ? -20.143 -14.210 10.137 1.00 63.31 367 GLY A O 1
ATOM 2833 N N . GLY A 1 368 ? -20.241 -13.449 12.266 1.00 68.94 368 GLY A N 1
ATOM 2834 C CA . GLY A 1 368 ? -19.279 -14.380 12.852 1.00 68.94 368 GLY A CA 1
ATOM 2835 C C . GLY A 1 368 ? -17.827 -14.151 12.410 1.00 68.94 368 GLY A C 1
ATOM 2836 O O . GLY A 1 368 ? -17.534 -13.445 11.441 1.00 68.94 368 GLY A O 1
ATOM 2837 N N . ALA A 1 369 ? -16.905 -14.768 13.145 1.00 75.94 369 ALA A N 1
ATOM 2838 C CA . ALA A 1 369 ? -15.490 -14.832 12.798 1.00 75.94 369 ALA A CA 1
ATOM 2839 C C . ALA A 1 369 ? -15.189 -16.188 12.145 1.00 75.94 369 ALA A C 1
ATOM 2841 O O . ALA A 1 369 ? -15.607 -17.227 12.655 1.00 75.94 369 ALA A O 1
ATOM 2842 N N . ASN A 1 370 ? -14.477 -16.189 11.015 1.00 83.38 370 ASN A N 1
ATOM 2843 C CA . ASN A 1 370 ? -14.022 -17.416 10.365 1.00 83.38 370 ASN A CA 1
ATOM 2844 C C . ASN A 1 370 ? -12.483 -17.430 10.268 1.00 83.38 370 ASN A C 1
ATOM 2846 O O . ASN A 1 370 ? -11.922 -16.764 9.390 1.00 83.38 370 ASN A O 1
ATOM 2850 N N . PRO A 1 371 ? -11.789 -18.205 11.125 1.00 83.44 371 PRO A N 1
ATOM 2851 C CA . PRO A 1 371 ? -10.329 -18.253 11.147 1.00 83.44 371 PRO A CA 1
ATOM 2852 C C . PRO A 1 371 ? -9.724 -18.836 9.871 1.00 83.44 371 PRO A C 1
ATOM 2854 O O . PRO A 1 371 ? -8.639 -18.422 9.469 1.00 83.44 371 PRO A O 1
ATOM 2857 N N . HIS A 1 372 ? -10.428 -19.739 9.184 1.00 86.06 372 HIS A N 1
ATOM 2858 C CA . HIS A 1 372 ? -9.938 -20.333 7.942 1.00 86.06 372 HIS A CA 1
ATOM 2859 C C . HIS A 1 372 ? -9.927 -19.323 6.794 1.00 86.06 372 HIS A C 1
ATOM 2861 O O . HIS A 1 372 ? -8.945 -19.243 6.060 1.00 86.06 372 HIS A O 1
ATOM 2867 N N . LEU A 1 373 ? -10.984 -18.516 6.657 1.00 85.62 373 LEU A N 1
ATOM 2868 C CA . LEU A 1 373 ? -11.046 -17.465 5.634 1.00 85.62 373 LEU A CA 1
ATOM 2869 C C . LEU A 1 373 ? -10.108 -16.296 5.958 1.00 85.62 373 LEU A C 1
ATOM 2871 O O . LEU A 1 373 ? -9.479 -15.749 5.052 1.00 85.62 373 LEU A O 1
ATOM 2875 N N . GLY A 1 374 ? -9.934 -15.968 7.242 1.00 82.56 374 GLY A N 1
ATOM 2876 C CA . GLY A 1 374 ? -8.900 -15.028 7.673 1.00 82.56 374 GLY A CA 1
ATOM 2877 C C . GLY A 1 374 ? -7.485 -15.525 7.343 1.00 82.56 374 GLY A C 1
ATOM 2878 O O . GLY A 1 374 ? -6.679 -14.781 6.790 1.00 82.56 374 GLY A O 1
ATOM 2879 N N . GLY A 1 375 ? -7.195 -16.807 7.590 1.00 86.19 375 GLY A N 1
ATOM 2880 C CA . GLY A 1 375 ? -5.922 -17.435 7.222 1.00 86.19 375 GLY A CA 1
ATOM 2881 C C . GLY A 1 375 ? -5.691 -17.487 5.710 1.00 86.19 375 GLY A C 1
ATOM 2882 O O . GLY A 1 375 ? -4.606 -17.147 5.245 1.00 86.19 375 GLY A O 1
ATOM 2883 N N . LEU A 1 376 ? -6.723 -17.825 4.930 1.00 90.62 376 LEU A N 1
ATOM 2884 C CA . LEU A 1 376 ? -6.679 -17.787 3.464 1.00 90.62 376 LEU A CA 1
ATOM 2885 C C . LEU A 1 376 ? -6.352 -16.379 2.947 1.00 90.62 376 LEU A C 1
ATOM 2887 O O . LEU A 1 376 ? -5.570 -16.241 2.009 1.00 90.62 376 LEU A O 1
ATOM 2891 N N . THR A 1 377 ? -6.910 -15.351 3.594 1.00 87.12 377 THR A N 1
ATOM 2892 C CA . THR A 1 377 ? -6.650 -13.939 3.280 1.00 87.12 377 THR A CA 1
ATOM 2893 C C . THR A 1 377 ? -5.175 -13.595 3.409 1.00 87.12 377 THR A C 1
ATOM 2895 O O . THR A 1 377 ? -4.580 -13.034 2.494 1.00 87.12 377 THR A O 1
ATOM 2898 N N . ILE A 1 378 ? -4.553 -14.001 4.514 1.00 87.38 378 ILE A N 1
ATOM 2899 C CA . ILE A 1 378 ? -3.113 -13.818 4.716 1.00 87.38 378 ILE A CA 1
ATOM 2900 C C . ILE A 1 378 ? -2.316 -14.639 3.694 1.00 87.38 378 ILE A C 1
ATOM 2902 O O . ILE A 1 378 ? -1.354 -14.134 3.120 1.00 87.38 378 ILE A O 1
ATOM 2906 N N . ALA A 1 379 ? -2.726 -15.882 3.432 1.00 89.44 379 ALA A N 1
ATOM 2907 C CA . ALA A 1 379 ? -2.009 -16.787 2.541 1.00 89.44 379 ALA A CA 1
ATOM 2908 C C . ALA A 1 379 ? -1.911 -16.254 1.104 1.00 89.44 379 ALA A C 1
ATOM 2910 O O . ALA A 1 379 ? -0.820 -16.273 0.536 1.00 89.44 379 ALA A O 1
ATOM 2911 N N . TYR A 1 380 ? -3.002 -15.744 0.516 1.00 90.75 380 TYR A N 1
ATOM 2912 C CA . TYR A 1 380 ? -2.924 -15.207 -0.848 1.00 90.75 380 TYR A CA 1
ATOM 2913 C C . TYR A 1 380 ? -2.182 -13.866 -0.913 1.00 90.75 380 TYR A C 1
ATOM 2915 O O . TYR A 1 380 ? -1.515 -13.606 -1.911 1.00 90.75 380 TYR A O 1
ATOM 2923 N N . LEU A 1 381 ? -2.240 -13.031 0.133 1.00 87.81 381 LEU A N 1
ATOM 2924 C CA . LEU A 1 381 ? -1.460 -11.789 0.190 1.00 87.81 381 LEU A CA 1
ATOM 2925 C C . LEU A 1 381 ? 0.042 -12.091 0.281 1.00 87.81 381 LEU A C 1
ATOM 2927 O O . LEU A 1 381 ? 0.829 -11.525 -0.470 1.00 87.81 381 LEU A O 1
ATOM 2931 N N . LEU A 1 382 ? 0.448 -13.038 1.131 1.00 87.12 382 LEU A N 1
ATOM 2932 C CA . LEU A 1 382 ? 1.839 -13.500 1.188 1.00 87.12 382 LEU A CA 1
ATOM 2933 C C . LEU A 1 382 ? 2.266 -14.176 -0.118 1.00 87.12 382 LEU A C 1
ATOM 2935 O O . LEU A 1 382 ? 3.376 -13.951 -0.590 1.00 87.12 382 LEU A O 1
ATOM 2939 N N . GLY A 1 383 ? 1.383 -14.966 -0.731 1.00 86.50 383 GLY A N 1
ATOM 2940 C CA . GLY A 1 383 ? 1.621 -15.566 -2.041 1.00 86.50 383 GLY A CA 1
ATOM 2941 C C . GLY A 1 383 ? 1.863 -14.521 -3.131 1.00 86.50 383 GLY A C 1
ATOM 2942 O O . GLY A 1 383 ? 2.745 -14.714 -3.961 1.00 86.50 383 GLY A O 1
ATOM 2943 N N . ALA A 1 384 ? 1.142 -13.398 -3.102 1.00 85.81 384 ALA A N 1
ATOM 2944 C CA . ALA A 1 384 ? 1.352 -12.285 -4.024 1.00 85.81 384 ALA A CA 1
ATOM 2945 C C . ALA A 1 384 ? 2.716 -11.613 -3.821 1.00 85.81 384 ALA A C 1
ATOM 2947 O O . ALA A 1 384 ? 3.403 -11.358 -4.802 1.00 85.81 384 ALA A O 1
ATOM 2948 N N . VAL A 1 385 ? 3.145 -11.418 -2.568 1.00 83.50 385 VAL A N 1
ATOM 2949 C CA . VAL A 1 385 ? 4.500 -10.929 -2.254 1.00 83.50 385 VAL A CA 1
ATOM 2950 C C . VAL A 1 385 ? 5.562 -11.904 -2.767 1.00 83.50 385 VAL A C 1
ATOM 2952 O O . VAL A 1 385 ? 6.539 -11.493 -3.378 1.00 83.50 385 VAL A O 1
ATOM 2955 N N . LEU A 1 386 ? 5.374 -13.210 -2.561 1.00 82.12 386 LEU A N 1
ATOM 2956 C CA . LEU A 1 386 ? 6.313 -14.224 -3.049 1.00 82.12 386 LEU A CA 1
ATOM 2957 C C . LEU A 1 386 ? 6.371 -14.277 -4.577 1.00 82.12 386 LEU A C 1
ATOM 2959 O O . LEU A 1 386 ? 7.448 -14.484 -5.129 1.00 82.12 386 LEU A O 1
ATOM 2963 N N . LEU A 1 387 ? 5.240 -14.060 -5.253 1.00 78.75 387 LEU A N 1
ATOM 2964 C CA . LEU A 1 387 ? 5.164 -14.009 -6.711 1.00 78.75 387 LEU A CA 1
ATOM 2965 C C . LEU A 1 387 ? 6.068 -12.910 -7.291 1.00 78.75 387 LEU A C 1
ATOM 2967 O O . LEU A 1 387 ? 6.573 -13.079 -8.392 1.00 78.75 387 LEU A O 1
ATOM 2971 N N . GLU A 1 388 ? 6.319 -11.817 -6.566 1.00 74.00 388 GLU A N 1
ATOM 2972 C CA . GLU A 1 388 ? 7.215 -10.739 -7.017 1.00 74.00 388 GLU A CA 1
ATOM 2973 C C . GLU A 1 388 ? 8.687 -11.164 -7.115 1.00 74.00 388 GLU A C 1
ATOM 2975 O O . GLU A 1 388 ? 9.450 -10.554 -7.862 1.00 74.00 388 GLU A O 1
ATOM 2980 N N . PHE A 1 389 ? 9.096 -12.211 -6.394 1.00 73.12 389 PHE A N 1
ATOM 2981 C CA . PHE A 1 389 ? 10.480 -12.695 -6.396 1.00 73.12 389 PHE A CA 1
ATOM 2982 C C . PHE A 1 389 ? 10.768 -13.743 -7.480 1.00 73.12 389 PHE A C 1
ATOM 2984 O O . PHE A 1 389 ? 11.924 -14.146 -7.626 1.00 73.12 389 PHE A O 1
ATOM 2991 N N . TYR A 1 390 ? 9.749 -14.185 -8.226 1.00 59.72 390 TYR A N 1
ATOM 2992 C CA . TYR A 1 390 ? 9.861 -15.210 -9.268 1.00 59.72 390 TYR A CA 1
ATOM 2993 C C . TYR A 1 390 ? 9.517 -14.664 -10.644 1.00 59.72 390 TYR A C 1
ATOM 2995 O O . TYR A 1 390 ? 10.342 -14.872 -11.564 1.00 59.72 390 TYR A O 1
#

InterPro domains:
  IPR039309 Biopterin transporter family [PTHR31585] (34-188)

Radius of gyration: 29.3 Å; Cα contacts (8 Å, |Δi|>4): 367; chains: 1; bounding box: 83×66×80 Å

Nearest PDB structures (foldseek):
  2cmr-assembly1_A  TM=1.962E-01  e=3.733E+00  Human immunodeficiency virus 1
  4ayx-assembly1_A  TM=1.552E-01  e=6.018E+00  Homo sapiens

Solvent-accessible surface area (backbone atoms only — not comparable to full-atom values): 21331 Å² total; per-residue (Å²): 144,83,76,75,74,71,64,63,67,63,63,71,74,64,82,80,59,92,73,58,81,83,47,74,74,54,47,91,64,76,63,75,56,80,82,33,76,71,42,43,55,52,40,52,52,31,30,50,50,10,32,47,68,22,29,28,62,73,43,38,50,49,43,44,40,65,38,29,64,41,67,72,85,72,46,73,73,39,37,43,67,60,74,72,52,76,78,42,84,87,70,72,48,26,57,80,53,75,68,61,75,78,51,56,84,90,74,51,49,75,67,59,60,69,60,44,38,80,64,32,44,69,61,46,56,65,50,41,56,55,20,42,55,50,37,54,52,49,50,54,54,48,56,56,47,53,54,48,48,51,58,53,35,22,24,37,55,88,91,58,50,49,51,63,53,52,54,40,51,51,40,15,49,55,33,15,51,54,24,34,51,52,45,55,62,67,53,33,43,75,95,48,39,18,59,69,65,50,37,14,25,48,59,45,40,31,47,52,50,32,46,28,55,30,34,21,32,62,45,37,56,56,88,59,54,63,59,42,41,51,66,75,64,54,59,45,72,67,55,50,51,50,51,50,49,51,52,48,50,50,48,50,50,50,52,51,46,45,58,66,74,44,59,87,49,57,58,68,54,50,53,48,31,60,50,34,61,61,37,76,70,45,87,35,40,64,64,48,52,51,49,55,49,51,40,48,63,49,13,43,59,43,10,48,53,50,29,56,62,69,45,57,87,48,70,68,47,71,68,39,56,69,66,65,33,68,66,34,54,51,35,51,52,52,46,51,51,51,36,54,51,35,44,58,51,27,61,63,42,58,75,54,48,71,92,45,60,70,52,45,54,46,30,65,76,70,48,53,71,39,66,68,61,23,49,49,52,53,49,54,53,52,48,43,60,54,52,75,80,110

Mean predicted aligned error: 15.72 Å

Organism: Globisporangium ultimum (strain ATCC 200006 / CBS 805.95 / DAOM BR144) (NCBI:txid431595)

Secondary structure (DSSP, 8-state):
--SSSSSHHHHTTSTT-TTSSSSTT--SSPPPPTTSHHHHHHHHHHHHHHHHHHHHHHHHIIIIIIIT---GGGTGGG-S-SHHHHTS--PPPS-SSGGGGTS-GGG--HHHHHHS-TTTTHHHHHHHHHHHHHHHHHHHHHHHHHHHHHHHHTTS-TTTTTHHHHHHHHHHHHHHHHHHHHHHHHT-SGGGT-HHHHHTBHHHHHHHHHHHHHHHHHH---TTHHHIIIIIS---HHHHHHHHHHHHHHHHHHHHHHHHHSTTS-HHHHHHHHHHHHSTT-TTHHHHHHHHHHHHHHHHHHHHHHHHHHHGGG---HHHHHTT-HHHHHHHHHHHHHHHHHHHHGGGGGGGS-SSHHHHHHHHHHS-B-HHHHHHHHHHHHHHHHHTT-

Sequence (390 aa):
METATLLNAKTLRHGGDSDKSVTGALRGGSEQPLLSPKTLGLLAKYAAAGLVYGTLPNTVTPFFTYYLNMEGTATTVAALCLFTMVCIPIGSPYFPDPELRHAKPEDYTLEQEASLHRQAPNTGGVRIVLMMLTTLGYLFADVASDAVVVKYAQREPLATRGRTQTFVYATQYLFGIGAQVITGFGLSSPPYGGLWLAIQNKAVYQVIAYLFFSGVCMGISYVAQDPITSYWVRATSFNLSISGLLSGTVMVATLAAMGKYELHWNWRTIQIIATLSILAGLDNEAAMYGLLSTVTNLSTPAALTLTTRLNVPFKVHNDDILNDRYEARRGIIVTMRFWYALKLASLTFRSWLPRQKAETQALKRNGGANPHLGGLTIAYLLGAVLLEFY

Foldseek 3Di:
DPPPVVVVVVVVVPPPCPPPVVLVLADDDAQDPCPDPVNVVLLVLLLVLLLQLQAQQLVQCLPLCQFLVHDPVLRVLLSGDDPVVVVDDDDHGQQPDLVVVVDDPVPDDPVNVVPGPPCSNVVVVVSSVVSNVVVVVSVVVVVVSVVVLSNNLSNDDPVCRCVSVVSSNVSSNVSSVVSNVCNVVVQLDVSRFHPLQQLLFLQQLLLLCLLQLLLLLLLADAPCVVLCVCQVVVQDPVNVVVVVVVVVVVVVVVVVVCCVVVVVPPVVQVVCLVQCLQAVLGSNNVVSVVSSVLSNVLSNLLSVLVNVVLLVVLPQDSVCSNVVPPSNVVSRVVSRVVSVVSNVVSVVSVVSHDPHSVSSNCSSVPVDGHSVSSVVSVVVSVVSVVSSVD